Protein AF-A0A847WDC0-F1 (afdb_monomer_lite)

pLDDT: mean 83.19, std 12.25, range [42.16, 96.88]

Radius of gyration: 62.54 Å; chains: 1; bounding box: 124×69×171 Å

Foldseek 3Di:
DQWEWEAEAPGQIADIDGAPLQVLDPDGDYDYDYDPQADDDDPVDPHHHPDSVVSNVVRVVVVVCCVPPVVPVDDWDKDKDFLVVPVVDPCNVVCVVVFPDDQQDWDWDQDPSSRDTDIWGFHDWDADPVVRGTGMTMTTSDDDDDQDDPVVLVVVLLVDDDLVVNLVVVVVSVVVVVVVLVPQWDWDDDPFKIKTFSHPDQVPGQWIWIQGPFWIFIHNRGDPGDGQAIQTPVGDTRHPDDRDPDDDDPDDDDQKDADSNRQWIAGNVQGWIGDRNQCFTDPNPDTGHNDKDWDDDPQWIWIDDDAWIFTTGNRHGFWTWGKDADPVDRVRIDIDGDTDPNHFKDFDFDFPDPDDPDDTDTDGQKMAGCAQDVVVVRDHGIDGDDDDDADEPRWDWDQDPDNVDTWTFGAHPVGDTDTGHPQWDFDADDDDPDTGTQWTAGPDADPQRDRIDGPDDDDQVVHDDPDDPFDDPDDDDTDDDDVPDQDDEDPDADEAQEPPDDDGFYKHWYAANRHPDPDHTWIWGWADPDPQKIKIWTAGPVRWIWIWICDPNDIDRIDID

Structure (mmCIF, N/CA/C/O backbone):
data_AF-A0A847WDC0-F1
#
_entry.id   AF-A0A847WDC0-F1
#
loop_
_atom_site.group_PDB
_atom_site.id
_atom_site.type_symbol
_atom_site.label_atom_id
_atom_site.label_alt_id
_atom_site.label_comp_id
_atom_site.label_asym_id
_atom_site.label_entity_id
_atom_site.label_seq_id
_atom_site.pdbx_PDB_ins_code
_atom_site.Cartn_x
_atom_site.Cartn_y
_atom_site.Cartn_z
_atom_site.occupancy
_atom_site.B_iso_or_equiv
_atom_site.auth_seq_id
_atom_site.auth_comp_id
_atom_site.auth_asym_id
_atom_site.auth_atom_id
_atom_site.pdbx_PDB_model_num
ATOM 1 N N . VAL A 1 1 ? 23.061 29.976 -60.407 1.00 80.25 1 VAL A N 1
ATOM 2 C CA . VAL A 1 1 ? 21.605 30.075 -60.676 1.00 80.25 1 VAL A CA 1
ATOM 3 C C . VAL A 1 1 ? 21.379 31.423 -61.324 1.00 80.25 1 VAL A C 1
ATOM 5 O O . VAL A 1 1 ? 21.812 32.388 -60.732 1.00 80.25 1 VAL A O 1
ATOM 8 N N . THR A 1 2 ? 20.809 31.528 -62.522 1.00 80.44 2 THR A N 1
ATOM 9 C CA . THR A 1 2 ? 20.664 32.834 -63.211 1.00 80.44 2 THR A CA 1
ATOM 10 C C . THR A 1 2 ? 19.232 33.371 -63.215 1.00 80.44 2 THR A C 1
ATOM 12 O O . THR A 1 2 ? 19.029 34.549 -63.492 1.00 80.44 2 THR A O 1
ATOM 15 N N . ARG A 1 3 ? 18.262 32.526 -62.844 1.00 83.88 3 ARG A N 1
ATOM 16 C CA . ARG A 1 3 ? 16.869 32.878 -62.539 1.00 83.88 3 ARG A CA 1
ATOM 17 C C . ARG A 1 3 ? 16.445 32.129 -61.279 1.00 83.88 3 ARG A C 1
ATOM 19 O O . ARG A 1 3 ? 16.650 30.917 -61.205 1.00 83.88 3 ARG A O 1
ATOM 26 N N . ALA A 1 4 ? 15.866 32.798 -60.293 1.00 87.38 4 ALA A N 1
ATOM 27 C CA . ALA A 1 4 ? 15.445 32.148 -59.052 1.00 87.38 4 ALA A CA 1
ATOM 28 C C . ALA A 1 4 ? 14.028 32.554 -58.651 1.00 87.38 4 ALA A C 1
ATOM 30 O O . ALA A 1 4 ? 13.542 33.610 -59.046 1.00 87.38 4 ALA A O 1
ATOM 31 N N . ARG A 1 5 ? 13.366 31.684 -57.888 1.00 88.50 5 ARG A N 1
ATOM 32 C CA . ARG A 1 5 ? 12.049 31.933 -57.294 1.00 88.50 5 ARG A CA 1
ATOM 33 C C . ARG A 1 5 ? 12.047 31.428 -55.855 1.00 88.50 5 ARG A C 1
ATOM 35 O O . ARG A 1 5 ? 12.486 30.303 -55.608 1.00 88.50 5 ARG A O 1
ATOM 42 N N . GLY A 1 6 ? 11.565 32.247 -54.926 1.00 85.88 6 GLY A N 1
ATOM 43 C CA . GLY A 1 6 ? 11.404 31.859 -53.526 1.00 85.88 6 GLY A CA 1
ATOM 44 C C . GLY A 1 6 ? 10.168 30.981 -53.322 1.00 85.88 6 GLY A C 1
ATOM 45 O O . GLY A 1 6 ? 9.122 31.244 -53.923 1.00 85.88 6 GLY A O 1
ATOM 46 N N . GLN A 1 7 ? 10.290 29.956 -52.480 1.00 87.25 7 GLN A N 1
ATOM 47 C CA . GLN A 1 7 ? 9.182 29.140 -51.986 1.00 87.25 7 GLN A CA 1
ATOM 48 C C . GLN A 1 7 ? 9.101 29.259 -50.460 1.00 87.25 7 GLN A C 1
ATOM 50 O O . GLN A 1 7 ? 10.018 28.824 -49.769 1.00 87.25 7 GLN A O 1
ATOM 55 N N . GLY A 1 8 ? 8.023 29.850 -49.953 1.00 83.94 8 GLY A N 1
ATOM 56 C CA . GLY A 1 8 ? 7.718 29.939 -48.527 1.00 83.94 8 GLY A CA 1
ATOM 57 C C . GLY A 1 8 ? 7.060 28.674 -47.970 1.00 83.94 8 GLY A C 1
ATOM 58 O O . GLY A 1 8 ? 6.820 27.695 -48.691 1.00 83.94 8 GLY A O 1
ATOM 59 N N . PHE A 1 9 ? 6.728 28.720 -46.683 1.00 76.69 9 PHE A N 1
ATOM 60 C CA . PHE A 1 9 ? 6.002 27.666 -45.980 1.00 76.69 9 PHE A CA 1
ATOM 61 C C . PHE A 1 9 ? 4.668 27.352 -46.674 1.00 76.69 9 PHE A C 1
ATOM 63 O O . PHE A 1 9 ? 4.033 28.224 -47.269 1.00 76.69 9 PHE A O 1
ATOM 70 N N . ASN A 1 10 ? 4.255 26.085 -46.632 1.00 73.81 10 ASN A N 1
ATOM 71 C CA . ASN A 1 10 ? 3.033 25.586 -47.274 1.00 73.81 10 ASN A CA 1
ATOM 72 C C . ASN A 1 10 ? 2.930 25.860 -48.794 1.00 73.81 10 ASN A C 1
ATOM 74 O O . ASN A 1 10 ? 1.847 25.884 -49.374 1.00 73.81 10 ASN A O 1
ATOM 78 N N . GLY A 1 11 ? 4.069 26.065 -49.465 1.00 75.75 11 GLY A N 1
ATOM 79 C CA . GLY A 1 11 ? 4.122 26.197 -50.919 1.00 75.75 11 GLY A CA 1
ATOM 80 C C . GLY A 1 11 ? 3.790 27.586 -51.463 1.00 75.75 11 GLY A C 1
ATOM 81 O O . GLY A 1 11 ? 3.504 27.690 -52.653 1.00 75.75 11 GLY A O 1
ATOM 82 N N . ILE A 1 12 ? 3.863 28.647 -50.650 1.00 83.06 12 ILE A N 1
ATOM 83 C CA . ILE A 1 12 ? 3.785 30.039 -51.130 1.00 83.06 12 ILE A CA 1
ATOM 84 C C . ILE A 1 12 ? 4.904 30.275 -52.146 1.00 83.06 12 ILE A C 1
ATOM 86 O O . ILE A 1 12 ? 6.052 29.927 -51.891 1.00 83.06 12 ILE A O 1
ATOM 90 N N . LEU A 1 13 ? 4.603 30.879 -53.294 1.00 84.75 13 LEU A N 1
ATOM 91 C CA . LEU A 1 13 ? 5.598 31.118 -54.336 1.00 84.75 13 LEU A CA 1
ATOM 92 C C . LEU A 1 13 ? 5.716 32.612 -54.653 1.00 84.75 13 LEU A C 1
ATOM 94 O O . LEU A 1 13 ? 4.707 33.248 -54.961 1.00 84.75 13 LEU A O 1
ATOM 98 N N . GLY A 1 14 ? 6.943 33.141 -54.637 1.00 82.62 14 GLY A N 1
ATOM 99 C CA . GLY A 1 14 ? 7.264 34.511 -55.074 1.00 82.62 14 GLY A CA 1
ATOM 100 C C . GLY A 1 14 ? 7.229 34.673 -56.598 1.00 82.62 14 GLY A C 1
ATOM 101 O O . GLY A 1 14 ? 6.693 33.814 -57.304 1.00 82.62 14 GLY A O 1
ATOM 102 N N . ASN A 1 15 ? 7.826 35.728 -57.137 1.00 87.19 15 ASN A N 1
ATOM 103 C CA . ASN A 1 15 ? 8.024 35.915 -58.574 1.00 87.19 15 ASN A CA 1
ATOM 104 C C . ASN A 1 15 ? 9.352 35.311 -59.052 1.00 87.19 15 ASN A C 1
ATOM 106 O O . ASN A 1 15 ? 10.244 34.980 -58.270 1.00 87.19 15 ASN A O 1
ATOM 110 N N . TYR A 1 16 ? 9.480 35.128 -60.369 1.00 86.00 16 TYR A N 1
ATOM 111 C CA . TYR A 1 16 ? 10.773 34.805 -60.965 1.00 86.00 16 TYR A CA 1
ATOM 112 C C . TYR A 1 16 ? 11.613 36.068 -61.070 1.00 86.00 16 TYR A C 1
ATOM 114 O O . TYR A 1 16 ? 11.202 37.038 -61.704 1.00 86.00 16 TYR A O 1
ATOM 122 N N . ILE A 1 17 ? 12.800 36.018 -60.481 1.00 85.38 17 ILE A N 1
ATOM 123 C CA . ILE A 1 17 ? 13.746 37.126 -60.472 1.00 85.38 17 ILE A CA 1
ATOM 124 C C . ILE A 1 17 ? 14.979 36.720 -61.259 1.00 85.38 17 ILE A C 1
ATOM 126 O O . ILE A 1 17 ? 15.556 35.647 -61.041 1.00 85.38 17 ILE A O 1
ATOM 130 N N . ASP A 1 18 ? 15.357 37.597 -62.183 1.00 85.69 18 ASP A N 1
ATOM 131 C CA . ASP A 1 18 ? 16.488 37.413 -63.078 1.00 85.69 18 ASP A CA 1
ATOM 132 C C . ASP A 1 18 ? 17.706 38.160 -62.554 1.00 85.69 18 ASP A C 1
ATOM 134 O O . ASP A 1 18 ? 17.631 39.328 -62.171 1.00 85.69 18 ASP A O 1
ATOM 138 N N . SER A 1 19 ? 18.848 37.478 -62.564 1.00 82.75 19 SER A N 1
ATOM 139 C CA . SER A 1 19 ? 20.118 38.114 -62.243 1.00 82.75 19 SER A CA 1
ATOM 140 C C . SER A 1 19 ? 20.521 39.107 -63.350 1.00 82.75 19 SER A C 1
ATOM 142 O O . SER A 1 19 ? 20.350 38.804 -64.535 1.00 82.75 19 SER A O 1
ATOM 144 N N . PRO A 1 20 ? 21.171 40.238 -63.013 1.00 79.88 20 PRO A N 1
ATOM 145 C CA . PRO A 1 20 ? 21.799 41.127 -63.996 1.00 79.88 20 PRO A CA 1
ATOM 146 C C . PRO A 1 20 ? 22.829 40.430 -64.909 1.00 79.88 20 PRO A C 1
ATOM 148 O O . PRO A 1 20 ? 23.110 40.909 -66.005 1.00 79.88 20 PRO A O 1
ATOM 151 N N . LEU A 1 21 ? 23.383 39.289 -64.480 1.00 76.94 21 LEU A N 1
ATOM 152 C CA . LEU A 1 21 ? 24.347 38.467 -65.218 1.00 76.94 21 LEU A CA 1
ATOM 153 C C . LEU A 1 21 ? 23.686 37.371 -66.072 1.00 76.94 21 LEU A C 1
ATOM 155 O O . LEU A 1 21 ? 24.393 36.557 -66.666 1.00 76.94 21 LEU A O 1
ATOM 159 N N . ILE A 1 22 ? 22.352 37.327 -66.177 1.00 79.88 22 ILE A N 1
ATOM 160 C CA . ILE A 1 22 ? 21.626 36.283 -66.922 1.00 79.88 22 ILE A CA 1
ATOM 161 C C . ILE A 1 22 ? 22.084 36.152 -68.385 1.00 79.88 22 ILE A C 1
ATOM 163 O O . ILE A 1 22 ? 22.172 35.036 -68.894 1.00 79.88 22 ILE A O 1
ATOM 167 N N . GLY A 1 23 ? 22.445 37.267 -69.032 1.00 73.75 23 GLY A N 1
ATOM 168 C CA . GLY A 1 23 ? 22.940 37.305 -70.414 1.00 73.75 23 GLY A CA 1
ATOM 169 C C . GLY A 1 23 ? 24.424 36.957 -70.588 1.00 73.75 23 GLY A C 1
ATOM 170 O O . GLY A 1 23 ? 24.869 36.777 -71.717 1.00 73.75 23 GLY A O 1
ATOM 171 N N . ALA A 1 24 ? 25.196 36.843 -69.500 1.00 74.06 24 ALA A N 1
ATOM 172 C CA . ALA A 1 24 ? 26.619 36.485 -69.545 1.00 74.06 24 ALA A CA 1
ATOM 173 C C . ALA A 1 24 ? 26.855 34.965 -69.671 1.00 74.06 24 ALA A C 1
ATOM 175 O O . ALA A 1 24 ? 27.977 34.522 -69.924 1.00 74.06 24 ALA A O 1
ATOM 176 N N . TYR A 1 25 ? 25.805 34.155 -69.503 1.00 74.69 25 TYR A N 1
ATOM 177 C CA . TYR A 1 25 ? 25.859 32.697 -69.567 1.00 74.69 25 TYR A CA 1
ATOM 178 C C . TYR A 1 25 ? 25.169 32.160 -70.821 1.00 74.69 25 TYR A C 1
ATOM 180 O O . TYR A 1 25 ? 24.187 32.712 -71.303 1.00 74.69 25 TYR A O 1
ATOM 188 N N . ASN A 1 26 ? 25.649 31.025 -71.331 1.00 74.06 26 ASN A N 1
ATOM 189 C CA . ASN A 1 26 ? 25.111 30.401 -72.546 1.00 74.06 26 ASN A CA 1
ATOM 190 C C . ASN A 1 26 ? 23.700 29.799 -72.383 1.00 74.06 26 ASN A C 1
ATOM 192 O O . ASN A 1 26 ? 23.069 29.447 -73.379 1.00 74.06 26 ASN A O 1
ATOM 196 N N . ARG A 1 27 ? 23.229 29.618 -71.144 1.00 74.25 27 ARG A N 1
ATOM 197 C CA . ARG A 1 27 ? 21.924 29.050 -70.790 1.00 74.25 27 ARG A CA 1
ATOM 198 C C . ARG A 1 27 ? 21.408 29.684 -69.502 1.00 74.25 27 ARG A C 1
ATOM 200 O O . ARG A 1 27 ? 22.187 30.023 -68.611 1.00 74.25 27 ARG A O 1
ATOM 207 N N . ILE A 1 28 ? 20.085 29.779 -69.393 1.00 79.81 28 ILE A N 1
ATOM 208 C CA . ILE A 1 28 ? 19.405 30.210 -68.170 1.00 79.81 28 ILE A CA 1
ATOM 209 C C . ILE A 1 28 ? 19.289 29.008 -67.224 1.00 79.81 28 ILE A C 1
ATOM 211 O O . ILE A 1 28 ? 18.778 27.958 -67.608 1.00 79.81 28 ILE A O 1
ATOM 215 N N . TYR A 1 29 ? 19.759 29.160 -65.987 1.00 77.81 29 TYR A N 1
ATOM 216 C CA . TYR A 1 29 ? 19.704 28.148 -64.935 1.00 77.81 29 TYR A CA 1
ATOM 217 C C . TYR A 1 29 ? 18.686 28.569 -63.877 1.00 77.81 29 TYR A C 1
ATOM 219 O O . TYR A 1 29 ? 18.979 29.441 -63.054 1.00 77.81 29 TYR A O 1
ATOM 227 N N . THR A 1 30 ? 17.507 27.947 -63.900 1.00 83.44 30 THR A N 1
ATOM 228 C CA . THR A 1 30 ? 16.409 28.240 -62.970 1.00 83.44 30 THR A CA 1
ATOM 229 C C . THR A 1 30 ? 16.493 27.386 -61.704 1.00 83.44 30 THR A C 1
ATOM 231 O O . THR A 1 30 ? 16.673 26.175 -61.803 1.00 83.44 30 THR A O 1
ATOM 234 N N . SER A 1 31 ? 16.341 27.989 -60.521 1.00 81.69 31 SER A N 1
ATOM 235 C CA . SER A 1 31 ? 16.271 27.265 -59.240 1.00 81.69 31 SER A CA 1
ATOM 236 C C . SER A 1 31 ? 15.142 27.782 -58.357 1.00 81.69 31 SER A C 1
ATOM 238 O O . SER A 1 31 ? 14.829 28.972 -58.372 1.00 81.69 31 SER A O 1
ATOM 240 N N . VAL A 1 32 ? 14.569 26.890 -57.551 1.00 85.19 32 VAL A N 1
ATOM 241 C CA . VAL A 1 32 ? 13.652 27.248 -56.463 1.00 85.19 32 VAL A CA 1
ATOM 242 C C . VAL A 1 32 ? 14.441 27.233 -55.157 1.00 85.19 32 VAL A C 1
ATOM 244 O O . VAL A 1 32 ? 15.179 26.279 -54.909 1.00 85.19 32 VAL A O 1
ATOM 247 N N . ILE A 1 33 ? 14.329 28.291 -54.356 1.00 80.50 33 ILE A N 1
ATOM 248 C CA . ILE A 1 33 ? 14.991 28.405 -53.047 1.00 80.50 33 ILE A CA 1
ATOM 249 C C . ILE A 1 33 ? 13.904 28.407 -51.975 1.00 80.50 33 ILE A C 1
ATOM 251 O O . ILE A 1 33 ? 12.961 29.191 -52.065 1.00 80.50 33 ILE A O 1
ATOM 255 N N . LYS A 1 34 ? 14.017 27.505 -50.997 1.00 83.44 34 LYS A N 1
ATOM 256 C CA . LYS A 1 34 ? 13.027 27.345 -49.927 1.00 83.44 34 LYS A CA 1
ATOM 257 C C . LYS A 1 34 ? 13.362 28.229 -48.726 1.00 83.44 34 LYS A C 1
ATOM 259 O O . LYS A 1 34 ? 14.510 28.240 -48.287 1.00 83.44 34 LYS A O 1
ATOM 264 N N . TYR A 1 35 ? 12.352 28.916 -48.204 1.00 81.81 35 TYR A N 1
ATOM 265 C CA . TYR A 1 35 ? 12.393 29.743 -47.000 1.00 81.81 35 TYR A CA 1
ATOM 266 C C . TYR A 1 35 ? 11.251 29.310 -46.073 1.00 81.81 35 TYR A C 1
ATOM 268 O O . TYR A 1 35 ? 10.159 29.876 -46.109 1.00 81.81 35 TYR A O 1
ATOM 276 N N . ASP A 1 36 ? 11.491 28.266 -45.272 1.00 79.88 36 ASP A N 1
ATOM 277 C CA . ASP A 1 36 ? 10.475 27.675 -44.382 1.00 79.88 36 ASP A CA 1
ATOM 278 C C . ASP A 1 36 ? 10.005 28.649 -43.280 1.00 79.88 36 ASP A C 1
ATOM 280 O O . ASP A 1 36 ? 8.960 28.439 -42.670 1.00 79.88 36 ASP A O 1
ATOM 284 N N . ASP A 1 37 ? 10.752 29.734 -43.048 1.00 77.25 37 ASP A N 1
ATOM 285 C CA . ASP A 1 37 ? 10.430 30.807 -42.104 1.00 77.25 37 ASP A CA 1
ATOM 286 C C . ASP A 1 37 ? 9.437 31.843 -42.661 1.00 77.25 37 ASP A C 1
ATOM 288 O O . ASP A 1 37 ? 8.823 32.586 -41.895 1.00 77.25 37 ASP A O 1
ATOM 292 N N . VAL A 1 38 ? 9.239 31.895 -43.983 1.00 79.06 38 VAL A N 1
ATOM 293 C CA . VAL A 1 38 ? 8.274 32.807 -44.611 1.00 79.06 38 VAL A CA 1
ATOM 294 C C . VAL A 1 38 ? 6.912 32.120 -44.697 1.00 79.06 38 VAL A C 1
ATOM 296 O O . VAL A 1 38 ? 6.627 31.384 -45.644 1.00 79.06 38 VAL A O 1
ATOM 299 N N . LYS A 1 39 ? 6.068 32.370 -43.692 1.00 81.69 39 LYS A N 1
ATOM 300 C CA . LYS A 1 39 ? 4.680 31.894 -43.579 1.00 81.69 39 LYS A CA 1
ATOM 301 C C . LYS A 1 39 ? 3.707 33.068 -43.418 1.00 81.69 39 LYS A C 1
ATOM 303 O O . LYS A 1 39 ? 4.102 34.142 -42.965 1.00 81.69 39 LYS A O 1
ATOM 308 N N . VAL A 1 40 ? 2.456 32.873 -43.828 1.00 79.94 40 VAL A N 1
ATOM 309 C CA . VAL A 1 40 ? 1.355 33.833 -43.633 1.00 79.94 40 VAL A CA 1
ATOM 310 C C . VAL A 1 40 ? 0.557 33.374 -42.423 1.00 79.94 40 VAL A C 1
ATOM 312 O O . VAL A 1 40 ? 0.352 32.169 -42.274 1.00 79.94 40 VAL A O 1
ATOM 315 N N . LYS A 1 41 ? 0.140 34.311 -41.570 1.00 79.62 41 LYS A N 1
ATOM 316 C CA . LYS A 1 41 ? -0.683 33.986 -40.401 1.00 79.62 41 LYS A CA 1
ATOM 317 C C . LYS A 1 41 ? -2.000 33.349 -40.837 1.00 79.62 41 LYS A C 1
ATOM 319 O O . LYS A 1 41 ? -2.616 33.785 -41.810 1.00 79.62 41 LYS A O 1
ATOM 324 N N . ASP A 1 42 ? -2.427 32.334 -40.104 1.00 72.81 42 ASP A N 1
ATOM 325 C CA . ASP A 1 42 ? -3.717 31.676 -40.288 1.00 72.81 42 ASP A CA 1
ATOM 326 C C . ASP A 1 42 ? -4.434 31.524 -38.939 1.00 72.81 42 ASP A C 1
ATOM 328 O O . ASP A 1 42 ? -3.901 31.902 -37.895 1.00 72.81 42 ASP A O 1
ATOM 332 N N . GLU A 1 43 ? -5.657 30.988 -38.946 1.00 64.12 43 GLU A N 1
ATOM 333 C CA . GLU A 1 43 ? -6.472 30.805 -37.732 1.00 64.12 43 GLU A CA 1
ATOM 334 C C . GLU A 1 43 ? -5.801 29.920 -36.658 1.00 64.12 43 GLU A C 1
ATOM 336 O O . GLU A 1 43 ? -6.266 29.889 -35.518 1.00 64.12 43 GLU A O 1
ATOM 341 N N . TYR A 1 44 ? -4.706 29.225 -36.990 1.00 61.34 44 TYR A N 1
ATOM 342 C CA . TYR A 1 44 ? -3.983 28.305 -36.113 1.00 61.34 44 TYR A CA 1
ATOM 343 C C . TYR A 1 44 ? -2.554 28.773 -35.772 1.00 61.34 44 TYR A C 1
ATOM 345 O O . TYR A 1 44 ? -1.882 28.117 -34.970 1.00 61.34 44 TYR A O 1
ATOM 353 N N . SER A 1 45 ? -2.068 29.886 -36.341 1.00 63.06 45 SER A N 1
ATOM 354 C CA . SER A 1 45 ? -0.709 30.395 -36.111 1.00 63.06 45 SER A CA 1
ATOM 355 C C . SER A 1 45 ? -0.619 31.927 -36.164 1.00 63.06 45 SER A C 1
ATOM 357 O O . SER A 1 45 ? -0.745 32.541 -37.222 1.00 63.06 45 SER A O 1
ATOM 359 N N . GLU A 1 46 ? -0.301 32.551 -35.021 1.00 69.81 46 GLU A N 1
ATOM 360 C CA . GLU A 1 46 ? -0.064 34.004 -34.902 1.00 69.81 46 GLU A CA 1
ATOM 361 C C . GLU A 1 46 ? 1.323 34.459 -35.412 1.00 69.81 46 GLU A C 1
ATOM 363 O O . GLU A 1 46 ? 1.634 35.652 -35.400 1.00 69.81 46 GLU A O 1
ATOM 368 N N . GLU A 1 47 ? 2.176 33.538 -35.868 1.00 64.38 47 GLU A N 1
ATOM 369 C CA . GLU A 1 47 ? 3.507 33.840 -36.403 1.00 64.38 47 GLU A CA 1
ATOM 370 C C . GLU A 1 47 ? 3.495 33.917 -37.935 1.00 64.38 47 GLU A C 1
ATOM 372 O O . GLU A 1 47 ? 3.148 32.945 -38.603 1.00 64.38 47 GLU A O 1
ATOM 377 N N . GLY A 1 48 ? 3.978 35.023 -38.505 1.00 72.56 48 GLY A N 1
ATOM 378 C CA . GLY A 1 48 ? 4.124 35.183 -39.955 1.00 72.56 48 GLY A CA 1
ATOM 379 C C . GLY A 1 48 ? 3.792 36.590 -40.445 1.00 72.56 48 GLY A C 1
ATOM 380 O O . GLY A 1 48 ? 3.581 37.503 -39.647 1.00 72.56 48 GLY A O 1
ATOM 381 N N . TYR A 1 49 ? 3.747 36.757 -41.765 1.00 79.56 49 TYR A N 1
ATOM 382 C CA . TYR A 1 49 ? 3.289 37.984 -42.423 1.00 79.56 49 TYR A CA 1
ATOM 383 C C . TYR A 1 49 ? 1.754 38.055 -42.425 1.00 79.56 49 TYR A C 1
ATOM 385 O O . TYR A 1 49 ? 1.090 37.020 -42.505 1.00 79.56 49 TYR A O 1
ATOM 393 N N . GLU A 1 50 ? 1.190 39.263 -42.358 1.00 76.06 50 GLU A N 1
ATOM 394 C CA . GLU A 1 50 ? -0.266 39.479 -42.296 1.00 76.06 50 GLU A CA 1
ATOM 395 C C . GLU A 1 50 ? -0.956 39.151 -43.628 1.00 76.06 50 GLU A C 1
ATOM 397 O O . GLU A 1 50 ? -2.126 38.777 -43.660 1.00 76.06 50 GLU A O 1
ATOM 402 N N . THR A 1 51 ? -0.240 39.267 -44.753 1.00 81.56 51 THR A N 1
ATOM 403 C CA . THR A 1 51 ? -0.801 39.008 -46.086 1.00 81.56 51 THR A CA 1
ATOM 404 C C . THR A 1 51 ? 0.125 38.177 -46.976 1.00 81.56 51 THR A C 1
ATOM 406 O O . THR A 1 51 ? 1.353 38.231 -46.873 1.00 81.56 51 THR A O 1
ATOM 409 N N . LEU A 1 52 ? -0.468 37.442 -47.928 1.00 80.25 52 LEU A N 1
ATOM 410 C CA . LEU A 1 52 ? 0.269 36.705 -48.966 1.00 80.25 52 LEU A CA 1
ATOM 411 C C . LEU A 1 52 ? 1.173 37.632 -49.795 1.00 80.25 52 LEU A C 1
ATOM 413 O O . LEU A 1 52 ? 2.288 37.252 -50.144 1.00 80.25 52 LEU A O 1
ATOM 417 N N . ALA A 1 53 ? 0.706 38.848 -50.091 1.00 82.75 53 ALA A N 1
ATOM 418 C CA . ALA A 1 53 ? 1.451 39.818 -50.888 1.00 82.75 53 ALA A CA 1
ATOM 419 C C . ALA A 1 53 ? 2.723 40.301 -50.171 1.00 82.75 53 ALA A C 1
ATOM 421 O O . ALA A 1 53 ? 3.771 40.414 -50.803 1.00 82.75 53 ALA A O 1
ATOM 422 N N . GLU A 1 54 ? 2.662 40.523 -48.855 1.00 82.31 54 GLU A N 1
ATOM 423 C CA . GLU A 1 54 ? 3.837 40.877 -48.048 1.00 82.31 54 GLU A CA 1
ATOM 424 C C . GLU A 1 54 ? 4.833 39.719 -47.953 1.00 82.31 54 GLU A C 1
ATOM 426 O O . GLU A 1 54 ? 6.033 39.926 -48.137 1.00 82.31 54 GLU A O 1
ATOM 431 N N . ALA A 1 55 ? 4.346 38.489 -47.758 1.00 83.12 55 ALA A N 1
ATOM 432 C CA . ALA A 1 55 ? 5.194 37.298 -47.763 1.00 83.12 55 ALA A CA 1
ATOM 433 C C . ALA A 1 55 ? 5.893 37.100 -49.122 1.00 83.12 55 ALA A C 1
ATOM 435 O O . ALA A 1 55 ? 7.082 36.792 -49.175 1.00 83.12 55 ALA A O 1
ATOM 436 N N . GLN A 1 56 ? 5.184 37.313 -50.235 1.00 83.94 56 GLN A N 1
ATOM 437 C CA . GLN A 1 56 ? 5.753 37.230 -51.584 1.00 83.94 56 GLN A CA 1
ATOM 438 C C . GLN A 1 56 ? 6.762 38.346 -51.863 1.00 83.94 56 GLN A C 1
ATOM 440 O O . GLN A 1 56 ? 7.825 38.069 -52.417 1.00 83.94 56 GLN A O 1
ATOM 445 N N . ALA A 1 57 ? 6.473 39.581 -51.449 1.00 85.38 57 ALA A N 1
ATOM 446 C CA . ALA A 1 57 ? 7.407 40.695 -51.577 1.00 85.38 57 ALA A CA 1
ATOM 447 C C . ALA A 1 57 ? 8.690 40.452 -50.766 1.00 85.38 57 ALA A C 1
ATOM 449 O O . ALA A 1 57 ? 9.781 40.772 -51.239 1.00 85.38 57 ALA A O 1
ATOM 450 N N . GLU A 1 58 ? 8.587 39.831 -49.587 1.00 86.00 58 GLU A N 1
ATOM 451 C CA . GLU A 1 58 ? 9.763 39.427 -48.817 1.00 86.00 58 GLU A CA 1
ATOM 452 C C . GLU A 1 58 ? 10.545 38.305 -49.513 1.00 86.00 58 GLU A C 1
ATOM 454 O O . GLU A 1 58 ? 11.771 38.389 -49.588 1.00 86.00 58 GLU A O 1
ATOM 459 N N . LEU A 1 59 ? 9.877 37.281 -50.061 1.00 86.00 59 LEU A N 1
ATOM 460 C CA . LEU A 1 59 ? 10.547 36.242 -50.858 1.00 86.00 59 LEU A CA 1
ATOM 461 C C . LEU A 1 59 ? 11.309 36.868 -52.031 1.00 86.00 59 LEU A C 1
ATOM 463 O O . LEU A 1 59 ? 12.469 36.532 -52.265 1.00 86.00 59 LEU A O 1
ATOM 467 N N . ASP A 1 60 ? 10.694 37.819 -52.726 1.00 86.44 60 ASP A N 1
ATOM 468 C CA . ASP A 1 60 ? 11.300 38.514 -53.857 1.00 86.44 60 ASP A CA 1
ATOM 469 C C . ASP A 1 60 ? 12.470 39.411 -53.427 1.00 86.44 60 ASP A C 1
ATOM 471 O O . ASP A 1 60 ? 13.518 39.451 -54.085 1.00 86.44 60 ASP A O 1
ATOM 475 N N . ARG A 1 61 ? 12.346 40.096 -52.285 1.00 88.12 61 ARG A N 1
ATOM 476 C CA . ARG A 1 61 ? 13.444 40.865 -51.688 1.00 88.12 61 ARG A CA 1
ATOM 477 C C . ARG A 1 61 ? 14.617 39.952 -51.349 1.00 88.12 61 ARG A C 1
ATOM 479 O O . ARG A 1 61 ? 15.744 40.259 -51.730 1.00 88.12 61 ARG A O 1
ATOM 486 N N . ARG A 1 62 ? 14.363 38.819 -50.692 1.00 85.12 62 ARG A N 1
ATOM 487 C CA . ARG A 1 62 ? 15.397 37.851 -50.300 1.00 85.12 62 ARG A CA 1
ATOM 488 C C . ARG A 1 62 ? 16.084 37.240 -51.510 1.00 85.12 62 ARG A C 1
ATOM 490 O O . ARG A 1 62 ? 17.303 37.169 -51.524 1.00 85.12 62 ARG A O 1
ATOM 497 N N . ILE A 1 63 ? 15.348 36.897 -52.566 1.00 85.38 63 ILE A N 1
ATOM 498 C CA . ILE A 1 63 ? 15.954 36.417 -53.815 1.00 85.38 63 ILE A CA 1
ATOM 499 C C . ILE A 1 63 ? 16.840 37.501 -54.466 1.00 85.38 63 ILE A C 1
ATOM 501 O O . ILE A 1 63 ? 17.935 37.191 -54.936 1.00 85.38 63 ILE A O 1
ATOM 505 N N . ASN A 1 64 ? 16.436 38.777 -54.451 1.00 84.00 64 ASN A N 1
ATOM 506 C CA . ASN A 1 64 ? 17.314 39.876 -54.883 1.00 84.00 64 ASN A CA 1
ATOM 507 C C . ASN A 1 64 ? 18.555 40.025 -53.985 1.00 84.00 64 ASN A C 1
ATOM 509 O O . ASN A 1 64 ? 19.649 40.328 -54.473 1.00 84.00 64 ASN A O 1
ATOM 513 N N . GLU A 1 65 ? 18.418 39.805 -52.677 1.00 84.38 65 GLU A N 1
ATOM 514 C CA . GLU A 1 65 ? 19.546 39.764 -51.740 1.00 84.38 65 GLU A CA 1
ATOM 515 C C . GLU A 1 65 ? 20.476 38.578 -52.021 1.00 84.38 65 GLU A C 1
ATOM 517 O O . GLU A 1 65 ? 21.692 38.748 -51.975 1.00 84.38 65 GLU A O 1
ATOM 522 N N . GLU A 1 66 ? 19.953 37.415 -52.408 1.00 78.75 66 GLU A N 1
ATOM 523 C CA . GLU A 1 66 ? 20.778 36.272 -52.812 1.00 78.75 66 GLU A CA 1
ATOM 524 C C . GLU A 1 66 ? 21.642 36.605 -54.036 1.00 78.75 66 GLU A C 1
ATOM 526 O O . GLU A 1 66 ? 22.831 36.276 -54.071 1.00 78.75 66 GLU A O 1
ATOM 531 N N . PHE A 1 67 ? 21.082 37.301 -55.029 1.00 80.88 67 PHE A N 1
ATOM 532 C CA . PHE A 1 67 ? 21.844 37.734 -56.203 1.00 80.88 67 PHE A CA 1
ATOM 533 C C . PHE A 1 67 ? 22.852 38.844 -55.886 1.00 80.88 67 PHE A C 1
ATOM 535 O O . PHE A 1 67 ? 23.974 38.810 -56.378 1.00 80.88 67 PHE A O 1
ATOM 542 N N . SER A 1 68 ? 22.486 39.820 -55.054 1.00 78.50 68 SER A N 1
ATOM 543 C CA . SER A 1 68 ? 23.326 41.002 -54.799 1.00 78.50 68 SER A CA 1
ATOM 544 C C . SER A 1 68 ? 24.366 40.821 -53.689 1.00 78.50 68 SER A C 1
ATOM 546 O O . SER A 1 68 ? 25.449 41.403 -53.768 1.00 78.50 68 SER A O 1
ATOM 548 N N . LYS A 1 69 ? 24.057 40.042 -52.646 1.00 76.88 69 LYS A N 1
ATOM 549 C CA . LYS A 1 69 ? 24.922 39.838 -51.471 1.00 76.88 69 LYS A CA 1
ATOM 550 C C . LYS A 1 69 ? 25.634 38.491 -51.496 1.00 76.88 69 LYS A C 1
ATOM 552 O O . LYS A 1 69 ? 26.798 38.426 -51.100 1.00 76.88 69 LYS A O 1
ATOM 557 N N . ASN A 1 70 ? 24.955 37.440 -51.959 1.00 70.12 70 ASN A N 1
ATOM 558 C CA . ASN A 1 70 ? 25.473 36.069 -51.915 1.00 70.12 70 ASN A CA 1
ATOM 559 C C . ASN A 1 70 ? 26.038 35.583 -53.259 1.00 70.12 70 ASN A C 1
ATOM 561 O O . ASN A 1 70 ? 26.589 34.482 -53.311 1.00 70.12 70 ASN A O 1
ATOM 565 N N . ASP A 1 71 ? 25.963 36.404 -54.317 1.00 75.62 71 ASP A N 1
ATOM 566 C CA . ASP A 1 71 ? 26.557 36.136 -55.634 1.00 75.62 71 ASP A CA 1
ATOM 567 C C . ASP A 1 71 ? 26.154 34.744 -56.201 1.00 75.62 71 ASP A C 1
ATOM 569 O O . ASP A 1 71 ? 26.957 34.059 -56.845 1.00 75.62 71 ASP A O 1
ATOM 573 N N . ILE A 1 72 ? 24.921 34.272 -55.946 1.00 74.44 72 ILE A N 1
ATOM 574 C CA . ILE A 1 72 ? 24.457 32.9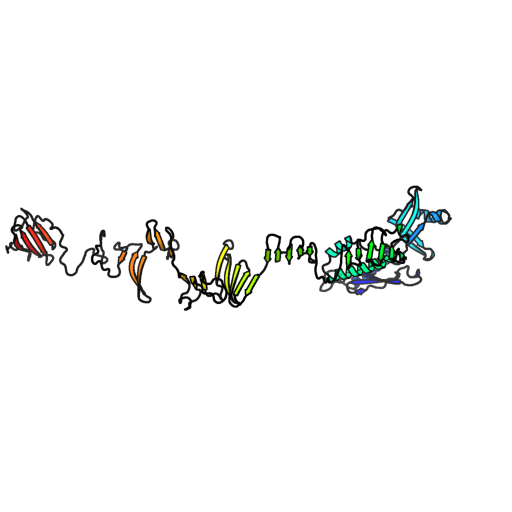11 -56.325 1.00 74.44 72 ILE A CA 1
ATOM 575 C C . ILE A 1 72 ? 24.373 32.680 -57.848 1.00 74.44 72 ILE A C 1
ATOM 577 O O . ILE A 1 72 ? 24.214 31.548 -58.335 1.00 74.44 72 ILE A O 1
ATOM 581 N N . ASP A 1 73 ? 24.435 33.769 -58.601 1.00 73.06 73 ASP A N 1
ATOM 582 C CA . ASP A 1 73 ? 24.481 33.870 -60.053 1.00 73.06 73 ASP A CA 1
ATOM 583 C C . ASP A 1 73 ? 25.888 33.792 -60.631 1.00 73.06 73 ASP A C 1
ATOM 585 O O . ASP A 1 73 ? 26.033 33.582 -61.837 1.00 73.06 73 ASP A O 1
ATOM 589 N N . LYS A 1 74 ? 26.924 33.872 -59.796 1.00 76.75 74 LYS A N 1
ATOM 590 C CA . LYS A 1 74 ? 28.310 33.632 -60.197 1.00 76.75 74 LYS A CA 1
ATOM 591 C C . LYS A 1 74 ? 28.639 32.145 -60.121 1.00 76.75 74 LYS A C 1
ATOM 593 O O . LYS A 1 74 ? 28.107 31.395 -59.301 1.00 76.75 74 LYS A O 1
ATOM 598 N N . ILE A 1 75 ? 29.520 31.683 -61.007 1.00 71.88 75 ILE A N 1
ATOM 599 C CA . ILE A 1 75 ? 29.905 30.268 -61.026 1.00 71.88 75 ILE A CA 1
ATOM 600 C C . ILE A 1 75 ? 30.600 29.876 -59.720 1.00 71.88 75 ILE A C 1
ATOM 602 O O . ILE A 1 75 ? 31.421 30.615 -59.171 1.00 71.88 75 ILE A O 1
ATOM 606 N N . LYS A 1 76 ? 30.295 28.674 -59.232 1.00 72.25 76 LYS A N 1
ATOM 607 C CA . LYS A 1 76 ? 31.057 28.059 -58.148 1.00 72.25 76 LYS A CA 1
ATOM 608 C C . LYS A 1 76 ? 32.358 27.536 -58.731 1.00 72.25 76 LYS A C 1
ATOM 610 O O . LYS A 1 76 ? 32.339 26.691 -59.623 1.00 72.25 76 LYS A O 1
ATOM 615 N N . ALA A 1 77 ? 33.475 28.048 -58.242 1.00 67.38 77 ALA A N 1
ATOM 616 C CA . ALA A 1 77 ? 34.786 27.697 -58.745 1.00 67.38 77 ALA A CA 1
ATOM 617 C C . ALA A 1 77 ? 35.755 27.441 -57.592 1.00 67.38 77 ALA A C 1
ATOM 619 O O . ALA A 1 77 ? 35.710 28.072 -56.531 1.00 67.38 77 ALA A O 1
ATOM 620 N N . SER A 1 78 ? 36.647 26.482 -57.812 1.00 72.38 78 SER A N 1
ATOM 621 C CA . SER A 1 78 ? 37.801 26.261 -56.957 1.00 72.38 78 SER A CA 1
ATOM 622 C C . SER A 1 78 ? 39.043 26.348 -57.823 1.00 72.38 78 SER A C 1
ATOM 624 O O . SER A 1 78 ? 39.170 25.619 -58.803 1.00 72.38 78 SER A O 1
ATOM 626 N N . TYR A 1 79 ? 39.957 27.226 -57.435 1.00 74.94 79 TYR A N 1
ATOM 627 C CA . TYR A 1 79 ? 41.225 27.431 -58.117 1.00 74.94 79 TYR A CA 1
ATOM 628 C C . TYR A 1 79 ? 42.349 26.940 -57.220 1.00 74.94 79 TYR A C 1
ATOM 630 O O . TYR A 1 79 ? 42.406 27.303 -56.045 1.00 74.94 79 TYR A O 1
ATOM 638 N N . THR A 1 80 ? 43.237 26.126 -57.776 1.00 77.00 80 THR A N 1
ATOM 639 C CA . THR A 1 80 ? 44.489 25.742 -57.126 1.00 77.00 80 THR A CA 1
ATOM 640 C C . THR A 1 80 ? 45.613 26.406 -57.898 1.00 77.00 80 THR A C 1
ATOM 642 O O . THR A 1 80 ? 45.817 26.103 -59.072 1.00 77.00 80 THR A O 1
ATOM 645 N N . ILE A 1 81 ? 46.309 27.336 -57.256 1.00 75.19 81 ILE A N 1
ATOM 646 C CA . ILE A 1 81 ? 47.410 28.083 -57.861 1.00 75.19 81 ILE A CA 1
ATOM 647 C C . ILE A 1 81 ? 48.709 27.494 -57.319 1.00 75.19 81 ILE A C 1
ATOM 649 O O . ILE A 1 81 ? 48.917 27.487 -56.105 1.00 75.19 81 ILE A O 1
ATOM 653 N N . ASN A 1 82 ? 49.565 26.997 -58.215 1.00 76.12 82 ASN A N 1
ATOM 654 C CA . ASN A 1 82 ? 50.883 26.465 -57.878 1.00 76.12 82 ASN A CA 1
ATOM 655 C C . ASN A 1 82 ? 51.966 27.484 -58.255 1.00 76.12 82 ASN A C 1
ATOM 657 O O . ASN A 1 82 ? 52.244 27.711 -59.435 1.00 76.12 82 ASN A O 1
ATOM 661 N N . PHE A 1 83 ? 52.579 28.096 -57.246 1.00 72.62 83 PHE A N 1
ATOM 662 C CA . PHE A 1 83 ? 53.539 29.185 -57.433 1.00 72.62 83 PHE A CA 1
ATOM 663 C C . PHE A 1 83 ? 54.907 28.696 -57.925 1.00 72.62 83 PHE A C 1
ATOM 665 O O . PHE A 1 83 ? 55.619 29.450 -58.581 1.00 72.62 83 PHE A O 1
ATOM 672 N N . VAL A 1 84 ? 55.236 27.414 -57.720 1.00 65.62 84 VAL A N 1
ATOM 673 C CA . VAL A 1 84 ? 56.502 26.810 -58.180 1.00 65.62 84 VAL A CA 1
ATOM 674 C C . VAL A 1 84 ? 56.592 26.786 -59.711 1.00 65.62 84 VAL A C 1
ATOM 676 O O . VAL A 1 84 ? 57.675 26.879 -60.286 1.00 65.62 84 VAL A O 1
ATOM 679 N N . GLN A 1 85 ? 55.449 26.657 -60.387 1.00 57.72 85 GLN A N 1
ATOM 680 C CA . GLN A 1 85 ? 55.373 26.596 -61.846 1.00 57.72 85 GLN A CA 1
ATOM 681 C C . GLN A 1 85 ? 55.249 27.993 -62.480 1.00 57.72 85 GLN A C 1
ATOM 683 O O . GLN A 1 85 ? 55.727 28.203 -63.592 1.00 57.72 85 GLN A O 1
ATOM 688 N N . LEU A 1 86 ? 54.655 28.949 -61.756 1.00 60.12 86 LEU A N 1
ATOM 689 C CA . LEU A 1 86 ? 54.400 30.309 -62.234 1.00 60.12 86 LEU A CA 1
ATOM 690 C C . LEU A 1 86 ? 55.643 31.213 -62.186 1.00 60.12 86 LEU A C 1
ATOM 692 O O . LEU A 1 86 ? 55.754 32.075 -63.051 1.00 60.12 86 LEU A O 1
ATOM 696 N N . GLU A 1 87 ? 56.603 30.996 -61.271 1.00 59.81 87 GLU A N 1
ATOM 697 C CA . GLU A 1 87 ? 57.878 31.758 -61.196 1.00 59.81 87 GLU A CA 1
ATOM 698 C C . GLU A 1 87 ? 58.672 31.768 -62.527 1.00 59.81 87 GLU A C 1
ATOM 700 O O . GLU A 1 87 ? 59.541 32.613 -62.725 1.00 59.81 87 GLU A O 1
ATOM 705 N N . LYS A 1 88 ? 58.375 30.846 -63.457 1.00 56.59 88 LYS A N 1
ATOM 706 C CA . LYS A 1 88 ? 59.043 30.694 -64.764 1.00 56.59 88 LYS A CA 1
ATOM 707 C C . LYS A 1 88 ? 58.306 31.360 -65.939 1.00 56.59 88 LYS A C 1
ATOM 709 O O . LYS A 1 88 ? 58.659 31.102 -67.086 1.00 56.59 88 LYS A O 1
ATOM 714 N N . THR A 1 89 ? 57.274 32.164 -65.677 1.00 62.88 89 THR A N 1
ATOM 715 C CA . THR A 1 89 ? 56.363 32.726 -66.696 1.00 62.88 89 THR A CA 1
ATOM 716 C C . THR A 1 89 ? 56.177 34.239 -66.508 1.00 62.88 89 THR A C 1
ATOM 718 O O . THR A 1 89 ? 56.257 34.731 -65.382 1.00 62.88 89 THR A O 1
ATOM 721 N N . GLU A 1 90 ? 55.953 35.011 -67.579 1.00 59.75 90 GLU A N 1
ATOM 722 C CA . GLU A 1 90 ? 55.778 36.478 -67.486 1.00 59.75 90 GLU A CA 1
ATOM 723 C C . GLU A 1 90 ? 54.491 36.872 -66.744 1.00 59.75 90 GLU A C 1
ATOM 725 O O . GLU A 1 90 ? 54.425 37.915 -66.083 1.00 59.75 90 GLU A O 1
ATOM 730 N N . GLU A 1 91 ? 53.494 35.994 -66.781 1.00 57.94 91 GLU A N 1
ATOM 731 C CA . GLU A 1 91 ? 52.193 36.108 -66.136 1.00 57.94 91 GLU A CA 1
ATOM 732 C C . GLU A 1 91 ? 52.293 36.132 -64.602 1.00 57.94 91 GLU A C 1
ATOM 734 O O . GLU A 1 91 ? 51.366 36.604 -63.939 1.00 57.94 91 GLU A O 1
ATOM 739 N N . TYR A 1 92 ? 53.430 35.705 -64.032 1.00 61.66 92 TYR A N 1
ATOM 740 C CA . TYR A 1 92 ? 53.728 35.728 -62.594 1.00 61.66 92 TYR A CA 1
ATOM 741 C C . TYR A 1 92 ? 53.469 37.091 -61.944 1.00 61.66 92 TYR A C 1
ATOM 743 O O . TYR A 1 92 ? 52.946 37.165 -60.829 1.00 61.66 92 TYR A O 1
ATOM 751 N N . LYS A 1 93 ? 53.767 38.183 -62.665 1.00 59.75 93 LYS A N 1
ATOM 752 C CA . LYS A 1 93 ? 53.613 39.566 -62.180 1.00 59.75 93 LYS A CA 1
ATOM 753 C C . LYS A 1 93 ? 52.176 39.888 -61.748 1.00 59.75 93 LYS A C 1
ATOM 755 O O . LYS A 1 93 ? 51.985 40.698 -60.844 1.00 59.75 93 LYS A O 1
ATOM 760 N N . ASN A 1 94 ? 51.184 39.210 -62.328 1.00 60.50 94 ASN A N 1
ATOM 761 C CA . ASN A 1 94 ? 49.763 39.433 -62.053 1.00 60.50 94 ASN A CA 1
ATOM 762 C C . ASN A 1 94 ? 49.223 38.613 -60.861 1.00 60.50 94 ASN A C 1
ATOM 764 O O . ASN A 1 94 ? 48.116 38.882 -60.398 1.00 60.50 94 ASN A O 1
ATOM 768 N N . TYR A 1 95 ? 49.986 37.646 -60.326 1.00 63.34 95 TYR A N 1
ATOM 769 C CA . TYR A 1 95 ? 49.539 36.728 -59.260 1.00 63.34 95 TYR A CA 1
ATOM 770 C C . TYR A 1 95 ? 50.273 36.900 -57.919 1.00 63.34 95 TYR A C 1
ATOM 772 O O . TYR A 1 95 ? 49.965 36.195 -56.957 1.00 63.34 95 TYR A O 1
ATOM 780 N N . ILE A 1 96 ? 51.177 37.882 -57.811 1.00 61.91 96 ILE A N 1
ATOM 781 C CA . ILE A 1 96 ? 51.926 38.216 -56.579 1.00 61.91 96 ILE A CA 1
ATOM 782 C C . ILE A 1 96 ? 50.980 38.473 -55.392 1.00 61.91 96 ILE A C 1
ATOM 784 O O . ILE A 1 96 ? 51.270 38.104 -54.254 1.00 61.91 96 ILE A O 1
ATOM 788 N N . ALA A 1 97 ? 49.813 39.070 -55.652 1.00 64.75 97 ALA A N 1
ATOM 789 C CA . ALA A 1 97 ? 48.799 39.309 -54.628 1.00 64.75 97 ALA A CA 1
ATOM 790 C C . ALA A 1 97 ? 48.257 38.003 -54.018 1.00 64.75 97 ALA A C 1
ATOM 792 O O . ALA A 1 97 ? 48.002 37.956 -52.817 1.00 64.75 97 ALA A O 1
ATOM 793 N N . ALA A 1 98 ? 48.132 36.931 -54.809 1.00 66.06 98 ALA A N 1
ATOM 794 C CA . ALA A 1 98 ? 47.641 35.638 -54.336 1.00 66.06 98 ALA A CA 1
ATOM 795 C C . ALA A 1 98 ? 48.676 34.882 -53.483 1.00 66.06 98 ALA A C 1
ATOM 797 O O . ALA A 1 98 ? 48.296 34.134 -52.584 1.00 66.06 98 ALA A O 1
ATOM 798 N N . GLU A 1 99 ? 49.975 35.101 -53.717 1.00 70.19 99 GLU A N 1
ATOM 799 C CA . GLU A 1 99 ? 51.070 34.499 -52.935 1.00 70.19 99 GLU A CA 1
ATOM 800 C C . GLU A 1 99 ? 51.080 34.996 -51.475 1.00 70.19 99 GLU A C 1
ATOM 802 O O . GLU A 1 99 ? 51.431 34.262 -50.540 1.00 70.19 99 GLU A O 1
ATOM 807 N N . ARG A 1 100 ? 50.639 36.247 -51.280 1.00 73.88 100 ARG A N 1
ATOM 808 C CA . ARG A 1 100 ? 50.612 36.960 -49.995 1.00 73.88 100 ARG A CA 1
ATOM 809 C C . ARG A 1 100 ? 49.322 36.776 -49.192 1.00 73.88 100 ARG A C 1
ATOM 811 O O . ARG A 1 100 ? 49.287 37.202 -48.044 1.00 73.88 100 ARG A O 1
ATOM 818 N N . LEU A 1 101 ? 48.293 36.127 -49.743 1.00 80.25 101 LEU A N 1
ATOM 819 C CA . LEU A 1 101 ? 47.035 35.877 -49.027 1.00 80.25 101 LEU A CA 1
ATOM 820 C C . LEU A 1 101 ? 47.249 34.958 -47.816 1.00 80.25 101 LEU A C 1
ATOM 822 O O . LEU A 1 101 ? 47.981 33.957 -47.897 1.00 80.25 101 LEU A O 1
ATOM 826 N N . PHE A 1 102 ? 46.580 35.264 -46.706 1.00 79.06 102 PHE A N 1
ATOM 827 C CA . PHE A 1 102 ? 46.458 34.362 -45.565 1.00 79.06 102 PHE A CA 1
ATOM 828 C C . PHE A 1 102 ? 45.201 33.501 -45.683 1.00 79.06 102 PHE A C 1
ATOM 830 O O . PHE A 1 102 ? 44.260 33.810 -46.414 1.00 79.06 102 PHE A O 1
ATOM 837 N N . ILE A 1 103 ? 45.193 32.372 -44.971 1.00 81.12 103 ILE A N 1
ATOM 838 C CA . ILE A 1 103 ? 44.004 31.519 -44.895 1.00 81.12 103 ILE A CA 1
ATOM 839 C C . ILE A 1 103 ? 42.873 32.342 -44.277 1.00 81.12 103 ILE A C 1
ATOM 841 O O . ILE A 1 103 ? 43.040 32.937 -43.217 1.00 81.12 103 ILE A O 1
ATOM 845 N N . GLY A 1 104 ? 41.718 32.351 -44.937 1.00 75.25 104 GLY A N 1
ATOM 846 C CA . GLY A 1 104 ? 40.552 33.107 -44.504 1.00 75.25 104 GLY A CA 1
ATOM 847 C C . GLY A 1 104 ? 40.368 34.460 -45.193 1.00 75.25 104 GLY A C 1
ATOM 848 O O . GLY A 1 104 ? 39.236 34.949 -45.163 1.00 75.25 104 GLY A O 1
ATOM 849 N N . ASP A 1 105 ? 41.390 35.003 -45.859 1.00 81.38 105 ASP A N 1
ATOM 850 C CA . ASP A 1 105 ? 41.279 36.239 -46.641 1.00 81.38 105 ASP A CA 1
ATOM 851 C C . ASP A 1 105 ? 40.424 36.038 -47.897 1.00 81.38 105 ASP A C 1
ATOM 853 O O . ASP A 1 105 ? 40.335 34.938 -48.454 1.00 81.38 105 ASP A O 1
ATOM 857 N N . ASN A 1 106 ? 39.805 37.123 -48.364 1.00 82.06 106 ASN A N 1
ATOM 858 C CA . ASN A 1 106 ? 39.048 37.141 -49.611 1.00 82.06 106 ASN A CA 1
ATOM 859 C C . ASN A 1 106 ? 39.853 37.841 -50.707 1.00 82.06 106 ASN A C 1
ATOM 861 O O . ASN A 1 106 ? 40.400 38.919 -50.483 1.00 82.06 106 ASN A O 1
ATOM 865 N N . CYS A 1 107 ? 39.837 37.291 -51.916 1.00 78.56 107 CYS A N 1
ATOM 866 C CA . CYS A 1 107 ? 40.349 37.951 -53.111 1.00 78.56 107 CYS A CA 1
ATOM 867 C C . CYS A 1 107 ? 39.339 37.846 -54.257 1.00 78.56 107 CYS A C 1
ATOM 869 O O . CYS A 1 107 ? 38.396 37.054 -54.206 1.00 78.56 107 CYS A O 1
ATOM 871 N N . ARG A 1 108 ? 39.509 38.664 -55.295 1.00 79.44 108 ARG A N 1
ATOM 872 C CA . ARG A 1 108 ? 38.680 38.598 -56.501 1.00 79.44 108 ARG A CA 1
ATOM 873 C C . ARG A 1 108 ? 39.467 37.948 -57.626 1.00 79.44 108 ARG A C 1
ATOM 875 O O . ARG A 1 108 ? 40.608 38.324 -57.873 1.00 79.44 108 ARG A O 1
ATOM 882 N N . VAL A 1 109 ? 38.858 36.961 -58.270 1.00 77.12 109 VAL A N 1
ATOM 883 C CA . VAL A 1 109 ? 39.389 36.317 -59.472 1.00 77.12 109 VAL A CA 1
ATOM 884 C C . VAL A 1 109 ? 38.540 36.773 -60.645 1.00 77.12 109 VAL A C 1
ATOM 886 O O . VAL A 1 109 ? 37.348 36.466 -60.705 1.00 77.12 109 VAL A O 1
ATOM 889 N N . TYR A 1 110 ? 39.167 37.507 -61.558 1.00 79.00 110 TYR A N 1
ATOM 890 C CA . TYR A 1 110 ? 38.547 37.935 -62.803 1.00 79.00 110 TYR A CA 1
ATOM 891 C C . TYR A 1 110 ? 38.604 36.800 -63.827 1.00 79.00 110 TYR A C 1
ATOM 893 O O . TYR A 1 110 ? 39.668 36.219 -64.055 1.00 79.00 110 TYR A O 1
ATOM 901 N N . ILE A 1 111 ? 37.469 36.477 -64.449 1.00 75.44 111 ILE A N 1
ATOM 902 C CA . ILE A 1 111 ? 37.388 35.488 -65.531 1.00 75.44 111 ILE A CA 1
ATOM 903 C C . ILE A 1 111 ? 37.156 36.226 -66.853 1.00 75.44 111 ILE A C 1
ATOM 905 O O . ILE A 1 111 ? 36.012 36.585 -67.147 1.00 75.44 111 ILE A O 1
ATOM 909 N N . PRO A 1 112 ? 38.188 36.387 -67.706 1.00 73.38 112 PRO A N 1
ATOM 910 C CA . PRO A 1 112 ? 38.076 37.174 -68.935 1.00 73.38 112 PRO A CA 1
ATOM 911 C C . PRO A 1 112 ? 36.985 36.680 -69.889 1.00 73.38 112 PRO A C 1
ATOM 913 O O . PRO A 1 112 ? 36.274 37.476 -70.488 1.00 73.38 112 PRO A O 1
ATOM 916 N N . LYS A 1 113 ? 36.799 35.355 -69.996 1.00 71.00 113 LYS A N 1
ATOM 917 C CA . LYS A 1 113 ? 35.797 34.750 -70.894 1.00 71.00 113 LYS A CA 1
ATOM 918 C C . LYS A 1 113 ? 34.346 35.026 -70.496 1.00 71.00 113 LYS A C 1
ATOM 920 O O . LYS A 1 113 ? 33.472 34.900 -71.342 1.00 71.00 113 LYS A O 1
ATOM 925 N N . LEU A 1 114 ? 34.096 35.336 -69.225 1.00 68.88 114 LEU A N 1
ATOM 926 C CA . LEU A 1 114 ? 32.755 35.616 -68.705 1.00 68.88 114 LEU A CA 1
ATOM 927 C C . LEU A 1 114 ? 32.577 37.096 -68.351 1.00 68.88 114 LEU A C 1
ATOM 929 O O . LEU A 1 114 ? 31.461 37.511 -68.076 1.00 68.88 114 LEU A O 1
ATOM 933 N N . ASN A 1 115 ? 33.660 37.882 -68.364 1.00 73.25 115 ASN A N 1
ATOM 934 C CA . ASN A 1 115 ? 33.703 39.264 -67.893 1.00 73.25 115 ASN A CA 1
ATOM 935 C C . ASN A 1 115 ? 33.110 39.437 -66.476 1.00 73.25 115 ASN A C 1
ATOM 937 O O . ASN A 1 115 ? 32.371 40.381 -66.209 1.00 73.25 115 ASN A O 1
ATOM 941 N N . VAL A 1 116 ? 33.410 38.495 -65.572 1.00 74.62 116 VAL A N 1
ATOM 942 C CA . VAL A 1 116 ? 32.894 38.470 -64.192 1.00 74.62 116 VAL A CA 1
ATOM 943 C C . VAL A 1 116 ? 34.043 38.385 -63.190 1.00 74.62 116 VAL A C 1
ATOM 945 O O . VAL A 1 116 ? 34.952 37.566 -63.339 1.00 74.62 116 VAL A O 1
ATOM 948 N N . ASP A 1 117 ? 33.943 39.186 -62.127 1.00 76.56 117 ASP A N 1
ATOM 949 C CA . ASP A 1 117 ? 34.759 39.080 -60.918 1.00 76.56 117 ASP A CA 1
ATOM 950 C C . ASP A 1 117 ? 34.090 38.188 -59.872 1.00 76.56 117 ASP A C 1
ATOM 952 O O . ASP A 1 117 ? 32.994 38.482 -59.374 1.00 76.56 117 ASP A O 1
ATOM 956 N N . ILE A 1 118 ? 34.784 37.122 -59.480 1.00 77.75 118 ILE A N 1
ATOM 957 C CA . ILE A 1 118 ? 34.315 36.194 -58.452 1.00 77.75 118 ILE A CA 1
ATOM 958 C C . ILE A 1 118 ? 35.085 36.435 -57.164 1.00 77.75 118 ILE A C 1
ATOM 960 O O . ILE A 1 118 ? 36.309 36.305 -57.123 1.00 77.75 118 ILE A O 1
ATOM 964 N N . LYS A 1 119 ? 34.361 36.751 -56.089 1.00 80.75 119 LYS A N 1
ATOM 965 C CA . LYS A 1 119 ? 34.923 36.798 -54.741 1.00 80.75 119 LYS A CA 1
ATOM 966 C C . LYS A 1 119 ? 35.167 35.367 -54.262 1.00 80.75 119 LYS A C 1
ATOM 968 O O . LYS A 1 119 ? 34.226 34.600 -54.089 1.00 80.75 119 LYS A O 1
ATOM 973 N N . VAL A 1 120 ? 36.426 35.009 -54.055 1.00 79.75 120 VAL A N 1
ATOM 974 C CA . VAL A 1 120 ? 36.854 33.696 -53.561 1.00 79.75 120 VAL A CA 1
ATOM 975 C C . VAL A 1 120 ? 37.602 33.863 -52.243 1.00 79.75 120 VAL A C 1
ATOM 977 O O . VAL A 1 120 ? 38.276 34.870 -52.022 1.00 79.75 120 VAL A O 1
ATOM 980 N N . ARG A 1 121 ? 37.489 32.873 -51.359 1.00 82.38 121 ARG A N 1
ATOM 981 C CA . ARG A 1 121 ? 38.180 32.842 -50.070 1.00 82.38 121 ARG A CA 1
ATOM 982 C C . ARG A 1 121 ? 39.375 31.901 -50.132 1.00 82.38 121 ARG A C 1
ATOM 984 O O . ARG A 1 121 ? 39.292 30.833 -50.741 1.00 82.38 121 ARG A O 1
ATOM 991 N N . ALA A 1 122 ? 40.476 32.268 -49.486 1.00 81.56 122 ALA A N 1
ATOM 992 C CA . ALA A 1 122 ? 41.614 31.380 -49.298 1.00 81.56 122 ALA A CA 1
ATOM 993 C C . ALA A 1 122 ? 41.258 30.263 -48.309 1.00 81.56 122 ALA A C 1
ATOM 995 O O . ALA A 1 122 ? 41.125 30.494 -47.108 1.00 81.56 122 ALA A O 1
ATOM 996 N N . MET A 1 123 ? 41.096 29.046 -48.830 1.00 79.50 123 MET A N 1
ATOM 997 C CA . MET A 1 123 ? 40.643 27.880 -48.067 1.00 79.50 123 MET A CA 1
ATOM 998 C C . MET A 1 123 ? 41.809 27.103 -47.468 1.00 79.50 123 MET A C 1
ATOM 1000 O O . MET A 1 123 ? 41.711 26.539 -46.381 1.00 79.50 123 MET A O 1
ATOM 1004 N N . THR A 1 124 ? 42.912 27.008 -48.206 1.00 79.69 124 THR A N 1
ATOM 1005 C CA . THR A 1 124 ? 44.067 26.196 -47.815 1.00 79.69 124 THR A CA 1
ATOM 1006 C C . THR A 1 124 ? 45.330 26.791 -48.419 1.00 79.69 124 THR A C 1
ATOM 1008 O O . THR A 1 124 ? 45.328 27.172 -49.589 1.00 79.69 124 THR A O 1
ATOM 1011 N N . LYS A 1 125 ? 46.410 26.851 -47.637 1.00 82.44 125 LYS A N 1
ATOM 1012 C CA . LYS A 1 125 ? 47.725 27.347 -48.056 1.00 82.44 125 LYS A CA 1
ATOM 1013 C C . LYS A 1 125 ? 48.786 26.307 -47.697 1.00 82.44 125 LYS A C 1
ATOM 1015 O O . LYS A 1 125 ? 48.899 25.942 -46.530 1.00 82.44 125 LYS A O 1
ATOM 1020 N N . LYS A 1 126 ? 49.554 25.831 -48.680 1.00 81.12 126 LYS A N 1
ATOM 1021 C CA . LYS A 1 126 ? 50.766 25.029 -48.456 1.00 81.12 126 LYS A CA 1
ATOM 1022 C C . LYS A 1 126 ? 51.970 25.956 -48.497 1.00 81.12 126 LYS A C 1
ATOM 1024 O O . LYS A 1 126 ? 52.261 26.560 -49.531 1.00 81.12 126 LYS A O 1
ATOM 1029 N N . TYR A 1 127 ? 52.657 26.060 -47.371 1.00 82.50 127 TYR A N 1
ATOM 1030 C CA . TYR A 1 127 ? 53.772 26.975 -47.178 1.00 82.50 127 TYR A CA 1
ATOM 1031 C C . TYR A 1 127 ? 55.052 26.192 -46.888 1.00 82.50 127 TYR A C 1
ATOM 1033 O O . TYR A 1 127 ? 55.045 25.289 -46.051 1.00 82.50 127 TYR A O 1
ATOM 1041 N N . ASP A 1 128 ? 56.133 26.516 -47.593 1.00 80.62 128 ASP A N 1
ATOM 1042 C CA . ASP A 1 128 ? 57.464 26.017 -47.266 1.00 80.62 128 ASP A CA 1
ATOM 1043 C C . ASP A 1 128 ? 58.072 26.884 -46.172 1.00 80.62 128 ASP A C 1
ATOM 1045 O O . ASP A 1 128 ? 58.413 28.045 -46.404 1.00 80.62 128 ASP A O 1
ATOM 1049 N N . VAL A 1 129 ? 58.207 26.322 -44.977 1.00 78.88 129 VAL A N 1
ATOM 1050 C CA . VAL A 1 129 ? 58.771 27.048 -43.838 1.00 78.88 129 VAL A CA 1
ATOM 1051 C C . VAL A 1 129 ? 60.279 27.279 -43.973 1.00 78.88 129 VAL A C 1
ATOM 1053 O O . VAL A 1 129 ? 60.764 28.288 -43.472 1.00 78.88 129 VAL A O 1
ATOM 1056 N N . LEU A 1 130 ? 61.012 26.401 -44.672 1.00 77.56 130 LEU A N 1
ATOM 1057 C CA . LEU A 1 130 ? 62.467 26.506 -44.835 1.00 77.56 130 LEU A CA 1
ATOM 1058 C C . LEU A 1 130 ? 62.834 27.463 -45.969 1.00 77.56 130 LEU A C 1
ATOM 1060 O O . LEU A 1 130 ? 63.718 28.298 -45.811 1.00 77.56 130 LEU A O 1
ATOM 1064 N N . ALA A 1 131 ? 62.128 27.373 -47.098 1.00 76.31 131 ALA A N 1
ATOM 1065 C CA . ALA A 1 131 ? 62.328 28.278 -48.231 1.00 76.31 131 ALA A CA 1
ATOM 1066 C C . ALA A 1 131 ? 61.579 29.617 -48.081 1.00 76.31 131 ALA A C 1
ATOM 1068 O O . ALA A 1 131 ? 61.729 30.484 -48.938 1.00 76.31 131 ALA A O 1
ATOM 1069 N N . GLN A 1 132 ? 60.766 29.771 -47.026 1.00 78.00 132 GLN A N 1
ATOM 1070 C CA . GLN A 1 132 ? 59.902 30.928 -46.750 1.00 78.00 132 GLN A CA 1
ATOM 1071 C C . GLN A 1 132 ? 59.035 31.358 -47.947 1.00 78.00 132 GLN A C 1
ATOM 1073 O O . GLN A 1 132 ? 58.891 32.543 -48.243 1.00 78.00 132 GLN A O 1
ATOM 1078 N N . LYS A 1 133 ? 58.450 30.383 -48.652 1.00 79.31 133 LYS A N 1
ATOM 1079 C CA . LYS A 1 133 ? 57.655 30.620 -49.867 1.00 79.31 133 LYS A CA 1
ATOM 1080 C C . LYS A 1 133 ? 56.336 29.861 -49.847 1.00 79.31 133 LYS A C 1
ATOM 1082 O O . LYS A 1 133 ? 56.252 28.720 -49.386 1.00 79.31 133 LYS A O 1
ATOM 1087 N N . THR A 1 134 ? 55.292 30.469 -50.406 1.00 80.38 134 THR A N 1
ATOM 1088 C CA . THR A 1 134 ? 54.010 29.788 -50.628 1.00 80.38 134 THR A CA 1
ATOM 1089 C C . THR A 1 134 ? 54.155 28.839 -51.815 1.00 80.38 134 THR A C 1
ATOM 1091 O O . THR A 1 134 ? 54.428 29.284 -52.920 1.00 80.38 134 THR A O 1
ATOM 1094 N N . LYS A 1 135 ? 53.952 27.531 -51.621 1.00 81.44 135 LYS A N 1
ATOM 1095 C CA . LYS A 1 135 ? 53.995 26.557 -52.729 1.00 81.44 135 LYS A CA 1
ATOM 1096 C C . LYS A 1 135 ? 52.683 26.521 -53.498 1.00 81.44 135 LYS A C 1
ATOM 1098 O O . LYS A 1 135 ? 52.669 26.502 -54.724 1.00 81.44 135 LYS A O 1
ATOM 1103 N N . GLU A 1 136 ? 51.574 26.494 -52.767 1.00 81.56 136 GLU A N 1
ATOM 1104 C CA . GLU A 1 136 ? 50.245 26.301 -53.339 1.00 81.56 136 GLU A CA 1
ATOM 1105 C C . GLU A 1 136 ? 49.195 27.011 -52.486 1.00 81.56 136 GLU A C 1
ATOM 1107 O O . GLU A 1 136 ? 49.236 26.939 -51.254 1.00 81.56 136 GLU A O 1
ATOM 1112 N N . ILE A 1 137 ? 48.228 27.661 -53.131 1.00 84.62 137 ILE A N 1
ATOM 1113 C CA . ILE A 1 137 ? 47.034 28.185 -52.462 1.00 84.62 137 ILE A CA 1
ATOM 1114 C C . ILE A 1 137 ? 45.776 27.699 -53.178 1.00 84.62 137 ILE A C 1
ATOM 1116 O O . ILE A 1 137 ? 45.701 27.702 -54.410 1.00 84.62 137 ILE A O 1
ATOM 1120 N N . LYS A 1 138 ? 44.783 27.272 -52.394 1.00 82.19 138 LYS A N 1
ATOM 1121 C CA . LYS A 1 138 ? 43.460 26.891 -52.886 1.00 82.19 138 LYS A CA 1
ATOM 1122 C C . LYS A 1 138 ? 42.451 27.976 -52.531 1.00 82.19 138 LYS A C 1
ATOM 1124 O O . LYS A 1 138 ? 42.200 28.234 -51.351 1.00 82.19 138 LYS A O 1
ATOM 1129 N N . LEU A 1 139 ? 41.858 28.577 -53.554 1.00 83.81 139 LEU A N 1
ATOM 1130 C CA . LEU A 1 139 ? 40.834 29.610 -53.449 1.00 83.81 139 LEU A CA 1
ATOM 1131 C C . LEU A 1 139 ? 39.478 29.020 -53.846 1.00 83.81 139 LEU A C 1
ATOM 1133 O O . LEU A 1 139 ? 39.390 28.330 -54.865 1.00 83.81 139 LEU A O 1
ATOM 1137 N N . SER A 1 140 ? 38.419 29.274 -53.080 1.00 77.00 140 SER A N 1
ATOM 1138 C CA . SER A 1 140 ? 37.068 28.848 -53.465 1.00 77.00 140 SER A CA 1
ATOM 1139 C C . SER A 1 140 ? 35.977 29.773 -52.933 1.00 77.00 140 SER A C 1
ATOM 1141 O O . SER A 1 140 ? 36.132 30.392 -51.884 1.00 77.00 140 SER A O 1
ATOM 1143 N N . ASN A 1 141 ? 34.867 29.863 -53.666 1.00 72.69 141 ASN A N 1
ATOM 1144 C CA . ASN A 1 141 ? 33.620 30.510 -53.244 1.00 72.69 141 ASN A CA 1
ATOM 1145 C C . ASN A 1 141 ? 32.534 29.498 -52.824 1.00 72.69 141 ASN A C 1
ATOM 1147 O O . ASN A 1 141 ? 31.377 29.869 -52.653 1.00 72.69 141 ASN A O 1
ATOM 1151 N N . TYR A 1 142 ? 32.890 28.219 -52.668 1.00 68.06 142 TYR A N 1
ATOM 1152 C CA . TYR A 1 142 ? 31.991 27.162 -52.218 1.00 68.06 142 TYR A CA 1
ATOM 1153 C C . TYR A 1 142 ? 32.634 26.361 -51.083 1.00 68.06 142 TYR A C 1
ATOM 1155 O O . TYR A 1 142 ? 33.803 25.980 -51.152 1.00 68.06 142 TYR A O 1
ATOM 1163 N N . ILE A 1 143 ? 31.854 26.101 -50.035 1.00 58.75 143 ILE A N 1
ATOM 1164 C CA . ILE A 1 143 ? 32.252 25.252 -48.913 1.00 58.75 143 ILE A CA 1
ATOM 1165 C C . ILE A 1 143 ? 31.633 23.873 -49.159 1.00 58.75 143 ILE A C 1
ATOM 1167 O O . ILE A 1 143 ? 30.414 23.725 -49.152 1.00 58.75 143 ILE A O 1
ATOM 1171 N N . GLU A 1 144 ? 32.478 22.874 -49.414 1.00 51.78 144 GLU A N 1
ATOM 1172 C CA . GLU A 1 144 ? 32.078 21.465 -49.511 1.00 51.78 144 GLU A CA 1
ATOM 1173 C C . GLU A 1 144 ? 31.531 21.043 -48.132 1.00 51.78 144 GLU A C 1
ATOM 1175 O O . GLU A 1 144 ? 32.243 21.146 -47.128 1.00 51.78 144 GLU A O 1
ATOM 1180 N N . ALA A 1 145 ? 30.256 20.644 -48.056 1.00 49.66 145 ALA A N 1
ATOM 1181 C CA . ALA A 1 145 ? 29.649 20.193 -46.806 1.00 49.66 145 ALA A CA 1
ATOM 1182 C C . ALA A 1 145 ? 30.372 18.923 -46.340 1.00 49.66 145 ALA A C 1
ATOM 1184 O O . ALA A 1 145 ? 30.359 17.903 -47.029 1.00 49.66 145 ALA A O 1
ATOM 1185 N N . LYS A 1 146 ? 31.048 18.989 -45.190 1.00 49.78 146 LYS A N 1
ATOM 1186 C CA . LYS A 1 146 ? 31.635 17.794 -44.581 1.00 49.78 146 LYS A CA 1
ATOM 1187 C C . LYS A 1 146 ? 30.513 16.941 -43.978 1.00 49.78 146 LYS A C 1
ATOM 1189 O O . LYS A 1 146 ? 29.656 17.513 -43.303 1.00 49.78 146 LYS A O 1
ATOM 1194 N N . PRO A 1 147 ? 30.528 15.609 -44.166 1.00 50.34 147 PRO A N 1
ATOM 1195 C CA . PRO A 1 147 ? 29.641 14.727 -43.419 1.00 50.34 147 PRO A CA 1
ATOM 1196 C C . PRO A 1 147 ? 29.879 14.908 -41.914 1.00 50.34 147 PRO A C 1
ATOM 1198 O O . PRO A 1 147 ? 31.014 15.139 -41.479 1.00 50.34 147 PRO A O 1
ATOM 1201 N N . LEU A 1 148 ? 28.795 14.848 -41.138 1.00 49.41 148 LEU A N 1
ATOM 1202 C CA . LEU A 1 148 ? 28.835 14.986 -39.683 1.00 49.41 148 LEU A CA 1
ATOM 1203 C C . LEU A 1 148 ? 29.657 13.850 -39.069 1.00 49.41 148 LEU A C 1
ATOM 1205 O O . LEU A 1 148 ? 29.648 12.716 -39.553 1.00 49.41 148 LEU A O 1
ATOM 1209 N N . THR A 1 149 ? 30.381 14.149 -37.995 1.00 53.12 149 THR A N 1
ATOM 1210 C CA . THR A 1 149 ? 31.084 13.113 -37.232 1.00 53.12 149 THR A CA 1
ATOM 1211 C C . THR A 1 149 ? 30.098 12.311 -36.382 1.00 53.12 149 THR A C 1
ATOM 1213 O O . THR A 1 149 ? 29.038 12.810 -36.011 1.00 53.12 149 THR A O 1
ATOM 1216 N N . ILE A 1 150 ? 30.464 11.074 -36.024 1.00 52.16 150 ILE A N 1
ATOM 1217 C CA . ILE A 1 150 ? 29.643 10.175 -35.188 1.00 52.16 150 ILE A CA 1
ATOM 1218 C C . ILE A 1 150 ? 29.179 10.873 -33.900 1.00 52.16 150 ILE A C 1
ATOM 1220 O O . ILE A 1 150 ? 28.010 10.797 -33.551 1.00 52.16 150 ILE A O 1
ATOM 1224 N N . LYS A 1 151 ? 30.052 11.664 -33.266 1.00 51.97 151 LYS A N 1
ATOM 1225 C CA . LYS A 1 151 ? 29.721 12.446 -32.066 1.00 51.97 151 LYS A CA 1
ATOM 1226 C C . LYS A 1 151 ? 28.589 13.460 -32.293 1.00 51.97 151 LYS A C 1
ATOM 1228 O O . LYS A 1 151 ? 27.692 13.580 -31.470 1.00 51.97 151 LYS A O 1
ATOM 1233 N N . GLN A 1 152 ? 28.601 14.156 -33.431 1.00 55.44 152 GLN A N 1
ATOM 1234 C CA . GLN A 1 152 ? 27.552 15.118 -33.793 1.00 55.44 152 GLN A CA 1
ATOM 1235 C C . GLN A 1 152 ? 26.228 14.427 -34.139 1.00 55.44 152 GLN A C 1
ATOM 1237 O O . GLN A 1 152 ? 25.163 15.029 -34.007 1.00 55.44 152 GLN A O 1
ATOM 1242 N N . ILE A 1 153 ? 26.292 13.173 -34.595 1.00 54.72 153 ILE A N 1
ATOM 1243 C CA . ILE A 1 153 ? 25.115 12.336 -34.822 1.00 54.72 153 ILE A CA 1
ATOM 1244 C C . ILE A 1 153 ? 24.519 11.930 -33.471 1.00 54.72 153 ILE A C 1
ATOM 1246 O O . ILE A 1 153 ? 23.329 12.146 -33.278 1.00 54.72 153 ILE A O 1
ATOM 1250 N N . THR A 1 154 ? 25.322 11.455 -32.512 1.00 56.34 154 THR A N 1
ATOM 1251 C CA . THR A 1 154 ? 24.857 11.115 -31.153 1.00 56.34 154 THR A CA 1
ATOM 1252 C C . THR A 1 154 ? 24.144 12.292 -30.479 1.00 56.34 154 THR A C 1
ATOM 1254 O O . THR A 1 154 ? 23.016 12.146 -30.022 1.00 56.34 154 THR A O 1
ATOM 1257 N N . GLU A 1 155 ? 24.734 13.490 -30.530 1.00 63.78 155 GLU A N 1
ATOM 1258 C CA . GLU A 1 155 ? 24.151 14.717 -29.954 1.00 63.78 155 GLU A CA 1
ATOM 1259 C C . GLU A 1 155 ? 22.827 15.147 -30.620 1.00 63.78 155 GLU A C 1
ATOM 1261 O O . GLU A 1 155 ? 22.019 15.853 -30.013 1.00 63.78 155 GLU A O 1
ATOM 1266 N N . ARG A 1 156 ? 22.596 14.760 -31.884 1.00 57.12 156 ARG A N 1
ATOM 1267 C CA . ARG A 1 156 ? 21.310 14.964 -32.571 1.00 57.12 156 ARG A CA 1
ATOM 1268 C C . ARG A 1 156 ? 20.311 13.854 -32.263 1.00 57.12 156 ARG A C 1
ATOM 1270 O O . ARG A 1 156 ? 19.130 14.151 -32.131 1.00 57.12 156 ARG A O 1
ATOM 1277 N N . LEU A 1 157 ? 20.768 12.609 -32.144 1.00 54.25 157 LEU A N 1
ATOM 1278 C CA . LEU A 1 157 ? 19.930 11.455 -31.814 1.00 54.25 157 LEU A CA 1
ATOM 1279 C C . LEU A 1 157 ? 19.289 11.594 -30.429 1.00 54.25 157 LEU A C 1
ATOM 1281 O O . LEU A 1 157 ? 18.126 11.244 -30.273 1.00 54.25 157 LEU A O 1
ATOM 1285 N N . GLU A 1 158 ? 19.993 12.188 -29.462 1.00 58.09 158 GLU A N 1
ATOM 1286 C CA . GLU A 1 158 ? 19.452 12.497 -28.128 1.00 58.09 158 GLU A CA 1
ATOM 1287 C C . GLU A 1 158 ? 18.322 13.546 -28.138 1.00 58.09 158 GLU A C 1
ATOM 1289 O O . GLU A 1 158 ? 17.624 13.704 -27.140 1.00 58.09 158 GLU A O 1
ATOM 1294 N N . LYS A 1 159 ? 18.128 14.275 -29.247 1.00 58.28 159 LYS A N 1
ATOM 1295 C CA . LYS A 1 159 ? 17.169 15.390 -29.358 1.00 58.28 159 LYS A CA 1
ATOM 1296 C C . LYS A 1 159 ? 15.945 15.088 -30.231 1.00 58.28 159 LYS A C 1
ATOM 1298 O O . LYS A 1 159 ? 15.133 15.985 -30.438 1.00 58.28 159 LYS A O 1
ATOM 1303 N N . ILE A 1 160 ? 15.823 13.880 -30.787 1.00 58.28 160 ILE A N 1
ATOM 1304 C CA . ILE A 1 160 ? 14.750 13.518 -31.729 1.00 58.28 160 ILE A CA 1
ATOM 1305 C C . ILE A 1 160 ? 13.764 12.569 -31.053 1.00 58.28 160 ILE A C 1
ATOM 1307 O O . ILE A 1 160 ? 14.159 11.523 -30.568 1.00 58.28 160 ILE A O 1
ATOM 1311 N N . ASP A 1 161 ? 12.474 12.902 -31.080 1.00 53.28 161 ASP A N 1
ATOM 1312 C CA . ASP A 1 161 ? 11.435 12.239 -30.274 1.00 53.28 161 ASP A CA 1
ATOM 1313 C C . ASP A 1 161 ? 10.811 10.967 -30.904 1.00 53.28 161 ASP A C 1
ATOM 1315 O O . ASP A 1 161 ? 9.831 10.436 -30.385 1.00 53.28 161 ASP A O 1
ATOM 1319 N N . SER A 1 162 ? 11.327 10.445 -32.031 1.00 56.91 162 SER A N 1
ATOM 1320 C CA . SER A 1 162 ? 10.734 9.261 -32.691 1.00 56.91 162 SER A CA 1
ATOM 1321 C C . SER A 1 162 ? 11.724 8.326 -33.399 1.00 56.91 162 SER A C 1
ATOM 1323 O O . SER A 1 162 ? 12.662 8.747 -34.078 1.00 56.91 162 SER A O 1
ATOM 1325 N N . THR A 1 163 ? 11.459 7.020 -33.288 1.00 58.59 163 THR A N 1
ATOM 1326 C CA . THR A 1 163 ? 12.250 5.911 -33.854 1.00 58.59 163 THR A CA 1
ATOM 1327 C C . THR A 1 163 ? 12.216 5.842 -35.383 1.00 58.59 163 THR A C 1
ATOM 1329 O O . THR A 1 163 ? 13.231 5.509 -35.997 1.00 58.59 163 THR A O 1
ATOM 1332 N N . GLU A 1 164 ? 11.093 6.197 -36.018 1.00 60.34 164 GLU A N 1
ATOM 1333 C CA . GLU A 1 164 ? 10.974 6.228 -37.487 1.00 60.34 164 GLU A CA 1
ATOM 1334 C C . GLU A 1 164 ? 11.905 7.273 -38.113 1.00 60.34 164 GLU A C 1
ATOM 1336 O O . GLU A 1 164 ? 12.609 6.985 -39.084 1.00 60.34 164 GLU A O 1
ATOM 1341 N N . THR A 1 165 ? 11.989 8.456 -37.498 1.00 64.12 165 THR A N 1
ATOM 1342 C CA . THR A 1 165 ? 12.873 9.539 -37.949 1.00 64.12 165 THR A CA 1
ATOM 1343 C C . THR A 1 165 ? 14.344 9.145 -37.807 1.00 64.12 165 THR A C 1
ATOM 1345 O O . THR A 1 165 ? 15.156 9.446 -38.679 1.00 64.12 165 THR A O 1
ATOM 1348 N N . ILE A 1 166 ? 14.699 8.407 -36.750 1.00 67.06 166 ILE A N 1
ATOM 1349 C CA . ILE A 1 166 ? 16.077 7.962 -36.495 1.00 67.06 166 ILE A CA 1
ATOM 1350 C C . ILE A 1 166 ? 16.548 6.946 -37.533 1.00 67.06 166 ILE A C 1
ATOM 1352 O O . ILE A 1 166 ? 17.639 7.097 -38.084 1.00 67.06 166 ILE A O 1
ATOM 1356 N N . LEU A 1 167 ? 15.741 5.923 -37.832 1.00 76.69 167 LEU A N 1
ATOM 1357 C CA . LEU A 1 167 ? 16.114 4.923 -38.833 1.00 76.69 167 LEU A CA 1
ATOM 1358 C C . LEU A 1 167 ? 16.231 5.554 -40.226 1.00 76.69 167 LEU A C 1
ATOM 1360 O O . LEU A 1 167 ? 17.131 5.198 -40.989 1.00 76.69 167 LEU A O 1
ATOM 1364 N N . GLN A 1 168 ? 15.346 6.497 -40.552 1.00 76.06 168 GLN A N 1
ATOM 1365 C CA . GLN A 1 168 ? 15.394 7.217 -41.819 1.00 76.06 168 GLN A CA 1
ATOM 1366 C C . GLN A 1 168 ? 16.648 8.096 -41.924 1.00 76.06 168 GLN A C 1
ATOM 1368 O O . GLN A 1 168 ? 17.385 7.983 -42.903 1.00 76.06 168 GLN A O 1
ATOM 1373 N N . LEU A 1 169 ? 16.963 8.877 -40.888 1.00 74.38 169 LEU A N 1
ATOM 1374 C CA . LEU A 1 169 ? 18.192 9.674 -40.827 1.00 74.38 169 LEU A CA 1
ATOM 1375 C C . LEU A 1 169 ? 19.451 8.804 -40.896 1.00 74.38 169 LEU A C 1
ATOM 1377 O O . LEU A 1 169 ? 20.416 9.172 -41.562 1.00 74.38 169 LEU A O 1
ATOM 1381 N N . ALA A 1 170 ? 19.453 7.636 -40.249 1.00 76.62 170 ALA A N 1
ATOM 1382 C CA . ALA A 1 170 ? 20.568 6.697 -40.323 1.00 76.62 170 ALA A CA 1
ATOM 1383 C C . ALA A 1 170 ? 20.761 6.156 -41.750 1.00 76.62 170 ALA A C 1
ATOM 1385 O O . ALA A 1 170 ? 21.894 6.095 -42.231 1.00 76.62 170 ALA A O 1
ATOM 1386 N N . LYS A 1 171 ? 19.670 5.821 -42.455 1.00 80.12 171 LYS A N 1
ATOM 1387 C CA . LYS A 1 171 ? 19.704 5.397 -43.867 1.00 80.12 171 LYS A CA 1
ATOM 1388 C C . LYS A 1 171 ? 20.197 6.509 -44.793 1.00 80.12 171 LYS A C 1
ATOM 1390 O O . LYS A 1 171 ? 21.024 6.247 -45.667 1.00 80.12 171 LYS A O 1
ATOM 1395 N N . GLU A 1 172 ? 19.710 7.734 -44.610 1.00 80.25 172 GLU A N 1
ATOM 1396 C CA . GLU A 1 172 ? 20.131 8.905 -45.390 1.00 80.25 172 GLU A CA 1
ATOM 1397 C C . GLU A 1 172 ? 21.611 9.209 -45.167 1.00 80.25 172 GLU A C 1
ATOM 1399 O O . GLU A 1 172 ? 22.376 9.283 -46.127 1.00 80.25 172 GLU A O 1
ATOM 1404 N N . ASN A 1 173 ? 22.048 9.254 -43.908 1.00 79.75 173 ASN A N 1
ATOM 1405 C CA . ASN A 1 173 ? 23.448 9.465 -43.561 1.00 79.75 173 ASN A CA 1
ATOM 1406 C C . ASN A 1 173 ? 24.357 8.357 -44.118 1.00 79.75 173 ASN A C 1
ATOM 1408 O O . ASN A 1 173 ? 25.399 8.657 -44.696 1.00 79.75 173 ASN A O 1
ATOM 1412 N N . ALA A 1 174 ? 23.964 7.083 -44.004 1.00 82.25 174 ALA A N 1
ATOM 1413 C CA . ALA A 1 174 ? 24.709 5.977 -44.610 1.00 82.25 174 ALA A CA 1
ATOM 1414 C C . ALA A 1 174 ? 24.818 6.144 -46.136 1.00 82.25 174 ALA A C 1
ATOM 1416 O O . ALA A 1 174 ? 25.895 5.976 -46.708 1.00 82.25 174 ALA A O 1
ATOM 1417 N N . THR A 1 175 ? 23.725 6.539 -46.790 1.00 81.88 175 THR A N 1
ATOM 1418 C CA . THR A 1 175 ? 23.682 6.786 -48.237 1.00 81.88 175 THR A CA 1
ATOM 1419 C C . THR A 1 175 ? 24.617 7.925 -48.644 1.00 81.88 175 THR A C 1
ATOM 1421 O O . THR A 1 175 ? 25.375 7.788 -49.608 1.00 81.88 175 THR A O 1
ATOM 1424 N N . ASP A 1 176 ? 24.597 9.039 -47.918 1.00 82.69 176 ASP A N 1
ATOM 1425 C CA . ASP A 1 176 ? 25.431 10.206 -48.209 1.00 82.69 176 ASP A CA 1
ATOM 1426 C C . ASP A 1 176 ? 26.911 9.944 -47.928 1.00 82.69 176 ASP A C 1
ATOM 1428 O O . ASP A 1 176 ? 27.765 10.328 -48.732 1.00 82.69 176 ASP A O 1
ATOM 1432 N N . LEU A 1 177 ? 27.229 9.219 -46.850 1.00 84.00 177 LEU A N 1
ATOM 1433 C CA . LEU A 1 177 ? 28.587 8.753 -46.565 1.00 84.00 177 LEU A CA 1
ATOM 1434 C C . LEU A 1 177 ? 29.126 7.907 -47.721 1.00 84.00 177 LEU A C 1
ATOM 1436 O O . LEU A 1 177 ? 30.210 8.203 -48.233 1.00 84.00 177 LEU A O 1
ATOM 1440 N N . ILE A 1 178 ? 28.353 6.923 -48.189 1.00 84.12 178 ILE A N 1
ATOM 1441 C CA . ILE A 1 178 ? 28.730 6.070 -49.324 1.00 84.12 178 ILE A CA 1
ATOM 1442 C C . ILE A 1 178 ? 28.941 6.912 -50.592 1.00 84.12 178 ILE A C 1
ATOM 1444 O O . ILE A 1 178 ? 29.962 6.760 -51.265 1.00 84.12 178 ILE A O 1
ATOM 1448 N N . LYS A 1 179 ? 28.031 7.847 -50.902 1.00 79.38 179 LYS A N 1
ATOM 1449 C CA . LYS A 1 179 ? 28.161 8.748 -52.064 1.00 79.38 179 LYS A CA 1
ATOM 1450 C C . LYS A 1 179 ? 29.398 9.645 -51.975 1.00 79.38 179 LYS A C 1
ATOM 1452 O O . LYS A 1 179 ? 30.083 9.844 -52.978 1.00 79.38 179 LYS A O 1
ATOM 1457 N N . SER A 1 180 ? 29.709 10.177 -50.793 1.00 76.75 180 SER A N 1
ATOM 1458 C CA . SER A 1 180 ? 30.887 11.030 -50.575 1.00 76.75 180 SER A CA 1
ATOM 1459 C C . SER A 1 180 ? 32.207 10.272 -50.771 1.00 76.75 180 SER A C 1
ATOM 1461 O O . SER A 1 180 ? 33.196 10.852 -51.224 1.00 76.75 180 SER A O 1
ATOM 1463 N N . GLY A 1 181 ? 32.199 8.960 -50.515 1.00 74.81 181 GLY A N 1
ATOM 1464 C CA . GLY A 1 181 ? 33.336 8.062 -50.697 1.00 74.81 181 GLY A CA 1
ATOM 1465 C C . GLY A 1 181 ? 33.740 7.820 -52.155 1.00 74.81 181 GLY A C 1
ATOM 1466 O O . GLY A 1 181 ? 34.769 7.203 -52.392 1.00 74.81 181 GLY A O 1
ATOM 1467 N N . LEU A 1 182 ? 33.000 8.323 -53.150 1.00 77.31 182 LEU A N 1
ATOM 1468 C CA . LEU A 1 182 ? 33.375 8.194 -54.569 1.00 77.31 182 LEU A CA 1
ATOM 1469 C C . LEU A 1 182 ? 34.641 8.993 -54.942 1.00 77.31 182 LEU A C 1
ATOM 1471 O O . LEU A 1 182 ? 35.238 8.766 -55.994 1.00 77.31 182 LEU A O 1
ATOM 1475 N N . LYS A 1 183 ? 35.073 9.928 -54.088 1.00 70.50 183 LYS A N 1
ATOM 1476 C CA . LYS A 1 183 ? 36.281 10.745 -54.263 1.00 70.50 183 LYS A CA 1
ATOM 1477 C C . LYS A 1 183 ? 37.415 10.171 -53.409 1.00 70.50 183 LYS A C 1
ATOM 1479 O O . LYS A 1 183 ? 37.235 9.974 -52.215 1.00 70.50 183 LYS A O 1
ATOM 1484 N N . ASN A 1 184 ? 38.594 9.964 -54.003 1.00 75.75 184 ASN A N 1
ATOM 1485 C CA . ASN A 1 184 ? 39.757 9.331 -53.354 1.00 75.75 184 ASN A CA 1
ATOM 1486 C C . ASN A 1 184 ? 39.503 7.893 -52.856 1.00 75.75 184 ASN A C 1
ATOM 1488 O O . ASN A 1 184 ? 40.095 7.484 -51.866 1.00 75.75 184 ASN A O 1
ATOM 1492 N N . SER A 1 185 ? 38.643 7.134 -53.538 1.00 86.38 185 SER A N 1
ATOM 1493 C CA . SER A 1 185 ? 38.469 5.699 -53.298 1.00 86.38 185 SER A CA 1
ATOM 1494 C C . SER A 1 185 ? 39.207 4.898 -54.364 1.00 86.38 185 SER A C 1
ATOM 1496 O O . SER A 1 185 ? 39.034 5.129 -55.565 1.00 86.38 185 SER A O 1
ATOM 1498 N N . TYR A 1 186 ? 40.057 3.976 -53.921 1.00 90.38 186 TYR A N 1
ATOM 1499 C CA . TYR A 1 186 ? 40.890 3.151 -54.787 1.00 90.38 186 TYR A CA 1
ATOM 1500 C C . TYR A 1 186 ? 40.594 1.678 -54.541 1.00 90.38 186 TYR A C 1
ATOM 1502 O O . TYR A 1 186 ? 40.877 1.156 -53.465 1.00 90.38 186 TYR A O 1
ATOM 1510 N N . VAL A 1 187 ? 40.035 1.017 -55.557 1.00 92.62 187 VAL A N 1
ATOM 1511 C CA . VAL A 1 187 ? 39.685 -0.406 -55.516 1.00 92.62 187 VAL A CA 1
ATOM 1512 C C . VAL A 1 187 ? 40.836 -1.231 -56.084 1.00 92.62 187 VAL A C 1
ATOM 1514 O O . VAL A 1 187 ? 41.231 -1.046 -57.236 1.00 92.62 187 VAL A O 1
ATOM 1517 N N . ILE A 1 188 ? 41.364 -2.152 -55.280 1.00 93.19 188 ILE A N 1
ATOM 1518 C CA . ILE A 1 188 ? 42.424 -3.090 -55.655 1.00 93.19 188 ILE A CA 1
ATOM 1519 C C . ILE A 1 188 ? 41.874 -4.504 -55.481 1.00 93.19 188 ILE A C 1
ATOM 1521 O O . ILE A 1 188 ? 41.516 -4.907 -54.375 1.00 93.19 188 ILE A O 1
ATOM 1525 N N . VAL A 1 189 ? 41.821 -5.261 -56.577 1.00 92.94 189 VAL A N 1
ATOM 1526 C CA . VAL A 1 189 ? 41.387 -6.663 -56.580 1.00 92.94 189 VAL A CA 1
ATOM 1527 C C . VAL A 1 189 ? 42.617 -7.559 -56.654 1.00 92.94 189 VAL A C 1
ATOM 1529 O O . VAL A 1 189 ? 43.460 -7.400 -57.539 1.00 92.94 189 VAL A O 1
ATOM 1532 N N . ARG A 1 190 ? 42.729 -8.495 -55.712 1.00 91.94 190 ARG A N 1
ATOM 1533 C CA . ARG A 1 190 ? 43.784 -9.514 -55.641 1.00 91.94 190 ARG A CA 1
ATOM 1534 C C . ARG A 1 190 ? 43.155 -10.905 -55.613 1.00 91.94 190 ARG A C 1
ATOM 1536 O O . ARG A 1 190 ? 41.954 -11.038 -55.425 1.00 91.94 190 ARG A O 1
ATOM 1543 N N . ALA A 1 191 ? 43.978 -11.946 -55.754 1.00 91.19 191 ALA A N 1
ATOM 1544 C CA . ALA A 1 191 ? 43.506 -13.334 -55.754 1.00 91.19 191 ALA A CA 1
ATOM 1545 C C . ALA A 1 191 ? 42.708 -13.717 -54.489 1.00 91.19 191 ALA A C 1
ATOM 1547 O O . ALA A 1 191 ? 41.760 -14.485 -54.586 1.00 91.19 191 ALA A O 1
ATOM 1548 N N . ASN A 1 192 ? 43.065 -13.156 -53.325 1.00 93.94 192 ASN A N 1
ATOM 1549 C CA . ASN A 1 192 ? 42.506 -13.553 -52.027 1.00 93.94 192 ASN A CA 1
ATOM 1550 C C . ASN A 1 192 ? 41.758 -12.426 -51.293 1.00 93.94 192 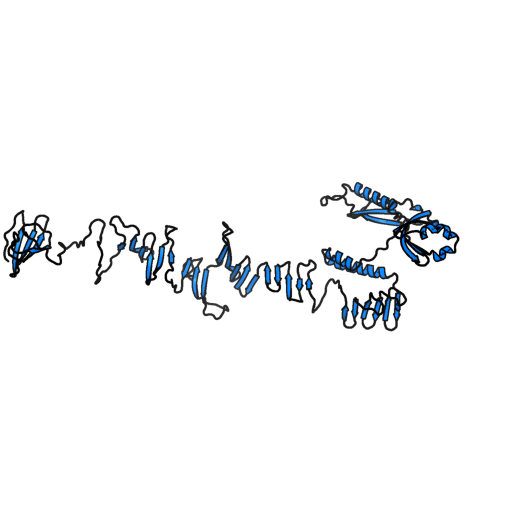ASN A C 1
ATOM 1552 O O . ASN A 1 192 ? 41.287 -12.647 -50.179 1.00 93.94 192 ASN A O 1
ATOM 1556 N N . GLU A 1 193 ? 41.695 -11.212 -51.851 1.00 95.62 193 GLU A N 1
ATOM 1557 C CA . GLU A 1 193 ? 41.091 -10.062 -51.169 1.00 95.62 193 GLU A CA 1
ATOM 1558 C C . GLU A 1 193 ? 40.643 -8.952 -52.128 1.00 95.62 193 GLU A C 1
ATOM 1560 O O . GLU A 1 193 ? 41.193 -8.778 -53.221 1.00 95.62 193 GLU A O 1
ATOM 1565 N N . ILE A 1 194 ? 39.689 -8.148 -51.664 1.00 96.56 194 ILE A N 1
ATOM 1566 C CA . ILE A 1 194 ? 39.326 -6.851 -52.240 1.00 96.56 194 ILE A CA 1
ATOM 1567 C C . ILE A 1 194 ? 39.697 -5.772 -51.224 1.00 96.56 194 ILE A C 1
ATOM 1569 O O . ILE A 1 194 ? 39.344 -5.877 -50.048 1.00 96.56 194 ILE A O 1
ATOM 1573 N N . ILE A 1 195 ? 40.403 -4.737 -51.678 1.00 95.38 195 ILE A N 1
ATOM 1574 C CA . ILE A 1 195 ? 40.849 -3.609 -50.854 1.00 95.38 195 ILE A CA 1
ATOM 1575 C C . ILE A 1 195 ? 40.246 -2.326 -51.423 1.00 95.38 195 ILE A C 1
ATOM 1577 O O . ILE A 1 195 ? 40.379 -2.064 -52.619 1.00 95.38 195 ILE A O 1
ATOM 1581 N N . ILE A 1 196 ? 39.620 -1.512 -50.575 1.00 94.75 196 ILE A N 1
ATOM 1582 C CA . ILE A 1 196 ? 39.099 -0.188 -50.934 1.00 94.75 196 ILE A CA 1
ATOM 1583 C C . ILE A 1 196 ? 39.708 0.827 -49.968 1.00 94.75 196 ILE A C 1
ATOM 1585 O O . ILE A 1 196 ? 39.294 0.899 -48.812 1.00 94.75 196 ILE A O 1
ATOM 1589 N N . GLY A 1 197 ? 40.720 1.569 -50.419 1.00 91.81 197 GLY A N 1
ATOM 1590 C CA . GLY A 1 197 ? 41.483 2.498 -49.576 1.00 91.81 197 GLY A CA 1
ATOM 1591 C C . GLY A 1 197 ? 41.368 3.961 -49.990 1.00 91.81 197 GLY A C 1
ATOM 1592 O O . GLY A 1 197 ? 40.904 4.279 -51.087 1.00 91.81 197 GLY A O 1
ATOM 1593 N N . ASP A 1 198 ? 41.835 4.846 -49.111 1.00 91.00 198 ASP A N 1
ATOM 1594 C CA . ASP A 1 198 ? 41.918 6.298 -49.310 1.00 91.00 198 ASP A CA 1
ATOM 1595 C C . ASP A 1 198 ? 43.104 6.751 -50.188 1.00 91.00 198 ASP A C 1
ATOM 1597 O O . ASP A 1 198 ? 43.153 7.904 -50.631 1.00 91.00 198 ASP A O 1
ATOM 1601 N N . THR A 1 199 ? 44.048 5.849 -50.483 1.00 90.06 199 THR A N 1
ATOM 1602 C CA . THR A 1 199 ? 45.187 6.052 -51.397 1.00 90.06 199 THR A CA 1
ATOM 1603 C C . THR A 1 199 ? 45.438 4.810 -52.271 1.00 90.06 199 THR A C 1
ATOM 1605 O O . THR A 1 199 ? 44.934 3.724 -51.993 1.00 90.06 199 THR A O 1
ATOM 1608 N N . LYS A 1 200 ? 46.215 4.953 -53.360 1.00 88.44 200 LYS A N 1
ATOM 1609 C CA . LYS A 1 200 ? 46.583 3.819 -54.239 1.00 88.44 200 LYS A CA 1
ATOM 1610 C C . LYS A 1 200 ? 47.623 2.883 -53.624 1.00 88.44 200 LYS A C 1
ATOM 1612 O O . LYS A 1 200 ? 47.640 1.700 -53.951 1.00 88.44 200 LYS A O 1
ATOM 1617 N N . ASP A 1 201 ? 48.530 3.424 -52.815 1.00 89.94 201 ASP A N 1
ATOM 1618 C CA . ASP A 1 201 ? 49.600 2.647 -52.196 1.00 89.94 201 ASP A CA 1
ATOM 1619 C C . ASP A 1 201 ? 49.113 2.089 -50.860 1.00 89.94 201 ASP A C 1
ATOM 1621 O O . ASP A 1 201 ? 48.875 2.840 -49.914 1.00 89.94 201 ASP A O 1
ATOM 1625 N N . ILE A 1 202 ? 49.011 0.762 -50.796 1.00 89.94 202 ILE A N 1
ATOM 1626 C CA . ILE A 1 202 ? 48.563 -0.004 -49.628 1.00 89.94 202 ILE A CA 1
ATOM 1627 C C . ILE A 1 202 ? 49.329 0.379 -48.359 1.00 89.94 202 ILE A C 1
ATOM 1629 O O . ILE A 1 202 ? 48.732 0.445 -47.287 1.00 89.94 202 ILE A O 1
ATOM 1633 N N . ASN A 1 203 ? 50.624 0.684 -48.471 1.00 90.12 203 ASN A N 1
ATOM 1634 C CA . ASN A 1 203 ? 51.453 1.035 -47.315 1.00 90.12 203 ASN A CA 1
ATOM 1635 C C . ASN A 1 203 ? 51.128 2.421 -46.741 1.00 90.12 203 ASN A C 1
ATOM 1637 O O . ASN A 1 203 ? 51.531 2.736 -45.627 1.00 90.12 203 ASN A O 1
ATOM 1641 N N . THR A 1 204 ? 50.411 3.250 -47.502 1.00 90.50 204 THR A N 1
ATOM 1642 C CA . THR A 1 204 ? 50.037 4.620 -47.118 1.00 90.50 204 THR A CA 1
ATOM 1643 C C . THR A 1 204 ? 48.557 4.764 -46.778 1.00 90.50 204 THR A C 1
ATOM 1645 O O . THR A 1 204 ? 48.118 5.868 -46.461 1.00 90.50 204 THR A O 1
ATOM 1648 N N . MET A 1 205 ? 47.780 3.680 -46.863 1.00 92.75 205 MET A N 1
ATOM 1649 C CA . MET A 1 205 ? 46.358 3.712 -46.540 1.00 92.75 205 MET A CA 1
ATOM 1650 C C . MET A 1 205 ? 46.173 4.005 -45.055 1.00 92.75 205 MET A C 1
ATOM 1652 O O . MET A 1 205 ? 46.734 3.305 -44.212 1.00 92.75 205 MET A O 1
ATOM 1656 N N . THR A 1 206 ? 45.341 4.993 -44.737 1.00 91.50 206 THR A N 1
ATOM 1657 C CA . THR A 1 206 ? 44.932 5.283 -43.353 1.00 91.50 206 THR A CA 1
ATOM 1658 C C . THR A 1 206 ? 43.501 4.844 -43.085 1.00 91.50 206 THR A C 1
ATOM 1660 O O . THR A 1 206 ? 43.151 4.542 -41.948 1.00 91.50 206 THR A O 1
ATOM 1663 N N . LYS A 1 207 ? 42.677 4.741 -44.133 1.00 91.56 207 LYS A N 1
ATOM 1664 C CA . LYS A 1 207 ? 41.297 4.255 -44.058 1.00 91.56 207 LYS A CA 1
ATOM 1665 C C . LYS A 1 207 ? 41.067 3.226 -45.140 1.00 91.56 207 LYS A C 1
ATOM 1667 O O . LYS A 1 207 ? 41.271 3.516 -46.318 1.00 91.56 207 LYS A O 1
ATOM 1672 N N . VAL A 1 208 ? 40.632 2.035 -44.753 1.00 93.25 208 VAL A N 1
ATOM 1673 C CA . VAL A 1 208 ? 40.561 0.917 -45.691 1.00 93.25 208 VAL A CA 1
ATOM 1674 C C . VAL A 1 208 ? 39.429 -0.043 -45.360 1.00 93.25 208 VAL A C 1
ATOM 1676 O O . VAL A 1 208 ? 39.237 -0.420 -44.207 1.00 93.25 208 VAL A O 1
ATOM 1679 N N . TRP A 1 209 ? 38.706 -0.465 -46.395 1.00 94.31 209 TRP A N 1
ATOM 1680 C CA . TRP A 1 209 ? 37.847 -1.643 -46.358 1.00 94.31 209 TRP A CA 1
ATOM 1681 C C . TRP A 1 209 ? 38.592 -2.840 -46.943 1.00 94.31 209 TRP A C 1
ATOM 1683 O O . TRP A 1 209 ? 39.184 -2.726 -48.018 1.00 94.31 209 TRP A O 1
ATOM 1693 N N . ARG A 1 210 ? 38.556 -3.986 -46.258 1.00 95.44 210 ARG A N 1
ATOM 1694 C CA . ARG A 1 210 ? 39.169 -5.241 -46.724 1.00 95.44 210 ARG A CA 1
ATOM 1695 C C . ARG A 1 210 ? 38.190 -6.389 -46.643 1.00 95.44 210 ARG A C 1
ATOM 1697 O O . ARG A 1 210 ? 37.584 -6.585 -45.591 1.00 95.44 210 ARG A O 1
ATOM 1704 N N . TRP A 1 211 ? 38.023 -7.112 -47.744 1.00 95.94 211 TRP A N 1
ATOM 1705 C CA . TRP A 1 211 ? 37.086 -8.229 -47.863 1.00 95.94 211 TRP A CA 1
ATOM 1706 C C . TRP A 1 211 ? 37.838 -9.478 -48.326 1.00 95.94 211 TRP A C 1
ATOM 1708 O O . TRP A 1 211 ? 38.586 -9.411 -49.302 1.00 95.94 211 TRP A O 1
ATOM 1718 N N . ASN A 1 212 ? 37.653 -10.608 -47.650 1.00 94.19 212 ASN A N 1
ATOM 1719 C CA . ASN A 1 212 ? 38.214 -11.911 -48.019 1.00 94.19 212 ASN A CA 1
ATOM 1720 C C . ASN A 1 212 ? 37.303 -13.053 -47.524 1.00 94.19 212 ASN A C 1
ATOM 1722 O O . ASN A 1 212 ? 36.210 -12.809 -47.020 1.00 94.19 212 ASN A O 1
ATOM 1726 N N . ASN A 1 213 ? 37.756 -14.305 -47.642 1.00 94.12 213 ASN A N 1
ATOM 1727 C CA . ASN A 1 213 ? 36.972 -15.479 -47.235 1.00 94.12 213 ASN A CA 1
ATOM 1728 C C . ASN A 1 213 ? 36.610 -15.523 -45.733 1.00 94.12 213 ASN A C 1
ATOM 1730 O O . ASN A 1 213 ? 35.718 -16.267 -45.346 1.00 94.12 213 ASN A O 1
ATOM 1734 N N . ASN A 1 214 ? 37.288 -14.741 -44.891 1.00 94.31 214 ASN A N 1
ATOM 1735 C CA . ASN A 1 214 ? 37.068 -14.716 -43.446 1.00 94.31 214 ASN A CA 1
ATOM 1736 C C . ASN A 1 214 ? 36.212 -13.524 -42.989 1.00 94.31 214 ASN A C 1
ATOM 1738 O O . ASN A 1 214 ? 35.893 -13.443 -41.803 1.00 94.31 214 ASN A O 1
ATOM 1742 N N . GLY A 1 215 ? 35.835 -12.611 -43.890 1.00 93.81 215 GLY A N 1
ATOM 1743 C CA . GLY A 1 215 ? 34.956 -11.494 -43.560 1.00 93.81 215 GLY A CA 1
ATOM 1744 C C . GLY A 1 215 ? 35.211 -10.216 -44.351 1.00 93.81 215 GLY A C 1
ATOM 1745 O O . GLY A 1 215 ? 36.025 -10.164 -45.278 1.00 93.81 215 GLY A O 1
ATOM 1746 N N . LEU A 1 216 ? 34.506 -9.165 -43.942 1.00 95.31 216 LEU A N 1
ATOM 1747 C CA . LEU A 1 216 ? 34.669 -7.798 -44.423 1.00 95.31 216 LEU A CA 1
ATOM 1748 C C . LEU A 1 216 ? 34.802 -6.844 -43.238 1.00 95.31 216 LEU A C 1
ATOM 1750 O O . LEU A 1 216 ? 34.072 -6.970 -42.258 1.00 95.31 216 LEU A O 1
ATOM 1754 N N . GLY A 1 217 ? 35.702 -5.870 -43.328 1.00 93.88 217 GLY A N 1
ATOM 1755 C CA . GLY A 1 217 ? 35.875 -4.902 -42.250 1.00 93.88 217 GLY A CA 1
ATOM 1756 C C . GLY A 1 217 ? 36.445 -3.570 -42.699 1.00 93.88 217 GLY A C 1
ATOM 1757 O O . GLY A 1 217 ? 37.095 -3.477 -43.744 1.00 93.88 217 GLY A O 1
ATOM 1758 N N . PHE A 1 218 ? 36.196 -2.552 -41.881 1.00 93.56 218 PHE A N 1
ATOM 1759 C CA . PHE A 1 218 ? 36.756 -1.213 -41.998 1.00 93.56 218 PHE A CA 1
ATOM 1760 C C . PHE A 1 218 ? 37.820 -0.982 -40.924 1.00 93.56 218 PHE A C 1
ATOM 1762 O O . PHE A 1 218 ? 37.576 -1.213 -39.740 1.00 93.56 218 PHE A O 1
ATOM 1769 N N . SER A 1 219 ? 38.980 -0.481 -41.343 1.00 92.88 219 SER A N 1
ATOM 1770 C CA . SER A 1 219 ? 40.043 -0.008 -40.459 1.00 92.88 219 SER A CA 1
ATOM 1771 C C . SER A 1 219 ? 40.251 1.489 -40.660 1.00 92.88 219 SER A C 1
ATOM 1773 O O . SER A 1 219 ? 40.422 1.967 -41.785 1.00 92.88 219 SER A O 1
ATOM 1775 N N . SER A 1 220 ? 40.264 2.225 -39.550 1.00 91.75 220 SER A N 1
ATOM 1776 C CA . SER A 1 220 ? 40.634 3.644 -39.472 1.00 91.75 220 SER A CA 1
ATOM 1777 C C . SER A 1 220 ? 42.128 3.861 -39.196 1.00 91.75 220 SER A C 1
ATOM 1779 O O . SER A 1 220 ? 42.560 5.006 -39.053 1.00 91.75 220 SER A O 1
ATOM 1781 N N . THR A 1 221 ? 42.903 2.775 -39.106 1.00 92.38 221 THR A N 1
ATOM 1782 C CA . THR A 1 221 ? 44.341 2.765 -38.792 1.00 92.38 221 THR A CA 1
ATOM 1783 C C . THR A 1 221 ? 45.184 2.139 -39.912 1.00 92.38 221 THR A C 1
ATOM 1785 O O . THR A 1 221 ? 46.368 1.864 -39.733 1.00 92.38 221 THR A O 1
ATOM 1788 N N . GLY A 1 222 ? 44.594 1.953 -41.098 1.00 91.25 222 GLY A N 1
ATOM 1789 C CA . GLY A 1 222 ? 45.275 1.473 -42.301 1.00 91.25 222 GLY A CA 1
ATOM 1790 C C . GLY A 1 222 ? 45.218 -0.040 -42.532 1.00 91.25 222 GLY A C 1
ATOM 1791 O O . GLY A 1 222 ? 44.544 -0.783 -41.820 1.00 91.25 222 GLY A O 1
ATOM 1792 N N . TYR A 1 223 ? 45.914 -0.500 -43.578 1.00 90.88 223 TYR A N 1
ATOM 1793 C CA . TYR A 1 223 ? 45.830 -1.875 -44.109 1.00 90.88 223 TYR A CA 1
ATOM 1794 C C . TYR A 1 223 ? 46.219 -2.979 -43.113 1.00 90.88 223 TYR A C 1
ATOM 1796 O O . TYR A 1 223 ? 45.614 -4.056 -43.121 1.00 90.88 223 TYR A O 1
ATOM 1804 N N . TYR A 1 224 ? 47.204 -2.696 -42.257 1.00 89.31 224 TYR A N 1
ATOM 1805 C CA . TYR A 1 224 ? 47.689 -3.592 -41.200 1.00 89.31 224 TYR A CA 1
ATOM 1806 C C . TYR A 1 224 ? 47.100 -3.263 -39.815 1.00 89.31 224 TYR A C 1
ATOM 1808 O O . TYR A 1 224 ? 47.582 -3.783 -38.814 1.00 89.31 224 TYR A O 1
ATOM 1816 N N . GLY A 1 225 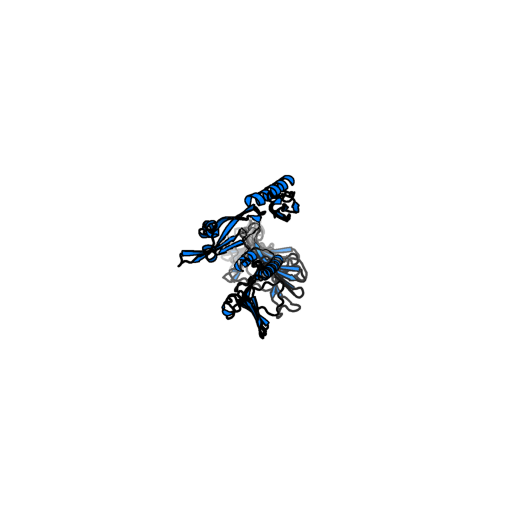? 46.111 -2.368 -39.757 1.00 88.19 225 GLY A N 1
ATOM 1817 C CA . GLY A 1 225 ? 45.489 -1.897 -38.523 1.00 88.19 225 GLY A CA 1
ATOM 1818 C C . GLY A 1 225 ? 44.334 -2.770 -38.022 1.00 88.19 225 GLY A C 1
ATOM 1819 O O . GLY A 1 225 ? 43.994 -3.789 -38.624 1.00 88.19 225 GLY A O 1
ATOM 1820 N N . GLU A 1 226 ? 43.718 -2.345 -36.918 1.00 89.50 226 GLU A N 1
ATOM 1821 C CA . GLU A 1 226 ? 42.576 -3.028 -36.299 1.00 89.50 226 GLU A CA 1
ATOM 1822 C C . GLU A 1 226 ? 41.250 -2.713 -37.009 1.00 89.50 226 GLU A C 1
ATOM 1824 O O . GLU A 1 226 ? 41.013 -1.597 -37.481 1.00 89.50 226 GLU A O 1
ATOM 1829 N N . PHE A 1 227 ? 40.354 -3.702 -37.043 1.00 89.44 227 PHE A N 1
ATOM 1830 C CA . PHE A 1 227 ? 39.033 -3.593 -37.662 1.00 89.44 227 PHE A CA 1
ATOM 1831 C C . PHE A 1 227 ? 37.955 -3.395 -36.592 1.00 89.44 227 PHE A C 1
ATOM 1833 O O . PHE A 1 227 ? 37.373 -4.360 -36.106 1.00 89.44 227 PHE A O 1
ATOM 1840 N N . GLY A 1 228 ? 37.676 -2.138 -36.239 1.00 84.38 228 GLY A N 1
ATOM 1841 C CA . GLY A 1 228 ? 36.625 -1.786 -35.268 1.00 84.38 228 GLY A CA 1
ATOM 1842 C C . GLY A 1 228 ? 35.194 -1.952 -35.798 1.00 84.38 228 GLY A C 1
ATOM 1843 O O . GLY A 1 228 ? 34.233 -1.908 -35.038 1.00 84.38 228 GLY A O 1
ATOM 1844 N N . THR A 1 229 ? 35.026 -2.144 -37.109 1.00 91.69 229 THR A N 1
ATOM 1845 C CA . THR A 1 229 ? 33.740 -2.511 -37.711 1.00 91.69 229 THR A CA 1
ATOM 1846 C C . THR A 1 229 ? 33.949 -3.668 -38.669 1.00 91.69 229 THR A C 1
ATOM 1848 O O . THR A 1 229 ? 34.628 -3.498 -39.684 1.00 91.69 229 THR A O 1
ATOM 1851 N N . ALA A 1 230 ? 33.395 -4.838 -38.357 1.00 93.56 230 ALA A N 1
ATOM 1852 C CA . ALA A 1 230 ? 33.613 -6.047 -39.146 1.00 93.56 230 ALA A CA 1
ATOM 1853 C C . ALA A 1 230 ? 32.415 -6.999 -39.117 1.00 93.56 230 ALA A C 1
ATOM 1855 O O . ALA A 1 230 ? 31.686 -7.062 -38.130 1.00 93.56 230 ALA A O 1
ATOM 1856 N N . VAL A 1 231 ? 32.260 -7.763 -40.197 1.00 94.62 231 VAL A N 1
ATOM 1857 C CA . VAL A 1 231 ? 31.421 -8.964 -40.264 1.00 94.62 231 VAL A CA 1
ATOM 1858 C C . VAL A 1 231 ? 32.338 -10.130 -40.607 1.00 94.62 231 VAL A C 1
ATOM 1860 O O . VAL A 1 231 ? 32.974 -10.120 -41.665 1.00 94.62 231 VAL A O 1
ATOM 1863 N N . THR A 1 232 ? 32.439 -11.103 -39.710 1.00 93.62 232 THR A N 1
ATOM 1864 C CA . THR A 1 232 ? 33.380 -12.226 -39.806 1.00 93.62 232 THR A CA 1
ATOM 1865 C C . THR A 1 232 ? 32.677 -13.525 -40.205 1.00 93.62 232 THR A C 1
ATOM 1867 O O . THR A 1 232 ? 31.465 -13.679 -40.055 1.00 93.62 232 THR A O 1
ATOM 1870 N N . ALA A 1 233 ? 33.435 -14.474 -40.758 1.00 92.56 233 ALA A N 1
ATOM 1871 C CA . ALA A 1 233 ? 32.901 -15.735 -41.284 1.00 92.56 233 ALA A CA 1
ATOM 1872 C C . ALA A 1 233 ? 32.318 -16.675 -40.210 1.00 92.56 233 ALA A C 1
ATOM 1874 O O . ALA A 1 233 ? 31.541 -17.568 -40.538 1.00 92.56 233 ALA A O 1
ATOM 1875 N N . ASP A 1 234 ? 32.659 -16.467 -38.939 1.00 92.44 234 ASP A N 1
ATOM 1876 C CA . ASP A 1 234 ? 32.053 -17.138 -37.782 1.00 92.44 234 ASP A CA 1
ATOM 1877 C C . ASP A 1 234 ? 30.717 -16.503 -37.343 1.00 92.44 234 ASP A C 1
ATOM 1879 O O . ASP A 1 234 ? 30.094 -16.966 -36.389 1.00 92.44 234 ASP A O 1
ATOM 1883 N N . GLY A 1 235 ? 30.249 -15.471 -38.055 1.00 88.12 235 GLY A N 1
ATOM 1884 C CA . GLY A 1 235 ? 28.953 -14.830 -37.841 1.00 88.12 235 GLY A CA 1
ATOM 1885 C C . GLY A 1 235 ? 28.968 -13.670 -36.846 1.00 88.12 235 GLY A C 1
ATOM 1886 O O . GLY A 1 235 ? 27.903 -13.120 -36.561 1.00 88.12 235 GLY A O 1
ATOM 1887 N N . ALA A 1 236 ? 30.134 -13.273 -36.324 1.00 92.19 236 ALA A N 1
ATOM 1888 C CA . ALA A 1 236 ? 30.225 -12.117 -35.442 1.00 92.19 236 ALA A CA 1
ATOM 1889 C C . ALA A 1 236 ? 30.120 -10.796 -36.223 1.00 92.19 236 ALA A C 1
ATOM 1891 O O . ALA A 1 236 ? 30.612 -10.644 -37.345 1.00 92.19 236 ALA A O 1
ATOM 1892 N N . ILE A 1 237 ? 29.476 -9.816 -35.590 1.00 93.62 237 ILE A N 1
ATOM 1893 C CA . ILE A 1 237 ? 29.450 -8.426 -36.036 1.00 93.62 237 ILE A CA 1
ATOM 1894 C C . ILE A 1 237 ? 30.131 -7.607 -34.945 1.00 93.62 237 ILE A C 1
ATOM 1896 O O . ILE A 1 237 ? 29.642 -7.543 -33.819 1.00 93.62 237 ILE A O 1
ATOM 1900 N N . VAL A 1 238 ? 31.261 -6.992 -35.277 1.00 90.88 238 VAL A N 1
ATOM 1901 C CA . VAL A 1 238 ? 31.978 -6.070 -34.391 1.00 90.88 238 VAL A CA 1
ATOM 1902 C C . VAL A 1 238 ? 31.530 -4.661 -34.747 1.00 90.88 238 VAL A C 1
ATOM 1904 O O . VAL A 1 238 ? 31.684 -4.256 -35.900 1.00 90.88 238 VAL A O 1
ATOM 1907 N N . ALA A 1 239 ? 30.941 -3.936 -33.798 1.00 88.38 239 ALA A N 1
ATOM 1908 C CA . ALA A 1 239 ? 30.519 -2.550 -33.976 1.00 88.38 239 ALA A CA 1
ATOM 1909 C C . ALA A 1 239 ? 30.283 -1.867 -32.621 1.00 88.38 239 ALA A C 1
ATOM 1911 O O . ALA A 1 239 ? 29.749 -2.489 -31.706 1.00 88.38 239 ALA A O 1
ATOM 1912 N N . ASP A 1 240 ? 30.591 -0.570 -32.535 1.00 85.44 240 ASP A N 1
ATOM 1913 C CA . ASP A 1 240 ? 30.253 0.265 -31.370 1.00 85.44 240 ASP A CA 1
ATOM 1914 C C . ASP A 1 240 ? 28.772 0.681 -31.364 1.00 85.44 240 ASP A C 1
ATOM 1916 O O . ASP A 1 240 ? 28.158 0.849 -30.314 1.00 85.44 240 ASP A O 1
ATOM 1920 N N . PHE A 1 241 ? 28.185 0.852 -32.554 1.00 81.81 241 PHE A N 1
ATOM 1921 C CA . PHE A 1 241 ? 26.800 1.283 -32.730 1.00 81.81 241 PHE A CA 1
ATOM 1922 C C . PHE A 1 241 ? 26.131 0.481 -33.840 1.00 81.81 241 PHE A C 1
ATOM 1924 O O . PHE A 1 241 ? 26.613 0.435 -34.972 1.00 81.81 241 PHE A O 1
ATOM 1931 N N . ILE A 1 242 ? 24.978 -0.103 -33.525 1.00 86.56 242 ILE A N 1
ATOM 1932 C CA . ILE A 1 242 ? 24.132 -0.811 -34.482 1.00 86.56 242 ILE A CA 1
ATOM 1933 C C . ILE A 1 242 ? 22.757 -0.145 -34.462 1.00 86.56 242 ILE A C 1
ATOM 1935 O O . ILE A 1 242 ? 22.002 -0.273 -33.501 1.00 86.56 242 ILE A O 1
ATOM 1939 N N . THR A 1 243 ? 22.428 0.590 -35.524 1.00 82.56 243 THR A N 1
ATOM 1940 C CA . THR A 1 243 ? 21.085 1.148 -35.710 1.00 82.56 243 THR A CA 1
ATOM 1941 C C . THR A 1 243 ? 20.240 0.156 -36.493 1.00 82.56 243 THR A C 1
ATOM 1943 O O . THR A 1 243 ? 20.496 -0.104 -37.667 1.00 82.56 243 THR A O 1
ATOM 1946 N N . VAL A 1 244 ? 19.217 -0.390 -35.846 1.00 83.25 244 VAL A N 1
ATOM 1947 C CA . VAL A 1 244 ? 18.289 -1.363 -36.431 1.00 83.25 244 VAL A CA 1
ATOM 1948 C C . VAL A 1 244 ? 16.857 -0.935 -36.151 1.00 83.25 244 VAL A C 1
ATOM 1950 O O . VAL A 1 244 ? 16.584 -0.302 -35.137 1.00 83.25 244 VAL A O 1
ATOM 1953 N N . GLY A 1 245 ? 15.938 -1.271 -37.058 1.00 76.12 245 GLY A N 1
ATOM 1954 C CA . GLY A 1 245 ? 14.507 -1.082 -36.808 1.00 76.12 245 GLY A CA 1
ATOM 1955 C C . GLY A 1 245 ? 13.959 -2.156 -35.868 1.00 76.12 245 GLY A C 1
ATOM 1956 O O . GLY A 1 245 ? 13.362 -1.847 -34.846 1.00 76.12 245 GLY A O 1
ATOM 1957 N N . ILE A 1 246 ? 14.197 -3.425 -36.211 1.00 76.94 246 ILE A N 1
ATOM 1958 C CA . ILE A 1 246 ? 13.765 -4.598 -35.444 1.00 76.94 246 ILE A CA 1
ATOM 1959 C C . ILE A 1 246 ? 14.968 -5.535 -35.300 1.00 76.94 246 ILE A C 1
ATOM 1961 O O . ILE A 1 246 ? 15.612 -5.858 -36.298 1.00 76.94 246 ILE A O 1
ATOM 1965 N N . LEU A 1 247 ? 15.252 -5.979 -34.073 1.00 88.19 247 LEU A N 1
ATOM 1966 C CA . LEU A 1 247 ? 16.253 -7.003 -33.767 1.00 88.19 247 LEU A CA 1
ATOM 1967 C C . LEU A 1 247 ? 15.539 -8.277 -33.306 1.00 88.19 247 LEU A C 1
ATOM 1969 O O . LEU A 1 247 ? 14.920 -8.285 -32.247 1.00 88.19 247 LEU A O 1
ATOM 1973 N N . ASN A 1 248 ? 15.630 -9.353 -34.088 1.00 85.19 248 ASN A N 1
ATOM 1974 C CA . ASN A 1 248 ? 15.157 -10.674 -33.676 1.00 85.19 248 ASN A CA 1
ATOM 1975 C C . ASN A 1 248 ? 16.343 -11.480 -33.128 1.00 85.19 248 ASN A C 1
ATOM 1977 O O . ASN A 1 248 ? 17.262 -11.799 -33.882 1.00 85.19 248 ASN A O 1
ATOM 1981 N N . ALA A 1 249 ? 16.339 -11.779 -31.829 1.00 89.62 249 ALA A N 1
ATOM 1982 C CA . ALA A 1 249 ? 17.422 -12.482 -31.149 1.00 89.62 249 ALA A CA 1
ATOM 1983 C C . ALA A 1 249 ? 16.867 -13.489 -30.132 1.00 89.62 249 ALA A C 1
ATOM 1985 O O . ALA A 1 249 ? 15.949 -13.173 -29.382 1.00 89.62 249 ALA A O 1
ATOM 1986 N N . ALA A 1 250 ? 17.459 -14.687 -30.074 1.00 90.81 250 ALA A N 1
ATOM 1987 C CA . ALA A 1 250 ? 17.107 -15.700 -29.074 1.00 90.81 250 ALA A CA 1
ATOM 1988 C C . ALA A 1 250 ? 17.684 -15.390 -27.679 1.00 90.81 250 ALA A C 1
ATOM 1990 O O . ALA A 1 250 ? 17.132 -15.814 -26.669 1.00 90.81 250 ALA A O 1
ATOM 1991 N N . LEU A 1 251 ? 18.806 -14.665 -27.624 1.00 91.00 251 LEU A N 1
ATOM 1992 C CA . LEU A 1 251 ? 19.481 -14.269 -26.394 1.00 91.00 251 LEU A CA 1
ATOM 1993 C C . LEU A 1 251 ? 20.150 -12.910 -26.589 1.00 91.00 251 LEU A C 1
ATOM 1995 O O . LEU A 1 251 ? 20.853 -12.701 -27.577 1.00 91.00 251 LEU A O 1
ATOM 1999 N N . ILE A 1 252 ? 19.979 -12.020 -25.614 1.00 92.38 252 ILE A N 1
ATOM 2000 C CA . ILE A 1 252 ? 20.683 -10.742 -25.535 1.00 92.38 252 ILE A CA 1
ATOM 2001 C C . ILE A 1 252 ? 21.484 -10.742 -24.234 1.00 92.38 252 ILE A C 1
ATOM 2003 O O . ILE A 1 252 ? 20.912 -10.811 -23.149 1.00 92.38 252 ILE A O 1
ATOM 2007 N N . LYS A 1 253 ? 22.813 -10.680 -24.346 1.00 91.69 253 LYS A N 1
ATOM 2008 C CA . LYS A 1 253 ? 23.722 -10.424 -23.221 1.00 91.69 253 LYS A CA 1
ATOM 2009 C C . LYS A 1 253 ? 24.211 -8.986 -23.359 1.00 91.69 253 LYS A C 1
ATOM 2011 O O . LYS A 1 253 ? 24.902 -8.678 -24.325 1.00 91.69 253 LYS A O 1
ATOM 2016 N N . ALA A 1 254 ? 23.803 -8.119 -22.444 1.00 92.75 254 ALA A N 1
ATOM 2017 C CA . ALA A 1 254 ? 24.075 -6.683 -22.477 1.00 92.75 254 ALA A CA 1
ATOM 2018 C C . ALA A 1 254 ? 24.465 -6.187 -21.077 1.00 92.75 254 ALA A C 1
ATOM 2020 O O . ALA A 1 254 ? 24.411 -6.971 -20.137 1.00 92.75 254 ALA A O 1
ATOM 2021 N N . GLY A 1 255 ? 24.843 -4.911 -20.952 1.00 94.81 255 GLY A N 1
ATOM 2022 C CA . GLY A 1 255 ? 24.924 -4.218 -19.661 1.00 94.81 255 GLY A CA 1
ATOM 2023 C C . GLY A 1 255 ? 23.544 -3.696 -19.257 1.00 94.81 255 GLY A C 1
ATOM 2024 O O . GLY A 1 255 ? 22.831 -4.332 -18.493 1.00 94.81 255 GLY A O 1
ATOM 2025 N N . VAL A 1 256 ? 23.103 -2.590 -19.867 1.00 95.00 256 VAL A N 1
ATOM 2026 C CA . VAL A 1 256 ? 21.766 -2.013 -19.632 1.00 95.00 256 VAL A CA 1
ATOM 2027 C C . VAL A 1 256 ? 20.951 -1.987 -20.923 1.00 95.00 256 VAL A C 1
ATOM 2029 O O . VAL A 1 256 ? 21.370 -1.401 -21.922 1.00 95.00 256 VAL A O 1
ATOM 2032 N N . LEU A 1 257 ? 19.757 -2.578 -20.898 1.00 95.06 257 LEU A N 1
ATOM 2033 C CA . LEU A 1 257 ? 18.740 -2.387 -21.933 1.00 95.06 257 LEU A CA 1
ATOM 2034 C C . LEU A 1 257 ? 17.846 -1.224 -21.512 1.00 95.06 257 LEU A C 1
ATOM 2036 O O . LEU A 1 257 ? 17.230 -1.295 -20.457 1.00 95.06 257 LEU A O 1
ATOM 2040 N N . LYS A 1 258 ? 17.771 -0.155 -22.310 1.00 93.88 258 LYS A N 1
ATOM 2041 C CA . LYS A 1 258 ? 17.062 1.084 -21.953 1.00 93.88 258 LYS A CA 1
ATOM 2042 C C . LYS A 1 258 ? 16.079 1.494 -23.046 1.00 93.88 258 LYS A C 1
ATOM 2044 O O . LYS A 1 258 ? 16.387 1.405 -24.234 1.00 93.88 258 LYS A O 1
ATOM 2049 N N . SER A 1 259 ? 14.903 1.967 -22.648 1.00 91.56 259 SER A N 1
ATOM 2050 C CA . SER A 1 259 ? 13.939 2.589 -23.549 1.00 91.56 259 SER A CA 1
ATOM 2051 C C . SER A 1 259 ? 14.529 3.854 -24.166 1.00 91.56 259 SER A C 1
ATOM 2053 O O . SER A 1 259 ? 15.361 4.535 -23.569 1.00 91.56 259 SER A O 1
ATOM 2055 N N . PHE A 1 260 ? 14.056 4.211 -25.358 1.00 83.56 260 PHE A N 1
ATOM 2056 C CA . PHE A 1 260 ? 14.561 5.376 -26.082 1.00 83.56 260 PHE A CA 1
ATOM 2057 C C . PHE A 1 260 ? 14.460 6.682 -25.267 1.00 83.56 260 PHE A C 1
ATOM 2059 O O . PHE A 1 260 ? 15.424 7.427 -25.145 1.00 83.56 260 PHE A O 1
ATOM 2066 N N . ASN A 1 261 ? 13.313 6.906 -24.620 1.00 84.81 261 ASN A N 1
ATOM 2067 C CA . ASN A 1 261 ? 13.071 8.054 -23.736 1.00 84.81 261 ASN A CA 1
ATOM 2068 C C . ASN A 1 261 ? 13.756 7.947 -22.360 1.00 84.81 261 ASN A C 1
ATOM 2070 O O . ASN A 1 261 ? 13.559 8.800 -21.497 1.00 84.81 261 ASN A O 1
ATOM 2074 N N . GLY A 1 262 ? 14.481 6.860 -22.113 1.00 88.50 262 GLY A N 1
ATOM 2075 C CA . GLY A 1 262 ? 15.208 6.602 -20.884 1.00 88.50 262 GLY A CA 1
ATOM 2076 C C . GLY A 1 262 ? 14.378 6.262 -19.644 1.00 88.50 262 GLY A C 1
ATOM 2077 O O . GLY A 1 262 ? 14.978 6.042 -18.595 1.00 88.50 262 GLY A O 1
ATOM 2078 N N . LYS A 1 263 ? 13.045 6.206 -19.747 1.00 90.19 263 LYS A N 1
ATOM 2079 C CA . LYS A 1 263 ? 12.121 5.982 -18.619 1.00 90.19 263 LYS A CA 1
ATOM 2080 C C . LYS A 1 263 ? 12.008 4.533 -18.159 1.00 90.19 263 LYS A C 1
ATOM 2082 O O . LYS A 1 263 ? 11.336 4.256 -17.172 1.00 90.19 263 LYS A O 1
ATOM 2087 N N . SER A 1 264 ? 12.521 3.583 -18.928 1.00 95.12 264 SER A N 1
ATOM 2088 C CA . SER A 1 264 ? 12.462 2.172 -18.561 1.00 95.12 264 SER A CA 1
ATOM 2089 C C . SER A 1 264 ? 13.756 1.486 -18.913 1.00 95.12 264 SER A C 1
ATOM 2091 O O . SER A 1 264 ? 14.340 1.771 -19.958 1.00 95.12 264 SER A O 1
ATOM 2093 N N . TRP A 1 265 ? 14.221 0.607 -18.044 1.00 96.38 265 TRP A N 1
ATOM 2094 C CA . TRP A 1 265 ? 15.475 -0.085 -18.236 1.00 96.38 265 TRP A CA 1
ATOM 2095 C C . TRP A 1 265 ? 15.550 -1.383 -17.440 1.00 96.38 265 TRP A C 1
ATOM 2097 O O . TRP A 1 265 ? 14.878 -1.558 -16.428 1.00 96.38 265 TRP A O 1
ATOM 2107 N N . LEU A 1 266 ? 16.403 -2.277 -17.925 1.00 96.88 266 LEU A N 1
ATOM 2108 C CA . LEU A 1 266 ? 16.806 -3.512 -17.273 1.00 96.88 266 LEU A CA 1
ATOM 2109 C C . LEU A 1 266 ? 18.332 -3.530 -17.202 1.00 96.88 266 LEU A C 1
ATOM 2111 O O . LEU A 1 266 ? 18.993 -3.480 -18.245 1.00 96.88 266 LEU A O 1
ATOM 2115 N N . ASN A 1 267 ? 18.880 -3.581 -15.991 1.00 96.06 267 ASN A N 1
ATOM 2116 C CA . ASN A 1 267 ? 20.307 -3.749 -15.770 1.00 96.06 267 ASN A CA 1
ATOM 2117 C C . ASN A 1 267 ? 20.623 -5.243 -15.632 1.00 96.06 267 ASN A C 1
ATOM 2119 O O . ASN A 1 267 ? 20.234 -5.910 -14.677 1.00 96.06 267 ASN A O 1
ATOM 2123 N N . MET A 1 268 ? 21.325 -5.776 -16.624 1.00 95.38 268 MET A N 1
ATOM 2124 C CA . MET A 1 268 ? 21.703 -7.184 -16.710 1.00 95.38 268 MET A CA 1
ATOM 2125 C C . MET A 1 268 ? 22.972 -7.498 -15.901 1.00 95.38 268 MET A C 1
ATOM 2127 O O . MET A 1 268 ? 23.346 -8.667 -15.813 1.00 95.38 268 MET A O 1
ATOM 2131 N N . GLU A 1 269 ? 23.643 -6.484 -15.340 1.00 94.56 269 GLU A N 1
ATOM 2132 C CA . GLU A 1 269 ? 24.834 -6.651 -14.498 1.00 94.56 269 GLU A CA 1
ATOM 2133 C C . GLU A 1 269 ? 24.472 -6.933 -13.033 1.00 94.56 269 GLU A C 1
ATOM 2135 O O . GLU A 1 269 ? 25.122 -7.761 -12.398 1.00 94.56 269 GLU A O 1
ATOM 2140 N N . ASP A 1 270 ? 23.428 -6.281 -12.507 1.00 94.69 270 ASP A N 1
ATOM 2141 C CA . ASP A 1 270 ? 23.020 -6.379 -11.094 1.00 94.69 270 ASP A CA 1
ATOM 2142 C C . ASP A 1 270 ? 21.564 -6.838 -10.872 1.00 94.69 270 ASP A C 1
ATOM 2144 O O . ASP A 1 270 ? 21.173 -7.114 -9.739 1.00 94.69 270 ASP A O 1
ATOM 2148 N N . GLY A 1 271 ? 20.764 -6.967 -11.935 1.00 93.12 271 GLY A N 1
ATOM 2149 C CA . GLY A 1 271 ? 19.367 -7.405 -11.864 1.00 93.12 271 GLY A CA 1
ATOM 2150 C C . GLY A 1 271 ? 18.368 -6.315 -11.463 1.00 93.12 271 GLY A C 1
ATOM 2151 O O . GLY A 1 271 ? 17.185 -6.620 -11.295 1.00 93.12 271 GLY A O 1
ATOM 2152 N N . THR A 1 272 ? 18.803 -5.060 -11.319 1.00 96.31 272 THR A N 1
ATOM 2153 C CA . THR A 1 272 ? 17.903 -3.923 -11.081 1.00 96.31 272 THR A CA 1
ATOM 2154 C C . THR A 1 272 ? 17.109 -3.568 -12.340 1.00 96.31 272 THR A C 1
ATOM 2156 O O . THR A 1 272 ? 17.535 -3.817 -13.474 1.00 96.31 272 THR A O 1
ATOM 2159 N N . PHE A 1 273 ? 15.918 -2.999 -12.159 1.00 96.88 273 PHE A N 1
ATOM 2160 C CA . PHE A 1 273 ? 15.085 -2.544 -13.273 1.00 96.88 273 PHE A CA 1
ATOM 2161 C C . PHE A 1 273 ? 14.176 -1.385 -12.864 1.00 96.88 273 PHE A C 1
ATOM 2163 O O . PHE A 1 273 ? 13.790 -1.256 -11.703 1.00 96.88 273 PHE A O 1
ATOM 2170 N N . ASP A 1 274 ? 13.769 -0.588 -13.846 1.00 96.12 274 ASP A N 1
ATOM 2171 C CA . ASP A 1 274 ? 12.732 0.434 -13.714 1.00 96.12 274 ASP A CA 1
ATOM 2172 C C . ASP A 1 274 ? 11.811 0.349 -14.926 1.00 96.12 274 ASP A C 1
ATOM 2174 O O . ASP A 1 274 ? 12.262 0.342 -16.073 1.00 96.12 274 ASP A O 1
ATOM 2178 N N . PHE A 1 275 ? 10.510 0.310 -14.681 1.00 94.31 275 PHE A N 1
ATOM 2179 C CA . PHE A 1 275 ? 9.496 0.482 -15.700 1.00 94.31 275 PHE A CA 1
ATOM 2180 C C . PHE A 1 275 ? 8.628 1.697 -15.374 1.00 94.31 275 PHE A C 1
ATOM 2182 O O . PHE A 1 275 ? 8.080 1.836 -14.278 1.00 94.31 275 PHE A O 1
ATOM 2189 N N . ALA A 1 276 ? 8.460 2.548 -16.388 1.00 89.62 276 ALA A N 1
ATOM 2190 C CA . ALA A 1 276 ? 7.665 3.769 -16.355 1.00 89.62 276 ALA A CA 1
ATOM 2191 C C . ALA A 1 276 ? 7.987 4.732 -15.188 1.00 89.62 276 ALA A C 1
ATOM 2193 O O . ALA A 1 276 ? 7.065 5.247 -14.556 1.00 89.62 276 ALA A O 1
ATOM 2194 N N . ASN A 1 277 ? 9.271 5.043 -14.962 1.00 89.06 277 ASN A N 1
ATOM 2195 C CA . ASN A 1 277 ? 9.746 5.980 -13.930 1.00 89.06 277 ASN A CA 1
ATOM 2196 C C . ASN A 1 277 ? 9.323 5.577 -12.504 1.00 89.06 277 ASN A C 1
ATOM 2198 O O . ASN A 1 277 ? 8.718 6.367 -11.774 1.00 89.06 277 ASN A O 1
ATOM 2202 N N . GLY A 1 278 ? 9.619 4.342 -12.115 1.00 85.69 278 GLY A N 1
ATOM 2203 C CA . GLY A 1 278 ? 9.372 3.834 -10.768 1.00 85.69 278 GLY A CA 1
ATOM 2204 C C . GLY A 1 278 ? 7.964 3.285 -10.542 1.00 85.69 278 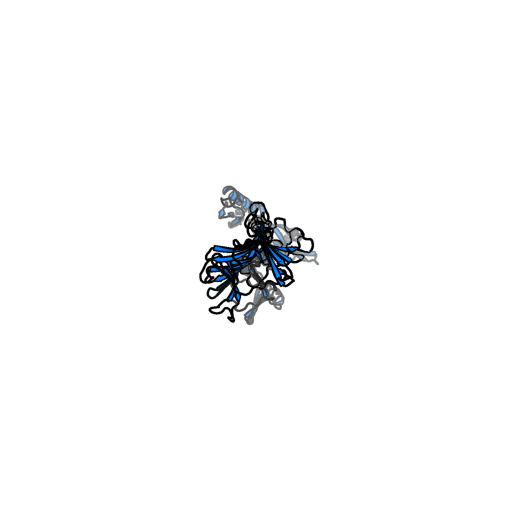GLY A C 1
ATOM 2205 O O . GLY A 1 278 ? 7.610 2.977 -9.403 1.00 85.69 278 GLY A O 1
ATOM 2206 N N . ALA A 1 279 ? 7.144 3.145 -11.589 1.00 89.44 279 ALA A N 1
ATOM 2207 C CA . ALA A 1 279 ? 5.836 2.506 -11.455 1.00 89.44 279 ALA A CA 1
ATOM 2208 C C . ALA A 1 279 ? 5.978 1.020 -11.096 1.00 89.44 279 ALA A C 1
ATOM 2210 O O . ALA A 1 279 ? 5.231 0.505 -10.269 1.00 89.44 279 ALA A O 1
ATOM 2211 N N . LEU A 1 280 ? 6.968 0.350 -11.680 1.00 93.50 280 LEU A N 1
ATOM 2212 C CA . LEU A 1 280 ? 7.414 -0.975 -11.273 1.00 93.50 280 LEU A CA 1
ATOM 2213 C C . LEU A 1 280 ? 8.939 -0.975 -11.311 1.00 93.50 280 LEU A C 1
ATOM 2215 O O . LEU A 1 280 ? 9.519 -0.919 -12.392 1.00 93.50 280 LEU A O 1
ATOM 2219 N N . ALA A 1 281 ? 9.587 -1.004 -10.153 1.00 94.00 281 ALA A N 1
ATOM 2220 C CA . ALA A 1 281 ? 11.041 -0.914 -10.078 1.00 94.00 281 ALA A CA 1
ATOM 2221 C C . ALA A 1 281 ? 11.611 -1.791 -8.968 1.00 94.00 281 ALA A C 1
ATOM 2223 O O . ALA A 1 281 ? 10.993 -1.949 -7.917 1.00 94.00 281 ALA A O 1
ATOM 2224 N N . PHE A 1 282 ? 12.802 -2.327 -9.203 1.00 95.38 282 PHE A N 1
ATOM 2225 C CA . PHE A 1 282 ? 13.612 -2.994 -8.195 1.00 95.38 282 PHE A CA 1
ATOM 2226 C C . PHE A 1 282 ? 14.976 -2.316 -8.133 1.00 95.38 282 PHE A C 1
ATOM 2228 O O . PHE A 1 282 ? 15.710 -2.311 -9.121 1.00 95.38 282 PHE A O 1
ATOM 2235 N N . ASP A 1 283 ? 15.305 -1.747 -6.974 1.00 92.25 283 ASP A N 1
ATOM 2236 C CA . ASP A 1 283 ? 16.542 -0.981 -6.751 1.00 92.25 283 ASP A CA 1
ATOM 2237 C C . ASP A 1 283 ? 17.694 -1.828 -6.170 1.00 92.25 283 ASP A C 1
ATOM 2239 O O . ASP A 1 283 ? 18.747 -1.294 -5.827 1.00 92.25 283 ASP A O 1
ATOM 2243 N N . GLY A 1 284 ? 17.499 -3.147 -6.045 1.00 92.38 284 GLY A N 1
ATOM 2244 C CA . GLY A 1 284 ? 18.438 -4.068 -5.397 1.00 92.38 284 GLY A CA 1
ATOM 2245 C C . GLY A 1 284 ? 18.075 -4.394 -3.944 1.00 92.38 284 GLY A C 1
ATOM 2246 O O . GLY A 1 284 ? 18.550 -5.396 -3.409 1.00 92.38 284 GLY A O 1
ATOM 2247 N N . LEU A 1 285 ? 17.203 -3.599 -3.319 1.00 93.75 285 LEU A N 1
ATOM 2248 C CA . LEU A 1 285 ? 16.730 -3.780 -1.945 1.00 93.75 285 LEU A CA 1
ATOM 2249 C C . LEU A 1 285 ? 15.200 -3.854 -1.867 1.00 93.75 285 LEU A C 1
ATOM 2251 O O . LEU A 1 285 ? 14.650 -4.729 -1.202 1.00 93.75 285 LEU A O 1
ATOM 2255 N N . ASN A 1 286 ? 14.516 -2.945 -2.553 1.00 92.19 286 ASN A N 1
ATOM 2256 C CA . ASN A 1 286 ? 13.079 -2.751 -2.512 1.00 92.19 286 ASN A CA 1
ATOM 2257 C C . ASN A 1 286 ? 12.475 -3.001 -3.889 1.00 92.19 286 ASN A C 1
ATOM 2259 O O . ASN A 1 286 ? 12.929 -2.459 -4.897 1.00 92.19 286 ASN A O 1
ATOM 2263 N N . LEU A 1 287 ? 11.392 -3.775 -3.915 1.00 92.62 287 LEU A N 1
ATOM 2264 C CA . LEU A 1 287 ? 10.484 -3.828 -5.052 1.00 92.62 287 LEU A CA 1
ATOM 2265 C C . LEU A 1 287 ? 9.387 -2.778 -4.839 1.00 92.62 287 LEU A C 1
ATOM 2267 O O . LEU A 1 287 ? 8.543 -2.923 -3.955 1.00 92.62 287 LEU A O 1
ATOM 2271 N N . GLN A 1 288 ? 9.396 -1.724 -5.648 1.00 89.44 288 GLN A N 1
ATOM 2272 C CA . GLN A 1 288 ? 8.352 -0.708 -5.682 1.00 89.44 288 GLN A CA 1
ATOM 2273 C C . GLN A 1 288 ? 7.316 -1.049 -6.754 1.00 89.44 288 GLN A C 1
ATOM 2275 O O . GLN A 1 288 ? 7.655 -1.325 -7.905 1.00 89.44 288 GLN A O 1
ATOM 2280 N N . MET A 1 289 ? 6.039 -0.975 -6.376 1.00 89.50 289 MET A N 1
ATOM 2281 C CA . MET A 1 289 ? 4.898 -1.144 -7.274 1.00 89.50 289 MET A CA 1
ATOM 2282 C C . MET A 1 289 ? 3.887 -0.023 -7.015 1.00 89.50 289 MET A C 1
ATOM 2284 O O . MET A 1 289 ? 3.246 0.015 -5.966 1.00 89.50 289 MET A O 1
ATOM 2288 N N . ILE A 1 290 ? 3.741 0.902 -7.960 1.00 83.19 290 ILE A N 1
ATOM 2289 C CA . ILE A 1 290 ? 2.722 1.952 -7.934 1.00 83.19 290 ILE A CA 1
ATOM 2290 C C . ILE A 1 290 ? 1.513 1.452 -8.724 1.00 83.19 290 ILE A C 1
ATOM 2292 O O . ILE A 1 290 ? 1.562 1.336 -9.948 1.00 83.19 290 ILE A O 1
ATOM 2296 N N . GLY A 1 291 ? 0.412 1.176 -8.026 1.00 80.38 291 GLY A N 1
ATOM 2297 C CA . GLY A 1 291 ? -0.834 0.734 -8.645 1.00 80.38 291 GLY A CA 1
ATOM 2298 C C . GLY A 1 291 ? -1.604 -0.264 -7.788 1.00 80.38 291 GLY A C 1
ATOM 2299 O O . GLY A 1 291 ? -1.542 -0.226 -6.561 1.00 80.38 291 GLY A O 1
ATOM 2300 N N . LYS A 1 292 ? -2.351 -1.142 -8.460 1.00 83.31 292 LYS A N 1
ATOM 2301 C CA . LYS A 1 292 ? -3.203 -2.178 -7.867 1.00 83.31 292 LYS A CA 1
ATOM 2302 C C . LYS A 1 292 ? -2.592 -3.555 -8.139 1.00 83.31 292 LYS A C 1
ATOM 2304 O O . LYS A 1 292 ? -2.336 -3.877 -9.297 1.00 83.31 292 LYS A O 1
ATOM 2309 N N . ILE A 1 293 ? -2.393 -4.367 -7.100 1.00 85.00 293 ILE A N 1
ATOM 2310 C CA . ILE A 1 293 ? -2.008 -5.785 -7.231 1.00 85.00 293 ILE A CA 1
ATOM 2311 C C . ILE A 1 293 ? -3.258 -6.624 -6.998 1.00 85.00 293 ILE A C 1
ATOM 2313 O O . ILE A 1 293 ? -3.928 -6.431 -5.988 1.00 85.00 293 ILE A O 1
ATOM 2317 N N . ILE A 1 294 ? -3.575 -7.532 -7.921 1.00 82.25 294 ILE A N 1
ATOM 2318 C CA . ILE A 1 294 ? -4.768 -8.385 -7.871 1.00 82.25 294 ILE A CA 1
ATOM 2319 C C . ILE A 1 294 ? -4.303 -9.836 -7.904 1.00 82.25 294 ILE A C 1
ATOM 2321 O O . ILE A 1 294 ? -3.752 -10.275 -8.913 1.00 82.25 294 ILE A O 1
ATOM 2325 N N . ASN A 1 295 ? -4.531 -10.578 -6.826 1.00 83.25 295 ASN A N 1
ATOM 2326 C CA . ASN A 1 295 ? -4.357 -12.024 -6.806 1.00 83.25 295 ASN A CA 1
ATOM 2327 C C . ASN A 1 295 ? -5.720 -12.664 -6.551 1.00 83.25 295 ASN A C 1
ATOM 2329 O O . ASN A 1 295 ? -6.225 -12.589 -5.436 1.00 83.25 295 ASN A O 1
ATOM 2333 N N . VAL A 1 296 ? -6.331 -13.228 -7.593 1.00 78.69 296 VAL A N 1
ATOM 2334 C CA . VAL A 1 296 ? -7.647 -13.873 -7.531 1.00 78.69 296 VAL A CA 1
ATOM 2335 C C . VAL A 1 296 ? -7.509 -15.290 -8.075 1.00 78.69 296 VAL A C 1
ATOM 2337 O O . VAL A 1 296 ? -7.048 -15.476 -9.202 1.00 78.69 296 VAL A O 1
ATOM 2340 N N . LEU A 1 297 ? -7.936 -16.280 -7.296 1.00 78.00 297 LEU A N 1
ATOM 2341 C CA . LEU A 1 297 ? -7.951 -17.690 -7.670 1.00 78.00 297 LEU A CA 1
ATOM 2342 C C . LEU A 1 297 ? -9.236 -18.340 -7.143 1.00 78.00 297 LEU A C 1
ATOM 2344 O O . LEU A 1 297 ? -9.567 -18.205 -5.970 1.00 78.00 297 LEU A O 1
ATOM 2348 N N . ASN A 1 298 ? -9.961 -19.057 -8.009 1.00 76.50 298 ASN A N 1
ATOM 2349 C CA . ASN A 1 298 ? -11.188 -19.788 -7.653 1.00 76.50 298 ASN A CA 1
ATOM 2350 C C . ASN A 1 298 ? -12.243 -18.938 -6.911 1.00 76.50 298 ASN A C 1
ATOM 2352 O O . ASN A 1 298 ? -12.882 -19.414 -5.982 1.00 76.50 298 ASN A O 1
ATOM 2356 N N . GLY A 1 299 ? -12.407 -17.669 -7.301 1.00 75.12 299 GLY A N 1
ATOM 2357 C CA . GLY A 1 299 ? -13.386 -16.755 -6.701 1.00 75.12 299 GLY A CA 1
ATOM 2358 C C . GLY A 1 299 ? -12.910 -16.037 -5.434 1.00 75.12 299 GLY A C 1
ATOM 2359 O O . GLY A 1 299 ? -13.497 -15.022 -5.078 1.00 75.12 299 GLY A O 1
ATOM 2360 N N . TYR A 1 300 ? -11.820 -16.470 -4.804 1.00 74.81 300 TYR A N 1
ATOM 2361 C CA . TYR A 1 300 ? -11.218 -15.781 -3.662 1.00 74.81 300 TYR A CA 1
ATOM 2362 C C . TYR A 1 300 ? -10.078 -14.888 -4.127 1.00 74.81 300 TYR A C 1
ATOM 2364 O O . TYR A 1 300 ? -9.300 -15.274 -5.002 1.00 74.81 300 TYR A O 1
ATOM 2372 N N . GLY A 1 301 ? -9.947 -13.695 -3.551 1.00 77.25 301 GLY A N 1
ATOM 2373 C CA . GLY A 1 301 ? -8.836 -12.830 -3.920 1.00 77.25 301 GLY A CA 1
ATOM 2374 C C . GLY A 1 301 ? -8.403 -11.820 -2.878 1.00 77.25 301 GLY A C 1
ATOM 2375 O O . GLY A 1 301 ? -9.171 -11.411 -2.008 1.00 77.25 301 GLY A O 1
ATOM 2376 N N . VAL A 1 302 ? -7.144 -11.409 -3.014 1.00 81.62 302 VAL A N 1
ATOM 2377 C CA . VAL A 1 302 ? -6.527 -10.313 -2.272 1.00 81.62 302 VAL A CA 1
ATOM 2378 C C . VAL A 1 302 ? -6.134 -9.225 -3.259 1.00 81.62 302 VAL A C 1
ATOM 2380 O O . VAL A 1 302 ? -5.445 -9.471 -4.254 1.00 81.62 302 VAL A O 1
ATOM 2383 N N . GLU A 1 303 ? -6.562 -8.006 -2.962 1.00 84.19 303 GLU A N 1
ATOM 2384 C CA . GLU A 1 303 ? -6.169 -6.804 -3.682 1.00 84.19 303 GLU A CA 1
ATOM 2385 C C . GLU A 1 303 ? -5.346 -5.885 -2.775 1.00 84.19 303 GLU A C 1
ATOM 2387 O O . GLU A 1 303 ? -5.802 -5.505 -1.700 1.00 84.19 303 GLU A O 1
ATOM 2392 N N . MET A 1 304 ? -4.162 -5.463 -3.225 1.00 86.50 304 MET A N 1
ATOM 2393 C CA . MET A 1 304 ? -3.415 -4.366 -2.596 1.00 86.50 304 MET A CA 1
ATOM 2394 C C . MET A 1 304 ? -3.664 -3.078 -3.369 1.00 86.50 304 MET A C 1
ATOM 2396 O O . MET A 1 304 ? -3.306 -2.987 -4.546 1.00 86.50 304 MET A O 1
ATOM 2400 N N . ASN A 1 305 ? -4.284 -2.090 -2.721 1.00 79.31 305 ASN A N 1
ATOM 2401 C CA . ASN A 1 305 ? -4.621 -0.806 -3.335 1.00 79.31 305 ASN A CA 1
ATOM 2402 C C . ASN A 1 305 ? -4.889 0.273 -2.267 1.00 79.31 305 ASN A C 1
ATOM 2404 O O . ASN A 1 305 ? -5.258 -0.047 -1.140 1.00 79.31 305 ASN A O 1
ATOM 2408 N N . GLN A 1 306 ? -4.710 1.554 -2.614 1.00 72.38 306 GLN A N 1
ATOM 2409 C CA . GLN A 1 306 ? -5.043 2.727 -1.779 1.00 72.38 306 GLN A CA 1
ATOM 2410 C C . GLN A 1 306 ? -4.599 2.626 -0.302 1.00 72.38 306 GLN A C 1
ATOM 2412 O O . GLN A 1 306 ? -5.320 3.037 0.607 1.00 72.38 306 GLN A O 1
ATOM 2417 N N . GLY A 1 307 ? -3.408 2.076 -0.049 1.00 74.44 307 GLY A N 1
ATOM 2418 C CA . GLY A 1 307 ? -2.863 1.945 1.306 1.00 74.44 307 GLY A CA 1
ATOM 2419 C C . GLY A 1 307 ? -3.546 0.874 2.166 1.00 74.44 307 GLY A C 1
ATOM 2420 O O . GLY A 1 307 ? -3.599 1.033 3.391 1.00 74.44 307 GLY A O 1
ATOM 2421 N N . GLY A 1 308 ? -4.087 -0.182 1.548 1.00 86.50 308 GLY A N 1
ATOM 2422 C CA . GLY A 1 308 ? -4.679 -1.323 2.242 1.00 86.50 308 GLY A CA 1
ATOM 2423 C C . GLY A 1 308 ? -4.700 -2.629 1.444 1.00 86.50 308 GLY A C 1
ATOM 2424 O O . GLY A 1 308 ? -4.371 -2.674 0.257 1.00 86.50 308 GLY A O 1
ATOM 2425 N N . LEU A 1 309 ? -5.105 -3.684 2.147 1.00 91.44 309 LEU A N 1
ATOM 2426 C CA . LEU A 1 309 ? -5.394 -5.030 1.664 1.00 91.44 309 LEU A CA 1
ATOM 2427 C C . LEU A 1 309 ? -6.909 -5.213 1.656 1.00 91.44 309 LEU A C 1
ATOM 2429 O O . LEU A 1 309 ? -7.547 -5.060 2.696 1.00 91.44 309 LEU A O 1
ATOM 2433 N N . SER A 1 310 ? -7.485 -5.529 0.504 1.00 90.56 310 SER A N 1
ATOM 2434 C CA . SER A 1 310 ? -8.909 -5.827 0.355 1.00 90.56 310 SER A CA 1
ATOM 2435 C C . SER A 1 310 ? -9.093 -7.314 0.073 1.00 90.56 310 SER A C 1
ATOM 2437 O O . SER A 1 310 ? -8.318 -7.897 -0.683 1.00 90.56 310 SER A O 1
ATOM 2439 N N . PHE A 1 311 ? -10.115 -7.911 0.672 1.00 90.75 311 PHE A N 1
ATOM 2440 C CA . PHE A 1 311 ? -10.478 -9.314 0.510 1.00 90.75 311 PHE A CA 1
ATOM 2441 C C . PHE A 1 311 ? -11.762 -9.407 -0.300 1.00 90.75 311 PHE A C 1
ATOM 2443 O O . PHE A 1 311 ? -12.699 -8.636 -0.065 1.00 90.75 311 PHE A O 1
ATOM 2450 N N . ALA A 1 312 ? -11.801 -10.343 -1.241 1.00 88.88 312 ALA A N 1
ATOM 2451 C CA . ALA A 1 312 ? -12.947 -10.565 -2.104 1.00 88.88 312 ALA A CA 1
ATOM 2452 C C . ALA A 1 312 ? -13.361 -12.037 -2.144 1.00 88.88 312 ALA A C 1
ATOM 2454 O O . ALA A 1 312 ? -12.513 -12.930 -2.058 1.00 88.88 312 ALA A O 1
ATOM 2455 N N . VAL A 1 313 ? -14.663 -12.257 -2.310 1.00 86.69 313 VAL A N 1
ATOM 2456 C CA . VAL A 1 313 ? -15.294 -13.565 -2.507 1.00 86.69 313 VAL A CA 1
ATOM 2457 C C . VAL A 1 313 ? -16.246 -13.442 -3.694 1.00 86.69 313 VAL A C 1
ATOM 2459 O O . VAL A 1 313 ? -17.020 -12.495 -3.771 1.00 86.69 313 VAL A O 1
ATOM 2462 N N . GLU A 1 314 ? -16.123 -14.348 -4.661 1.00 86.12 314 GLU A N 1
ATOM 2463 C CA . GLU A 1 314 ? -16.910 -14.397 -5.903 1.00 86.12 314 GLU A CA 1
ATOM 2464 C C . GLU A 1 314 ? -16.957 -13.068 -6.688 1.00 86.12 314 GLU A C 1
ATOM 2466 O O . GLU A 1 314 ? -17.906 -12.766 -7.404 1.00 86.12 314 GLU A O 1
ATOM 2471 N N . GLY A 1 315 ? -15.882 -12.276 -6.604 1.00 82.12 315 GLY A N 1
ATOM 2472 C CA . GLY A 1 315 ? -15.765 -10.981 -7.285 1.00 82.12 315 GLY A CA 1
ATOM 2473 C C . GLY A 1 315 ? -16.318 -9.787 -6.502 1.00 82.12 315 GLY A C 1
ATOM 2474 O O . GLY A 1 315 ? -16.123 -8.648 -6.932 1.00 82.12 315 GLY A O 1
ATOM 2475 N N . GLU A 1 316 ? -16.927 -10.010 -5.338 1.00 88.56 316 GLU A N 1
ATOM 2476 C CA . GLU A 1 316 ? -17.372 -8.957 -4.426 1.00 88.56 316 GLU A CA 1
ATOM 2477 C C . GLU A 1 316 ? -16.299 -8.687 -3.371 1.00 88.56 316 GLU A C 1
ATOM 2479 O O . GLU A 1 316 ? -15.805 -9.600 -2.712 1.00 88.56 316 GLU A O 1
ATOM 2484 N N . ILE A 1 317 ? -15.911 -7.422 -3.190 1.00 89.69 317 ILE A N 1
ATOM 2485 C CA . ILE A 1 317 ? -14.984 -7.046 -2.116 1.00 89.69 317 ILE A CA 1
ATOM 2486 C C . ILE A 1 317 ? -15.783 -7.052 -0.821 1.00 89.69 317 ILE A C 1
ATOM 2488 O O . ILE A 1 317 ? -16.648 -6.200 -0.665 1.00 89.69 317 ILE A O 1
ATOM 2492 N N . VAL A 1 318 ? -15.474 -7.944 0.118 1.00 93.44 318 VAL A N 1
ATOM 2493 C CA . VAL A 1 318 ? -16.220 -8.115 1.379 1.00 93.44 318 VAL A CA 1
ATOM 2494 C C . VAL A 1 318 ? -15.642 -7.291 2.532 1.00 93.44 318 VAL A C 1
ATOM 2496 O O . VAL A 1 318 ? -16.328 -6.967 3.503 1.00 93.44 318 VAL A O 1
ATOM 2499 N N . GLY A 1 319 ? -14.377 -6.893 2.448 1.00 93.12 319 GLY A N 1
ATOM 2500 C CA . GLY A 1 319 ? -13.733 -6.135 3.513 1.00 93.12 319 GLY A CA 1
ATOM 2501 C C . GLY A 1 319 ? -12.256 -5.911 3.270 1.00 93.12 319 GLY A C 1
ATOM 2502 O O . GLY A 1 319 ? -11.737 -6.199 2.193 1.00 93.12 319 GLY A O 1
ATOM 2503 N N . GLY A 1 320 ? -11.566 -5.383 4.271 1.00 93.31 320 GLY A N 1
ATOM 2504 C CA . GLY A 1 320 ? -10.135 -5.154 4.170 1.00 93.31 320 GLY A CA 1
ATOM 2505 C C . GLY A 1 320 ? -9.493 -4.616 5.435 1.00 93.31 320 GLY A C 1
ATOM 2506 O O . GLY A 1 320 ? -10.167 -4.171 6.367 1.00 93.31 320 GLY A O 1
ATOM 2507 N N . ILE A 1 321 ? -8.163 -4.623 5.411 1.00 94.19 321 ILE A N 1
ATOM 2508 C CA . ILE A 1 321 ? -7.306 -3.931 6.367 1.00 94.19 321 ILE A CA 1
ATOM 2509 C C . ILE A 1 321 ? -6.701 -2.730 5.651 1.00 94.19 321 ILE A C 1
ATOM 2511 O O . ILE A 1 321 ? -5.926 -2.897 4.710 1.00 94.19 321 ILE A O 1
ATOM 2515 N N . ARG A 1 322 ? -7.049 -1.510 6.057 1.00 91.06 322 ARG A N 1
ATOM 2516 C CA . ARG A 1 322 ? -6.595 -0.300 5.352 1.00 91.06 322 ARG A CA 1
ATOM 2517 C C . ARG A 1 322 ? -6.285 0.858 6.275 1.00 91.06 322 ARG A C 1
ATOM 2519 O O . ARG A 1 322 ? -6.947 1.053 7.296 1.00 91.06 322 ARG A O 1
ATOM 2526 N N . SER A 1 323 ? -5.316 1.665 5.857 1.00 90.38 323 SER A N 1
ATOM 2527 C CA . SER A 1 323 ? -5.095 2.980 6.445 1.00 90.38 323 SER A CA 1
ATOM 2528 C C . SER A 1 323 ? -6.336 3.870 6.296 1.00 90.38 323 SER A C 1
ATOM 2530 O O . SER A 1 323 ? -7.173 3.716 5.397 1.00 90.38 323 SER A O 1
ATOM 2532 N N . SER A 1 324 ? -6.492 4.797 7.231 1.00 91.12 324 SER A N 1
ATOM 2533 C CA . SER A 1 324 ? -7.564 5.782 7.221 1.00 91.12 324 SER A CA 1
ATOM 2534 C C . SER A 1 324 ? -7.157 7.053 7.946 1.00 91.12 324 SER A C 1
ATOM 2536 O O . SER A 1 324 ? -6.141 7.100 8.637 1.00 91.12 324 SER A O 1
ATOM 2538 N N . ARG A 1 325 ? -7.972 8.089 7.773 1.00 91.62 325 ARG A N 1
ATOM 2539 C CA . ARG A 1 325 ? -7.874 9.358 8.486 1.00 91.62 325 ARG A CA 1
ATOM 2540 C C . ARG A 1 325 ? -9.267 9.938 8.666 1.00 91.62 325 ARG A C 1
ATOM 2542 O O . ARG A 1 325 ? -10.134 9.708 7.817 1.00 91.62 325 ARG A O 1
ATOM 2549 N N . PHE A 1 326 ? -9.472 10.723 9.714 1.00 92.94 326 PHE A N 1
ATOM 2550 C CA . PHE A 1 326 ? -10.731 11.445 9.883 1.00 92.94 326 PHE A CA 1
ATOM 2551 C C . PHE A 1 326 ? -10.814 12.615 8.886 1.00 92.94 326 PHE A C 1
ATOM 2553 O O . PHE A 1 326 ? -9.902 13.442 8.851 1.00 92.94 326 PHE A O 1
ATOM 2560 N N . PRO A 1 327 ? -11.890 12.741 8.079 1.00 90.94 327 PRO A N 1
ATOM 2561 C CA . PRO A 1 327 ? -12.007 13.831 7.103 1.00 90.94 327 PRO A CA 1
ATOM 2562 C C . PRO A 1 327 ? -12.005 15.228 7.736 1.00 90.94 327 PRO A C 1
ATOM 2564 O O . PRO A 1 327 ? -11.492 16.171 7.141 1.00 90.94 327 PRO A O 1
ATOM 2567 N N . SER A 1 328 ? -12.549 15.353 8.948 1.00 95.38 328 SER A N 1
ATOM 2568 C CA . SER A 1 328 ? -12.602 16.604 9.713 1.00 95.38 328 SER A CA 1
ATOM 2569 C C . SER A 1 328 ? -11.260 17.001 10.333 1.00 95.38 328 SER A C 1
ATOM 2571 O O . SER A 1 328 ? -11.060 18.174 10.639 1.00 95.38 328 SER A O 1
ATOM 2573 N N . ASN A 1 329 ? -10.333 16.054 10.511 1.00 93.94 329 ASN A N 1
ATOM 2574 C CA . ASN A 1 329 ? -8.992 16.319 11.016 1.00 93.94 329 ASN A CA 1
ATOM 2575 C C . ASN A 1 329 ? -7.983 15.317 10.432 1.00 93.94 329 ASN A C 1
ATOM 2577 O O . ASN A 1 329 ? -7.755 14.235 10.971 1.00 93.94 329 ASN A O 1
ATOM 2581 N N . THR A 1 330 ? -7.334 15.719 9.338 1.00 91.88 330 THR A N 1
ATOM 2582 C CA . THR A 1 330 ? -6.415 14.857 8.576 1.00 91.88 330 THR A CA 1
ATOM 2583 C C . THR A 1 330 ? -5.078 14.571 9.268 1.00 91.88 330 THR A C 1
ATOM 2585 O O . THR A 1 330 ? -4.297 13.781 8.745 1.00 91.88 330 THR A O 1
ATOM 2588 N N . SER A 1 331 ? -4.815 15.170 10.435 1.00 94.62 331 SER A N 1
ATOM 2589 C CA . SER A 1 331 ? -3.658 14.818 11.273 1.00 94.62 331 SER A CA 1
ATOM 2590 C C . SER A 1 331 ? -3.873 13.537 12.087 1.00 94.62 331 SER A C 1
ATOM 2592 O O . SER A 1 331 ? -2.902 12.915 12.514 1.00 94.62 331 SER A O 1
ATOM 2594 N N . ILE A 1 332 ? -5.130 13.115 12.274 1.00 93.81 332 ILE A N 1
ATOM 2595 C CA . ILE A 1 332 ? -5.476 11.887 12.991 1.00 93.81 332 ILE A CA 1
ATOM 2596 C C . ILE A 1 332 ? -5.572 10.748 11.973 1.00 93.81 332 ILE A C 1
ATOM 2598 O O . ILE A 1 332 ? -6.568 10.614 11.257 1.00 93.81 332 ILE A O 1
ATOM 2602 N N . ASN A 1 333 ? -4.518 9.937 11.919 1.00 91.31 333 ASN A N 1
ATOM 2603 C CA . ASN A 1 333 ? -4.413 8.759 11.061 1.00 91.31 333 ASN A CA 1
ATOM 2604 C C . ASN A 1 333 ? -4.655 7.475 11.870 1.00 91.31 333 ASN A C 1
ATOM 2606 O O . ASN A 1 333 ? -4.370 7.430 13.066 1.00 91.31 333 ASN A O 1
ATOM 2610 N N . GLY A 1 334 ? -5.141 6.421 11.216 1.00 91.44 334 GLY A N 1
ATOM 2611 C CA . GLY A 1 334 ? -5.403 5.127 11.846 1.00 91.44 334 GLY A CA 1
ATOM 2612 C C . GLY A 1 334 ? -5.434 3.963 10.859 1.00 91.44 334 GLY A C 1
ATOM 2613 O O . GLY A 1 334 ? -5.221 4.133 9.657 1.00 91.44 334 GLY A O 1
ATOM 2614 N N . ILE A 1 335 ? -5.730 2.772 11.374 1.00 92.56 335 ILE A N 1
ATOM 2615 C CA . ILE A 1 335 ? -5.886 1.527 10.616 1.00 92.56 335 ILE A CA 1
ATOM 2616 C C . ILE A 1 335 ? -7.252 0.919 10.935 1.00 92.56 335 ILE A C 1
ATOM 2618 O O . ILE A 1 335 ? -7.664 0.915 12.091 1.00 92.56 335 ILE A O 1
ATOM 2622 N N . ASN A 1 336 ? -7.952 0.418 9.920 1.00 91.44 336 ASN A N 1
ATOM 2623 C CA . ASN A 1 336 ? -9.247 -0.236 10.088 1.00 91.44 336 ASN A CA 1
ATOM 2624 C C . ASN A 1 336 ? -9.186 -1.680 9.616 1.00 91.44 336 ASN A C 1
ATOM 2626 O O . ASN A 1 336 ? -8.596 -1.944 8.570 1.00 91.44 336 ASN A O 1
ATOM 2630 N N . ILE A 1 337 ? -9.888 -2.554 10.333 1.00 93.62 337 ILE A N 1
ATOM 2631 C CA . ILE A 1 337 ? -10.367 -3.853 9.857 1.00 93.62 337 ILE A CA 1
ATOM 2632 C C . ILE A 1 337 ? -11.868 -3.665 9.644 1.00 93.62 337 ILE A C 1
ATOM 2634 O O . ILE A 1 337 ? -12.587 -3.375 10.599 1.00 93.62 337 ILE A O 1
ATOM 2638 N N . VAL A 1 338 ? -12.331 -3.702 8.396 1.00 92.06 338 VAL A N 1
ATOM 2639 C CA . VAL A 1 338 ? -13.672 -3.203 8.055 1.00 92.06 338 VAL A CA 1
ATOM 2640 C C . VAL A 1 338 ? -14.329 -4.021 6.951 1.00 92.06 338 VAL A C 1
ATOM 2642 O O . VAL A 1 338 ? -13.661 -4.424 6.001 1.0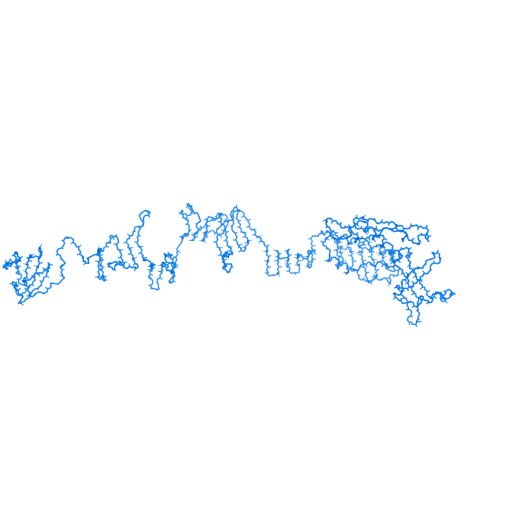0 92.06 338 VAL A O 1
ATOM 2645 N N . ASN A 1 339 ? -15.644 -4.225 7.051 1.00 92.88 339 ASN A N 1
ATOM 2646 C CA . ASN A 1 339 ? -16.456 -4.739 5.951 1.00 92.88 339 ASN A CA 1
ATOM 2647 C C . ASN A 1 339 ? -16.853 -3.621 4.988 1.00 92.88 339 ASN A C 1
ATOM 2649 O O . ASN A 1 339 ? -17.129 -2.487 5.384 1.00 92.88 339 ASN A O 1
ATOM 2653 N N . THR A 1 340 ? -16.960 -3.959 3.713 1.00 91.94 340 THR A N 1
ATOM 2654 C CA . THR A 1 340 ? -17.589 -3.092 2.712 1.00 91.94 340 THR A CA 1
ATOM 2655 C C . THR A 1 340 ? -19.120 -3.196 2.788 1.00 91.94 340 THR A C 1
ATOM 2657 O O . THR A 1 340 ? -19.700 -3.756 3.723 1.00 91.94 340 THR A O 1
ATOM 2660 N N . ARG A 1 341 ? -19.811 -2.658 1.775 1.00 92.50 341 ARG A N 1
ATOM 2661 C CA . ARG A 1 341 ? -21.248 -2.872 1.587 1.00 92.50 341 ARG A CA 1
ATOM 2662 C C . ARG A 1 341 ? -21.597 -4.356 1.430 1.00 92.50 341 ARG A C 1
ATOM 2664 O O . ARG A 1 341 ? -22.621 -4.746 1.979 1.00 92.50 341 ARG A O 1
ATOM 2671 N N . ASP A 1 342 ? -20.749 -5.133 0.767 1.00 93.38 342 ASP A N 1
ATOM 2672 C CA . ASP A 1 342 ? -21.052 -6.516 0.379 1.00 93.38 342 ASP A CA 1
ATOM 2673 C C . ASP A 1 342 ? -20.561 -7.535 1.432 1.00 93.38 342 ASP A C 1
ATOM 2675 O O . ASP A 1 342 ? -21.009 -8.670 1.463 1.00 93.38 342 ASP A O 1
ATOM 2679 N N . GLY A 1 343 ? -19.698 -7.129 2.373 1.00 94.38 343 GLY A N 1
ATOM 2680 C CA . GLY A 1 343 ? -19.372 -7.959 3.537 1.00 94.38 343 GLY A CA 1
ATOM 2681 C C . GLY A 1 343 ? -20.422 -7.893 4.643 1.00 94.38 343 GLY A C 1
ATOM 2682 O O . GLY A 1 343 ? -20.765 -6.802 5.117 1.00 94.38 343 GLY A O 1
ATOM 2683 N N . ASP A 1 344 ? -20.871 -9.058 5.102 1.00 95.12 344 ASP A N 1
ATOM 2684 C CA . ASP A 1 344 ? -21.914 -9.185 6.126 1.00 95.12 344 ASP A CA 1
ATOM 2685 C C . ASP A 1 344 ? -21.384 -9.372 7.551 1.00 95.12 344 ASP A C 1
ATOM 2687 O O . ASP A 1 344 ? -22.068 -9.003 8.510 1.00 95.12 344 ASP A O 1
ATOM 2691 N N . TYR A 1 345 ? -20.174 -9.913 7.710 1.00 95.06 345 TYR A N 1
ATOM 2692 C CA . TYR A 1 345 ? -19.556 -10.135 9.016 1.00 95.06 345 TYR A CA 1
ATOM 2693 C C . TYR A 1 345 ? -18.021 -10.107 8.969 1.00 95.06 345 TYR A C 1
ATOM 2695 O O . TYR A 1 345 ? -17.412 -10.254 7.906 1.00 95.06 345 TYR A O 1
ATOM 2703 N N . ILE A 1 346 ? -17.398 -9.919 10.134 1.00 95.75 346 ILE A N 1
ATOM 2704 C CA . ILE A 1 346 ? -15.973 -10.184 10.391 1.00 95.75 346 ILE A CA 1
ATOM 2705 C C . ILE A 1 346 ? -15.881 -11.215 11.505 1.00 95.75 346 ILE A C 1
ATOM 2707 O O . ILE A 1 346 ? -16.419 -10.982 12.587 1.00 95.75 346 ILE A O 1
ATOM 2711 N N . ASP A 1 347 ? -15.136 -12.287 11.254 1.00 95.19 347 ASP A N 1
ATOM 2712 C CA . ASP A 1 347 ? -14.775 -13.276 12.262 1.00 95.19 347 ASP A CA 1
ATOM 2713 C C . ASP A 1 347 ? -13.281 -13.198 12.579 1.00 95.19 347 ASP A C 1
ATOM 2715 O O . ASP A 1 347 ? -12.436 -13.120 11.685 1.00 95.19 347 ASP A O 1
ATOM 2719 N N . ILE A 1 348 ? -12.960 -13.243 13.869 1.00 95.38 348 ILE A N 1
ATOM 2720 C CA . ILE A 1 348 ? -11.613 -13.498 14.381 1.00 95.38 348 ILE A CA 1
ATOM 2721 C C . ILE A 1 348 ? -11.686 -14.828 15.118 1.00 95.38 348 ILE A C 1
ATOM 2723 O O . ILE A 1 348 ? -12.429 -14.950 16.092 1.00 95.38 348 ILE A O 1
ATOM 2727 N N . GLY A 1 349 ? -10.939 -15.823 14.651 1.00 95.12 349 GLY A N 1
ATOM 2728 C CA . GLY A 1 349 ? -11.044 -17.191 15.142 1.00 95.12 349 GLY A CA 1
ATOM 2729 C C . GLY A 1 349 ? -9.915 -18.086 14.652 1.00 95.12 349 GLY A C 1
ATOM 2730 O O . GLY A 1 349 ? -8.858 -17.603 14.245 1.00 95.12 349 GLY A O 1
ATOM 2731 N N . PHE A 1 350 ? -10.158 -19.388 14.694 1.00 94.94 350 PHE A N 1
ATOM 2732 C CA . PHE A 1 350 ? -9.233 -20.424 14.239 1.00 94.94 350 PHE A CA 1
ATOM 2733 C C . PHE A 1 350 ? -9.958 -21.438 13.348 1.00 94.94 350 PHE A C 1
ATOM 2735 O O . PHE A 1 350 ? -11.176 -21.390 13.198 1.00 94.94 350 PHE A O 1
ATOM 2742 N N . THR A 1 351 ? -9.205 -22.337 12.728 1.00 95.12 351 THR A N 1
ATOM 2743 C CA . THR A 1 351 ? -9.730 -23.496 12.001 1.00 95.12 351 THR A CA 1
ATOM 2744 C C . THR A 1 351 ? -8.904 -24.718 12.379 1.00 95.12 351 THR A C 1
ATOM 2746 O O . THR A 1 351 ? -7.718 -24.584 12.676 1.00 95.12 351 THR A O 1
ATOM 2749 N N . GLU A 1 352 ? -9.537 -25.888 12.389 1.00 94.44 352 GLU A N 1
ATOM 2750 C CA . GLU A 1 352 ? -8.851 -27.175 12.568 1.00 94.44 352 GLU A CA 1
ATOM 2751 C C . GLU A 1 352 ? -8.361 -27.750 11.223 1.00 94.44 352 GLU A C 1
ATOM 2753 O O . GLU A 1 352 ? -7.687 -28.779 11.193 1.00 94.44 352 GLU A O 1
ATOM 2758 N N . ASN A 1 353 ? -8.695 -27.103 10.097 1.00 94.56 353 ASN A N 1
ATOM 2759 C CA . ASN A 1 353 ? -8.169 -27.449 8.779 1.00 94.56 353 ASN A CA 1
ATOM 2760 C C . ASN A 1 353 ? -6.655 -27.158 8.701 1.00 94.56 353 ASN A C 1
ATOM 2762 O O . ASN A 1 353 ? -6.178 -26.158 9.236 1.00 94.56 353 ASN A O 1
ATOM 2766 N N . GLU A 1 354 ? -5.899 -28.005 7.988 1.00 91.62 354 GLU A N 1
ATOM 2767 C CA . GLU A 1 354 ? -4.442 -27.833 7.819 1.00 91.62 354 GLU A CA 1
ATOM 2768 C C . GLU A 1 354 ? -4.077 -26.568 7.023 1.00 91.62 354 GLU A C 1
ATOM 2770 O O . GLU A 1 354 ? -3.053 -25.934 7.284 1.00 91.62 354 GLU A O 1
ATOM 2775 N N . ASP A 1 355 ? -4.908 -26.202 6.047 1.00 88.50 355 ASP A N 1
ATOM 2776 C CA . ASP A 1 355 ? -4.734 -25.037 5.188 1.00 88.50 355 ASP A CA 1
ATOM 2777 C C . ASP A 1 355 ? -6.087 -24.463 4.727 1.00 88.50 355 ASP A C 1
ATOM 2779 O O . ASP A 1 355 ? -7.154 -24.857 5.202 1.00 88.50 355 ASP A O 1
ATOM 2783 N N . PHE A 1 356 ? -6.041 -23.500 3.798 1.00 88.44 356 PHE A N 1
ATOM 2784 C CA . PHE A 1 356 ? -7.233 -22.859 3.241 1.00 88.44 356 PHE A CA 1
ATOM 2785 C C . PHE A 1 356 ? -7.771 -23.515 1.959 1.00 88.44 356 PHE A C 1
ATOM 2787 O O . PHE A 1 356 ? -8.439 -22.853 1.160 1.00 88.44 356 PHE A O 1
ATOM 2794 N N . SER A 1 357 ? -7.445 -24.785 1.707 1.00 81.31 357 SER A N 1
ATOM 2795 C CA . SER A 1 357 ? -7.908 -25.504 0.520 1.00 81.31 357 SER A CA 1
ATOM 2796 C C . SER A 1 357 ? -9.286 -26.149 0.728 1.00 81.31 357 SER A C 1
ATOM 2798 O O . SER A 1 357 ? -9.638 -26.612 1.811 1.00 81.31 357 SER A O 1
ATOM 2800 N N . GLY A 1 358 ? -10.091 -26.189 -0.340 1.00 83.62 358 GLY A N 1
ATOM 2801 C CA . GLY A 1 358 ? -11.431 -26.782 -0.303 1.00 83.62 358 GLY A CA 1
ATOM 2802 C C . GLY A 1 358 ? -12.435 -25.978 0.532 1.00 83.62 358 GLY A C 1
ATOM 2803 O O . GLY A 1 358 ? -12.414 -24.749 0.540 1.00 83.62 358 GLY A O 1
ATOM 2804 N N . THR A 1 359 ? -13.361 -26.680 1.187 1.00 83.75 359 THR A N 1
ATOM 2805 C CA . THR A 1 359 ? -14.328 -26.074 2.112 1.00 83.75 359 THR A CA 1
ATOM 2806 C C . THR A 1 359 ? -13.714 -26.022 3.506 1.00 83.75 359 THR A C 1
ATOM 2808 O O . THR A 1 359 ? -13.470 -27.064 4.112 1.00 83.75 359 THR A O 1
ATOM 2811 N N . VAL A 1 360 ? -13.470 -24.811 4.004 1.00 85.56 360 VAL A N 1
ATOM 2812 C CA . VAL A 1 360 ? -12.868 -24.575 5.322 1.00 85.56 360 VAL A CA 1
ATOM 2813 C C . VAL A 1 360 ? -13.935 -24.198 6.334 1.00 85.56 360 VAL A C 1
ATOM 2815 O O . VAL A 1 360 ? -14.756 -23.317 6.072 1.00 85.56 360 VAL A O 1
ATOM 2818 N N . GLU A 1 361 ? -13.900 -24.841 7.499 1.00 90.38 361 GLU A N 1
ATOM 2819 C CA . GLU A 1 361 ? -14.753 -24.491 8.632 1.00 90.38 361 GLU A CA 1
ATOM 2820 C C . GLU A 1 361 ? -13.992 -23.569 9.588 1.00 90.38 361 GLU A C 1
ATOM 2822 O O . GLU A 1 361 ? -12.882 -23.875 10.023 1.00 90.38 361 GLU A O 1
ATOM 2827 N N . PHE A 1 362 ? -14.586 -22.420 9.915 1.00 92.38 362 PHE A N 1
ATOM 2828 C CA . PHE A 1 362 ? -13.999 -21.442 10.830 1.00 92.38 362 PHE A CA 1
ATOM 2829 C C . PHE A 1 362 ? -14.725 -21.460 12.177 1.00 92.38 362 PHE A C 1
ATOM 2831 O O . PHE A 1 362 ? -15.953 -21.394 12.228 1.00 92.38 362 PHE A O 1
ATOM 2838 N N . SER A 1 363 ? -13.951 -21.478 13.260 1.00 94.31 363 SER A N 1
ATOM 2839 C CA . SER A 1 363 ? -14.400 -21.374 14.649 1.00 94.31 363 SER A CA 1
ATOM 2840 C C . SER A 1 363 ? -14.193 -19.937 15.144 1.00 94.31 363 SER A C 1
ATOM 2842 O O . SER A 1 363 ? -13.086 -19.593 15.574 1.00 94.31 363 SER A O 1
ATOM 2844 N N . PRO A 1 364 ? -15.205 -19.051 15.049 1.00 95.00 364 PRO A N 1
ATOM 2845 C CA . PRO A 1 364 ? -15.070 -17.667 15.488 1.00 95.00 364 PRO A CA 1
ATOM 2846 C C . PRO A 1 364 ? -14.951 -17.585 17.012 1.00 95.00 364 PRO A C 1
ATOM 2848 O O . PRO A 1 364 ? -15.702 -18.231 17.732 1.00 95.00 364 PRO A O 1
ATOM 2851 N N . ILE A 1 365 ? -14.055 -16.729 17.501 1.00 96.56 365 ILE A N 1
ATOM 2852 C CA . ILE A 1 365 ? -13.969 -16.313 18.910 1.00 96.56 365 ILE A CA 1
ATOM 2853 C C . ILE A 1 365 ? -14.711 -14.986 19.094 1.00 96.56 365 ILE A C 1
ATOM 2855 O O . ILE A 1 365 ? -15.480 -14.819 20.041 1.00 96.56 365 ILE A O 1
ATOM 2859 N N . ILE A 1 366 ? -14.503 -14.048 18.164 1.00 96.25 366 ILE A N 1
ATOM 2860 C CA . ILE A 1 366 ? -15.219 -12.772 18.076 1.00 96.25 366 ILE A CA 1
ATOM 2861 C C . ILE A 1 366 ? -15.859 -12.687 16.697 1.00 96.25 366 ILE A C 1
ATOM 2863 O O . ILE A 1 366 ? -15.174 -12.872 15.690 1.00 96.25 366 ILE A O 1
ATOM 2867 N N . ARG A 1 367 ? -17.144 -12.339 16.658 1.00 96.06 367 ARG A N 1
ATOM 2868 C CA . ARG A 1 367 ? -17.869 -12.016 15.427 1.00 96.06 367 ARG A CA 1
ATOM 2869 C C . ARG A 1 367 ? -18.424 -10.608 15.495 1.00 96.06 367 ARG A C 1
ATOM 2871 O O . ARG A 1 367 ? -19.045 -10.233 16.486 1.00 96.06 367 ARG A O 1
ATOM 2878 N N . ILE A 1 368 ? -18.256 -9.849 14.422 1.00 96.62 368 ILE A N 1
ATOM 2879 C CA . ILE A 1 368 ? -18.926 -8.567 14.209 1.00 96.62 368 ILE A CA 1
ATOM 2880 C C . ILE A 1 368 ? -19.916 -8.761 13.064 1.00 96.62 368 ILE A C 1
ATOM 2882 O O . ILE A 1 368 ? -19.512 -8.811 11.907 1.00 96.62 368 ILE A O 1
ATOM 2886 N N . ALA A 1 369 ? -21.204 -8.883 13.379 1.00 96.25 369 ALA A N 1
ATOM 2887 C CA . ALA A 1 369 ? -22.273 -9.084 12.403 1.00 96.25 369 ALA A CA 1
ATOM 2888 C C . ALA A 1 369 ? -22.915 -7.747 12.000 1.00 96.25 369 ALA A C 1
ATOM 2890 O O . ALA A 1 369 ? -23.382 -6.981 12.852 1.00 96.25 369 ALA A O 1
ATOM 2891 N N . LYS A 1 370 ? -22.980 -7.464 10.695 1.00 95.81 370 LYS A N 1
ATOM 2892 C CA . LYS A 1 370 ? -23.568 -6.234 10.131 1.00 95.81 370 LYS A CA 1
ATOM 2893 C C . LYS A 1 370 ? -25.065 -6.364 9.833 1.00 95.81 370 LYS A C 1
ATOM 2895 O O . LYS A 1 370 ? -25.771 -5.345 9.799 1.00 95.81 370 LYS A O 1
ATOM 2900 N N . ILE A 1 371 ? -25.554 -7.589 9.656 1.00 95.44 371 ILE A N 1
ATOM 2901 C CA . ILE A 1 371 ? -26.966 -7.919 9.414 1.00 95.44 371 ILE A CA 1
ATOM 2902 C C . ILE A 1 371 ? -27.470 -8.941 10.443 1.00 95.44 371 ILE A C 1
ATOM 2904 O O . ILE A 1 371 ? -26.682 -9.572 11.137 1.00 95.44 371 ILE A O 1
ATOM 2908 N N . VAL A 1 372 ? -28.790 -9.093 10.546 1.00 96.44 372 VAL A N 1
ATOM 2909 C CA . VAL A 1 372 ? -29.433 -10.129 11.368 1.00 96.44 372 VAL A CA 1
ATOM 2910 C C . VAL A 1 372 ? -29.698 -11.339 10.475 1.00 96.44 372 VAL A C 1
ATOM 2912 O O . VAL A 1 372 ? -30.411 -11.206 9.484 1.00 96.44 372 VAL A O 1
ATOM 2915 N N . HIS A 1 373 ? -29.133 -12.498 10.811 1.00 96.88 373 HIS A N 1
ATOM 2916 C CA . HIS A 1 373 ? -29.315 -13.737 10.048 1.00 96.88 373 HIS A CA 1
ATOM 2917 C C . HIS A 1 373 ? -29.235 -14.970 10.959 1.00 96.88 373 HIS A C 1
ATOM 2919 O O . HIS A 1 373 ? -28.512 -14.946 11.959 1.00 96.88 373 HIS A O 1
ATOM 2925 N N . GLU A 1 374 ? -29.917 -16.062 10.601 1.00 95.88 374 GLU A N 1
ATOM 2926 C CA . GLU A 1 374 ? -29.965 -17.293 11.407 1.00 95.88 374 GLU A CA 1
ATOM 2927 C C . GLU A 1 374 ? -28.575 -17.913 11.617 1.00 95.88 374 GLU A C 1
ATOM 2929 O O . GLU A 1 374 ? -28.211 -18.242 12.744 1.00 95.88 374 GLU A O 1
ATOM 2934 N N . LEU A 1 375 ? -27.740 -17.930 10.569 1.00 92.12 375 LEU A N 1
ATOM 2935 C CA . LEU A 1 375 ? -26.341 -18.394 10.622 1.00 92.12 375 LEU A CA 1
ATOM 2936 C C . LEU A 1 375 ? -25.420 -17.505 11.480 1.00 92.12 375 LEU A C 1
ATOM 2938 O O . LEU A 1 375 ? -24.288 -17.877 11.784 1.00 92.12 375 LEU A O 1
ATOM 2942 N N . MET A 1 376 ? -25.897 -16.326 11.884 1.00 93.56 376 MET A N 1
ATOM 2943 C CA . MET A 1 376 ? -25.196 -15.407 12.785 1.00 93.56 376 MET A CA 1
ATOM 2944 C C . MET A 1 376 ? -25.881 -15.308 14.154 1.00 93.56 376 MET A C 1
ATOM 2946 O O . MET A 1 376 ? -25.609 -14.398 14.934 1.00 93.56 376 MET A O 1
ATOM 2950 N N . GLY A 1 377 ? -26.780 -16.244 14.469 1.00 90.94 377 GLY A N 1
ATOM 2951 C CA . GLY A 1 377 ? -27.489 -16.269 15.747 1.00 90.94 377 GLY A CA 1
ATOM 2952 C C . GLY A 1 377 ? -28.545 -15.170 15.885 1.00 90.94 377 GLY A C 1
ATOM 2953 O O . GLY A 1 377 ? -28.866 -14.781 17.003 1.00 90.94 377 GLY A O 1
ATOM 2954 N N . ASN A 1 378 ? -29.078 -14.659 14.768 1.00 94.38 378 ASN A N 1
ATOM 2955 C CA . ASN A 1 378 ? -30.100 -13.608 14.728 1.00 94.38 378 ASN A CA 1
ATOM 2956 C C . ASN A 1 378 ? -29.720 -12.342 15.518 1.00 94.38 378 ASN A C 1
ATOM 2958 O O . ASN A 1 378 ? -30.573 -11.691 16.123 1.00 94.38 378 ASN A O 1
ATOM 2962 N N . PHE A 1 379 ? -28.441 -11.968 15.479 1.00 94.69 379 PHE A N 1
ATOM 2963 C CA . PHE A 1 379 ? -27.915 -10.800 16.173 1.00 94.69 379 PHE A CA 1
ATOM 2964 C C . PHE A 1 379 ? -27.115 -9.904 15.225 1.00 94.69 379 PHE A C 1
ATOM 2966 O O . PHE A 1 379 ? -26.419 -10.389 14.339 1.00 94.69 379 PHE A O 1
ATOM 2973 N N . LYS A 1 380 ? -27.213 -8.588 15.430 1.00 96.25 380 LYS A N 1
ATOM 2974 C CA . LYS A 1 380 ? -26.394 -7.574 14.758 1.00 96.25 380 LYS A CA 1
ATOM 2975 C C . LYS A 1 380 ? -25.584 -6.834 15.816 1.00 96.25 380 LYS A C 1
ATOM 2977 O O . LYS A 1 380 ? -26.168 -6.237 16.717 1.00 96.25 380 LYS A O 1
ATOM 2982 N N . GLY A 1 381 ? -24.262 -6.844 15.683 1.00 95.25 381 GLY A N 1
ATOM 2983 C CA . GLY A 1 381 ? -23.336 -6.283 16.664 1.00 95.25 381 GLY A CA 1
ATOM 2984 C C . GLY A 1 381 ? -22.138 -7.197 16.903 1.00 95.25 381 GLY A C 1
ATOM 2985 O O . GLY A 1 381 ? -21.756 -7.961 16.022 1.00 95.25 381 GLY A O 1
ATOM 2986 N N . ILE A 1 382 ? -21.550 -7.108 18.096 1.00 96.12 382 ILE A N 1
ATOM 2987 C CA . ILE A 1 382 ? -20.387 -7.907 18.498 1.00 96.12 382 ILE A CA 1
ATOM 2988 C C . ILE A 1 382 ? -20.850 -9.113 19.321 1.00 96.12 382 ILE A C 1
ATOM 2990 O O . ILE A 1 382 ? -21.581 -8.952 20.298 1.00 96.12 382 ILE A O 1
ATOM 2994 N N . GLN A 1 383 ? -20.410 -10.308 18.936 1.00 96.19 383 GLN A N 1
ATOM 2995 C CA . GLN A 1 383 ? -20.631 -11.569 19.641 1.00 96.19 383 GLN A CA 1
ATOM 2996 C C . GLN A 1 383 ? -19.288 -12.150 20.083 1.00 96.19 383 GLN A C 1
ATOM 2998 O O . GLN A 1 383 ? -18.287 -12.030 19.375 1.00 96.19 383 GLN A O 1
ATOM 3003 N N . ILE A 1 384 ? -19.289 -12.797 21.245 1.00 95.62 384 ILE A N 1
ATOM 3004 C CA . ILE A 1 384 ? -18.145 -13.500 21.826 1.00 95.62 384 ILE A CA 1
ATOM 3005 C C . ILE A 1 384 ? -18.564 -14.960 21.988 1.00 95.62 384 ILE A C 1
ATOM 3007 O O . ILE A 1 384 ? -19.559 -15.236 22.659 1.00 95.62 384 ILE A O 1
ATOM 3011 N N . PHE A 1 385 ? -17.828 -15.870 21.358 1.00 94.62 385 PHE A N 1
ATOM 3012 C CA . PHE A 1 385 ? -18.162 -17.297 21.303 1.00 94.62 385 PHE A CA 1
ATOM 3013 C C . PHE A 1 385 ? -17.249 -18.183 22.159 1.00 94.62 385 PHE A C 1
ATOM 3015 O O . PHE A 1 385 ? -17.562 -19.354 22.350 1.00 94.62 385 PHE A O 1
ATOM 3022 N N . ASP A 1 386 ? -16.166 -17.629 22.708 1.00 95.06 386 ASP A N 1
ATOM 3023 C CA . ASP A 1 386 ? -15.232 -18.348 23.581 1.00 95.06 386 ASP A CA 1
ATOM 3024 C C . ASP A 1 386 ? -14.990 -17.587 24.899 1.00 95.06 386 ASP A C 1
ATOM 3026 O O . ASP A 1 386 ? -15.420 -16.443 25.078 1.00 95.06 386 ASP A O 1
ATOM 3030 N N . HIS A 1 387 ? -14.313 -18.226 25.850 1.00 92.94 387 HIS A N 1
ATOM 3031 C CA . HIS A 1 387 ? -14.030 -17.680 27.170 1.00 92.94 387 HIS A CA 1
ATOM 3032 C C . HIS A 1 387 ? -13.172 -16.406 27.098 1.00 92.94 387 HIS A C 1
ATOM 3034 O O . HIS A 1 387 ? -12.085 -16.391 26.521 1.00 92.94 387 HIS A O 1
ATOM 3040 N N . ILE A 1 388 ? -13.614 -15.350 27.789 1.00 89.25 388 ILE A N 1
ATOM 3041 C CA . ILE A 1 388 ? -12.828 -14.131 28.012 1.00 89.25 388 ILE A CA 1
ATOM 3042 C C . ILE A 1 388 ? -12.332 -14.097 29.453 1.00 89.25 388 ILE A C 1
ATOM 3044 O O . ILE A 1 388 ? -13.111 -14.215 30.397 1.00 89.25 388 ILE A O 1
ATOM 3048 N N . LEU A 1 389 ? -11.031 -13.860 29.618 1.00 89.31 389 LEU A N 1
ATOM 3049 C CA . LEU A 1 389 ? -10.414 -13.622 30.917 1.00 89.31 389 LEU A CA 1
ATOM 3050 C C . LEU A 1 389 ? -10.041 -12.142 31.073 1.00 89.31 389 LEU A C 1
ATOM 3052 O O . LEU A 1 389 ? -9.114 -11.657 30.422 1.00 89.31 389 LEU A O 1
ATOM 3056 N N . LEU A 1 390 ? -10.703 -11.449 32.001 1.00 86.25 390 LEU A N 1
ATOM 3057 C CA . LEU A 1 390 ? -10.269 -10.140 32.493 1.00 86.25 390 LEU A CA 1
ATOM 3058 C C . LEU A 1 390 ? -9.267 -10.345 33.639 1.00 86.25 390 LEU A C 1
ATOM 3060 O O . LEU A 1 390 ? -9.580 -10.977 34.647 1.00 86.25 390 LEU A O 1
ATOM 3064 N N . LYS A 1 391 ? -8.037 -9.844 33.481 1.00 83.19 391 LYS A N 1
ATOM 3065 C CA . LYS A 1 391 ? -7.001 -9.904 34.531 1.00 83.19 391 LYS A CA 1
ATOM 3066 C C . LYS A 1 391 ? -7.154 -8.746 35.525 1.00 83.19 391 LYS A C 1
ATOM 3068 O O . LYS A 1 391 ? -7.770 -7.742 35.202 1.00 83.19 391 LYS A O 1
ATOM 3073 N N . ASN A 1 392 ? -6.560 -8.874 36.714 1.00 82.50 392 ASN A N 1
ATOM 3074 C CA . ASN A 1 392 ? -6.651 -7.866 37.781 1.00 82.50 392 ASN A CA 1
ATOM 3075 C C . ASN A 1 392 ? -6.306 -6.451 37.276 1.00 82.50 392 ASN A C 1
ATOM 3077 O O . ASN A 1 392 ? -5.338 -6.283 36.526 1.00 82.50 392 ASN A O 1
ATOM 3081 N N . ASN A 1 393 ? -7.074 -5.450 37.724 1.00 79.19 393 ASN A N 1
ATOM 3082 C CA . ASN A 1 393 ? -7.004 -4.047 37.277 1.00 79.19 393 ASN A CA 1
ATOM 3083 C C . ASN A 1 393 ? -7.236 -3.867 35.761 1.00 79.19 393 ASN A C 1
ATOM 3085 O O . ASN A 1 393 ? -6.580 -3.042 35.111 1.00 79.19 393 ASN A O 1
ATOM 3089 N N . LYS A 1 394 ? -8.105 -4.699 35.178 1.00 89.94 394 LYS A N 1
ATOM 3090 C CA . LYS A 1 394 ? -8.678 -4.497 33.847 1.00 89.94 394 LYS A CA 1
ATOM 3091 C C . LYS A 1 394 ? -10.185 -4.464 33.977 1.00 89.94 394 LYS A C 1
ATOM 3093 O O . LYS A 1 394 ? -10.783 -5.428 34.457 1.00 89.94 394 LYS A O 1
ATOM 3098 N N . ASP A 1 395 ? -10.748 -3.376 33.484 1.00 92.56 395 ASP A N 1
ATOM 3099 C CA . ASP A 1 395 ? -12.154 -3.076 33.659 1.00 92.56 395 ASP A CA 1
ATOM 3100 C C . ASP A 1 395 ? -12.871 -3.249 32.322 1.00 92.56 395 ASP A C 1
ATOM 3102 O O . ASP A 1 395 ? -12.372 -2.862 31.259 1.00 92.56 395 ASP A O 1
ATOM 3106 N N . LEU A 1 396 ? -14.045 -3.870 32.377 1.00 94.06 396 LEU A N 1
ATOM 3107 C CA . LEU A 1 396 ? -15.037 -3.775 31.323 1.00 94.06 396 LEU A CA 1
ATOM 3108 C C . LEU A 1 396 ? -15.862 -2.517 31.588 1.00 94.06 396 LEU A C 1
ATOM 3110 O O . LEU A 1 396 ? -16.634 -2.471 32.546 1.00 94.06 396 LEU A O 1
ATOM 3114 N N . PHE A 1 397 ? -15.688 -1.519 30.728 1.00 93.88 397 PHE A N 1
ATOM 3115 C CA . PHE A 1 397 ? -16.441 -0.274 30.785 1.00 93.88 397 PHE A CA 1
ATOM 3116 C C . PHE A 1 397 ? -17.742 -0.378 29.990 1.00 93.88 397 PHE A C 1
ATOM 3118 O O . PHE A 1 397 ? -17.760 -0.906 28.875 1.00 93.88 397 PHE A O 1
ATOM 3125 N N . ILE A 1 398 ? -18.817 0.172 30.546 1.00 93.94 398 ILE A N 1
ATOM 3126 C CA . ILE A 1 398 ? -20.110 0.333 29.876 1.00 93.94 398 ILE A CA 1
ATOM 3127 C C . ILE A 1 398 ? -20.484 1.809 29.981 1.00 93.94 398 ILE A C 1
ATOM 3129 O O . ILE A 1 398 ? -20.490 2.364 31.075 1.00 93.94 398 ILE A O 1
ATOM 3133 N N . GLU A 1 399 ? -20.771 2.452 28.850 1.00 93.50 399 GLU A N 1
ATOM 3134 C CA . GLU A 1 399 ? -21.160 3.864 28.825 1.00 93.50 399 GLU A CA 1
ATOM 3135 C C . GLU A 1 399 ? -22.390 4.104 29.716 1.00 93.50 399 GLU A C 1
ATOM 3137 O O . GLU A 1 399 ? -23.368 3.353 29.660 1.00 93.50 399 GLU A O 1
ATOM 3142 N N . SER A 1 400 ? -22.312 5.138 30.552 1.00 91.56 400 SER A N 1
ATOM 3143 C CA . SER A 1 400 ? -23.434 5.635 31.344 1.00 91.56 400 SER A CA 1
ATOM 3144 C C . SER A 1 400 ? -24.037 6.874 30.665 1.00 91.56 400 SER A C 1
ATOM 3146 O O . SER A 1 400 ? -23.607 7.310 29.598 1.00 91.56 400 SER A O 1
ATOM 3148 N N . ASN A 1 401 ? -25.055 7.469 31.279 1.00 91.12 401 ASN A N 1
ATOM 3149 C CA . ASN A 1 401 ? -25.595 8.759 30.852 1.00 91.12 401 ASN A CA 1
ATOM 3150 C C . ASN A 1 401 ? -24.703 9.965 31.220 1.00 91.12 401 ASN A C 1
ATOM 3152 O O . ASN A 1 401 ? -25.003 11.066 30.753 1.00 91.12 401 ASN A O 1
ATOM 3156 N N . ASP A 1 402 ? -23.638 9.786 32.010 1.00 90.31 402 ASP A N 1
ATOM 3157 C CA . ASP A 1 402 ? -22.564 10.768 32.199 1.00 90.31 402 ASP A CA 1
ATOM 3158 C C . ASP A 1 402 ? -21.313 10.337 31.418 1.00 90.31 402 ASP A C 1
ATOM 3160 O O . ASP A 1 402 ? -20.637 9.359 31.737 1.00 90.31 402 ASP A O 1
ATOM 3164 N N . VAL A 1 403 ? -20.964 11.115 30.392 1.00 86.06 403 VAL A N 1
ATOM 3165 C CA . VAL A 1 403 ? -19.829 10.837 29.496 1.00 86.06 403 VAL A CA 1
ATOM 3166 C C . VAL A 1 403 ? -18.470 10.782 30.206 1.00 86.06 403 VAL A C 1
ATOM 3168 O O . VAL A 1 403 ? -17.501 10.300 29.620 1.00 86.06 403 VAL A O 1
ATOM 3171 N N . ASN A 1 404 ? -18.371 11.289 31.438 1.00 91.56 404 ASN A N 1
ATOM 3172 C CA . ASN A 1 404 ? -17.132 11.282 32.214 1.00 91.56 404 ASN A CA 1
ATOM 3173 C C . ASN A 1 404 ? -17.013 10.068 33.147 1.00 91.56 404 ASN A C 1
ATOM 3175 O O . ASN A 1 404 ? -15.905 9.780 33.601 1.00 91.56 404 ASN A O 1
ATOM 3179 N N . PHE A 1 405 ? -18.116 9.365 33.427 1.00 91.81 405 PHE A N 1
ATOM 3180 C CA . PHE A 1 405 ? -18.183 8.327 34.459 1.00 91.81 405 PHE A CA 1
ATOM 3181 C C . PHE A 1 405 ? -18.923 7.075 33.952 1.00 91.81 405 PHE A C 1
ATOM 3183 O O . PHE A 1 405 ? -20.118 6.907 34.197 1.00 91.81 405 PHE A O 1
ATOM 3190 N N . PRO A 1 406 ? -18.243 6.169 33.225 1.00 94.62 406 PRO A N 1
ATOM 3191 C CA . PRO A 1 406 ? -18.835 4.904 32.787 1.00 94.62 406 PRO A CA 1
ATOM 3192 C C . PRO A 1 406 ? -19.106 3.947 33.963 1.00 94.62 406 PRO A C 1
ATOM 3194 O O . PRO A 1 406 ? -18.529 4.066 35.041 1.00 94.62 406 PRO A O 1
ATOM 3197 N N . HIS A 1 407 ? -19.957 2.944 33.746 1.00 95.19 407 HIS A N 1
ATOM 3198 C CA . HIS A 1 407 ? -20.062 1.791 34.641 1.00 95.19 407 HIS A CA 1
ATOM 3199 C C . HIS A 1 407 ? -18.847 0.865 34.468 1.00 95.19 407 HIS A C 1
ATOM 3201 O O . HIS A 1 407 ? -18.309 0.737 33.365 1.00 95.19 407 HIS A O 1
ATOM 3207 N N . GLU A 1 408 ? -18.459 0.167 35.532 1.00 94.69 408 GLU A N 1
ATOM 3208 C CA . GLU A 1 408 ? -17.256 -0.666 35.583 1.00 94.69 408 GLU A CA 1
ATOM 3209 C C . GLU A 1 408 ? -17.562 -2.068 36.118 1.00 94.69 408 GLU A C 1
ATOM 3211 O O . GLU A 1 408 ? -18.219 -2.233 37.152 1.00 94.69 408 GLU A O 1
ATOM 3216 N N . ILE A 1 409 ? -17.028 -3.088 35.443 1.00 94.56 409 ILE A N 1
ATOM 3217 C CA . ILE A 1 409 ? -16.988 -4.469 35.935 1.00 94.56 409 ILE A CA 1
ATOM 3218 C C . ILE A 1 409 ? -15.544 -4.965 35.891 1.00 94.56 409 ILE A C 1
ATOM 3220 O O . ILE A 1 409 ? -14.941 -5.013 34.818 1.00 94.56 409 ILE A O 1
ATOM 3224 N N . TYR A 1 410 ? -14.987 -5.363 37.034 1.00 93.25 410 TYR A N 1
ATOM 3225 C CA . TYR A 1 410 ? -13.586 -5.787 37.116 1.00 93.25 410 TYR A CA 1
ATOM 3226 C C . TYR A 1 410 ? -13.310 -6.762 38.261 1.00 93.25 410 TYR A C 1
ATOM 3228 O O . TYR A 1 410 ? -14.138 -6.964 39.146 1.00 93.25 410 TYR A O 1
ATOM 3236 N N . ASN A 1 411 ? -12.121 -7.370 38.251 1.00 91.31 411 ASN A N 1
ATOM 3237 C CA . ASN A 1 411 ? -11.613 -8.157 39.374 1.00 91.31 411 ASN A CA 1
ATOM 3238 C C . ASN A 1 411 ? -10.612 -7.334 40.195 1.00 91.31 411 ASN A C 1
ATOM 3240 O O . ASN A 1 411 ? -9.599 -6.869 39.654 1.00 91.31 411 ASN A O 1
ATOM 3244 N N . SER A 1 412 ? -10.875 -7.163 41.491 1.00 88.50 412 SER A N 1
ATOM 3245 C CA . SER A 1 412 ? -9.984 -6.425 42.387 1.00 88.50 412 SER A CA 1
ATOM 3246 C C . SER A 1 412 ? -8.659 -7.165 42.610 1.00 88.50 412 SER A C 1
ATOM 3248 O O . SER A 1 412 ? -8.533 -8.373 42.400 1.00 88.50 412 SER A O 1
ATOM 3250 N N . THR A 1 413 ? -7.652 -6.461 43.129 1.00 87.06 413 THR A N 1
ATOM 3251 C CA . THR A 1 413 ? -6.376 -7.078 43.535 1.00 87.06 413 THR A CA 1
ATOM 3252 C C . THR A 1 413 ? -6.528 -8.107 44.658 1.00 87.06 413 THR A C 1
ATOM 3254 O O . THR A 1 413 ? -5.652 -8.954 44.822 1.00 87.06 413 THR A O 1
ATOM 3257 N N . THR A 1 414 ? -7.637 -8.065 45.403 1.00 89.12 414 THR A N 1
ATOM 3258 C CA . THR A 1 414 ? -7.984 -9.023 46.462 1.00 89.12 414 THR A CA 1
ATOM 3259 C C . THR A 1 414 ? -8.885 -10.162 45.975 1.00 89.12 414 THR A C 1
ATOM 3261 O O . THR A 1 414 ? -9.262 -11.002 46.786 1.00 89.12 414 THR A O 1
ATOM 3264 N N . GLY A 1 415 ? -9.228 -10.209 44.681 1.00 85.19 415 GLY A N 1
ATOM 3265 C CA . GLY A 1 415 ? -10.034 -11.276 44.077 1.00 85.19 415 GLY A CA 1
ATOM 3266 C C . GLY A 1 415 ? -11.551 -11.080 44.158 1.00 85.19 415 GLY A C 1
ATOM 3267 O O . GLY A 1 415 ? -12.291 -12.053 44.020 1.00 85.19 415 GLY A O 1
ATOM 3268 N N . ASN A 1 416 ? -12.025 -9.857 44.405 1.00 90.19 416 ASN A N 1
ATOM 3269 C CA . ASN A 1 416 ? -13.457 -9.564 44.424 1.00 90.19 416 ASN A CA 1
ATOM 3270 C C . ASN A 1 416 ? -13.950 -9.221 43.015 1.00 90.19 416 ASN A C 1
ATOM 3272 O O . ASN A 1 416 ? -13.324 -8.412 42.330 1.00 90.19 416 ASN A O 1
ATOM 3276 N N . LEU A 1 417 ? -15.120 -9.741 42.633 1.00 92.38 417 LEU A N 1
ATOM 3277 C CA . LEU A 1 417 ? -15.867 -9.199 41.500 1.00 92.38 417 LEU A CA 1
ATOM 3278 C C . LEU A 1 417 ? -16.464 -7.850 41.903 1.00 92.38 417 LEU A C 1
ATOM 3280 O O . LEU A 1 417 ? -17.337 -7.769 42.767 1.00 92.38 417 LEU A O 1
ATOM 3284 N N . CYS A 1 418 ? -15.982 -6.804 41.259 1.00 92.44 418 CYS A N 1
ATOM 3285 C CA . CYS A 1 418 ? -16.423 -5.438 41.434 1.00 92.44 418 CYS A CA 1
ATOM 3286 C C . CYS A 1 418 ? -17.422 -5.077 40.335 1.00 92.44 418 CYS A C 1
ATOM 3288 O O . CYS A 1 418 ? -17.141 -5.290 39.158 1.00 92.44 418 CYS A O 1
ATOM 3290 N N . VAL A 1 419 ? -18.568 -4.516 40.725 1.00 94.69 419 VAL A N 1
ATOM 3291 C CA . VAL A 1 419 ? -19.580 -3.966 39.815 1.00 94.69 419 VAL A CA 1
ATOM 3292 C C . VAL A 1 419 ? -19.962 -2.589 40.342 1.00 94.69 419 VAL A C 1
ATOM 3294 O O . VAL A 1 419 ? -20.579 -2.486 41.403 1.00 94.69 419 VAL A O 1
ATOM 3297 N N . PHE A 1 420 ? -19.578 -1.541 39.621 1.00 92.62 420 PHE A N 1
ATOM 3298 C CA . PHE A 1 420 ? -19.813 -0.150 39.998 1.00 92.62 420 PHE A CA 1
ATOM 3299 C C . PHE A 1 420 ? -20.584 0.560 38.893 1.00 92.62 420 PHE A C 1
ATOM 3301 O O . PHE A 1 420 ? -20.240 0.442 37.719 1.00 92.62 420 PHE A O 1
ATOM 3308 N N . GLY A 1 421 ? -21.630 1.300 39.257 1.00 93.06 421 GLY A N 1
ATOM 3309 C CA . GLY A 1 421 ? -22.402 2.075 38.297 1.00 93.06 421 GLY A CA 1
ATOM 3310 C C . GLY A 1 421 ? -22.630 3.512 38.749 1.00 93.06 421 GLY A C 1
ATOM 3311 O O . GLY A 1 421 ? -23.017 3.730 39.890 1.00 93.06 421 GLY A O 1
ATOM 3312 N N . ASP A 1 422 ? -22.442 4.457 37.824 1.00 88.69 422 ASP A N 1
ATOM 3313 C CA . ASP A 1 422 ? -22.611 5.912 37.980 1.00 88.69 422 ASP A CA 1
ATOM 3314 C C . ASP A 1 422 ? -23.958 6.360 38.590 1.00 88.69 422 ASP A C 1
ATOM 3316 O O . ASP A 1 422 ? -24.013 7.329 39.324 1.00 88.69 422 ASP A O 1
ATOM 3320 N N . ASN A 1 423 ? -25.041 5.595 38.400 1.00 89.44 423 ASN A N 1
ATOM 3321 C CA . ASN A 1 423 ? -26.355 5.868 39.015 1.00 89.44 423 ASN A CA 1
ATOM 3322 C C . ASN A 1 423 ? -26.863 4.716 39.900 1.00 89.44 423 ASN A C 1
ATOM 3324 O O . ASN A 1 423 ? -28.039 4.660 40.276 1.00 89.44 423 ASN A O 1
ATOM 3328 N N . GLY A 1 424 ? -25.973 3.782 40.235 1.00 92.19 424 GLY A N 1
ATOM 3329 C CA . GLY A 1 424 ? -26.293 2.552 40.944 1.00 92.19 424 GLY A CA 1
ATOM 3330 C C . GLY A 1 424 ? -26.257 1.299 40.066 1.00 92.19 424 GLY A C 1
ATOM 3331 O O . GLY A 1 424 ? -25.762 1.306 38.939 1.00 92.19 424 GLY A O 1
ATOM 3332 N N . VAL A 1 425 ? -26.754 0.189 40.614 1.00 94.88 425 VAL A N 1
ATOM 3333 C CA . VAL A 1 425 ? -26.677 -1.155 40.019 1.00 94.88 425 VAL A CA 1
ATOM 3334 C C . VAL A 1 425 ? -27.998 -1.881 40.238 1.00 94.88 425 VAL A C 1
ATOM 3336 O O . VAL A 1 425 ? -28.514 -1.921 41.352 1.00 94.88 425 VAL A O 1
ATOM 3339 N N . VAL A 1 426 ? -28.537 -2.502 39.189 1.00 94.69 426 VAL A N 1
ATOM 3340 C CA . VAL A 1 426 ? -29.763 -3.306 39.268 1.00 94.69 426 VAL A CA 1
ATOM 3341 C C . VAL A 1 426 ? -29.437 -4.762 38.965 1.00 94.69 426 VAL A C 1
ATOM 3343 O O . VAL A 1 426 ? -28.903 -5.074 37.903 1.00 94.69 426 VAL A O 1
ATOM 3346 N N . LEU A 1 427 ? -29.813 -5.658 39.873 1.00 94.38 427 LEU A N 1
ATOM 3347 C CA . LEU A 1 427 ? -29.771 -7.105 39.681 1.00 94.38 427 LEU A CA 1
ATOM 3348 C C . LEU A 1 427 ? -31.202 -7.629 39.524 1.00 94.38 427 LEU A C 1
ATOM 3350 O O . LEU A 1 427 ? -32.094 -7.304 40.314 1.00 94.38 427 LEU A O 1
ATOM 3354 N N . GLY A 1 428 ? -31.434 -8.435 38.491 1.00 94.44 428 GLY A N 1
ATOM 3355 C CA . GLY A 1 428 ? -32.772 -8.878 38.112 1.00 94.44 428 GLY A CA 1
ATOM 3356 C C . GLY A 1 428 ? -32.774 -10.063 37.151 1.00 94.44 428 GLY A C 1
ATOM 3357 O O . GLY A 1 428 ? -31.731 -10.651 36.875 1.00 94.44 428 GLY A O 1
ATOM 3358 N N . TYR A 1 429 ? -33.952 -10.410 36.635 1.00 94.06 429 TYR A N 1
ATOM 3359 C CA . TYR A 1 429 ? -34.134 -11.475 35.644 1.00 94.06 429 TYR A CA 1
ATOM 3360 C C . TYR A 1 429 ? -35.078 -11.045 34.517 1.00 94.06 429 TYR A C 1
ATOM 3362 O O . TYR A 1 429 ? -35.849 -10.093 34.646 1.00 94.06 429 TYR A O 1
ATOM 3370 N N . LYS A 1 430 ? -35.021 -11.764 33.393 1.00 94.50 430 LYS A N 1
ATOM 3371 C CA . LYS A 1 430 ? -35.943 -11.585 32.267 1.00 94.50 430 LYS A CA 1
ATOM 3372 C C . LYS A 1 430 ? -37.233 -12.369 32.490 1.00 94.50 430 LYS A C 1
ATOM 3374 O O . LYS A 1 430 ? -37.183 -13.558 32.790 1.00 94.50 430 LYS A O 1
ATOM 3379 N N . ASN A 1 431 ? -38.374 -11.728 32.264 1.00 93.38 431 ASN A N 1
ATOM 3380 C CA . ASN A 1 431 ? -39.665 -12.393 32.099 1.00 93.38 431 ASN A CA 1
ATOM 3381 C C . ASN A 1 431 ? -40.215 -12.042 30.711 1.00 93.38 431 ASN A C 1
ATOM 3383 O O . ASN A 1 431 ? -40.801 -10.978 30.505 1.00 93.38 431 ASN A O 1
ATOM 3387 N N . GLY A 1 432 ? -39.929 -12.887 29.719 1.00 93.50 432 GLY A N 1
ATOM 3388 C CA . GLY A 1 432 ? -40.113 -12.518 28.316 1.00 93.50 432 GLY A CA 1
ATOM 3389 C C . GLY A 1 432 ? -39.260 -11.297 27.949 1.00 93.50 432 GLY A C 1
ATOM 3390 O O . GLY A 1 432 ? -38.044 -11.301 28.140 1.00 93.50 432 GLY A O 1
ATOM 3391 N N . ALA A 1 433 ? -39.892 -10.239 27.432 1.00 92.00 433 ALA A N 1
ATOM 3392 C CA . ALA A 1 433 ? -39.204 -8.994 27.078 1.00 92.00 433 ALA A CA 1
ATOM 3393 C C . ALA A 1 433 ? -38.879 -8.103 28.296 1.00 92.00 433 ALA A C 1
ATOM 3395 O O . ALA A 1 433 ? -37.963 -7.276 28.222 1.00 92.00 433 ALA A O 1
ATOM 3396 N N . GLU A 1 434 ? -39.590 -8.279 29.414 1.00 94.44 434 GLU A N 1
ATOM 3397 C CA . GLU A 1 434 ? -39.498 -7.426 30.600 1.00 94.44 434 GLU A CA 1
ATOM 3398 C C . GLU A 1 434 ? -38.233 -7.713 31.423 1.00 94.44 434 GLU A C 1
ATOM 3400 O O . GLU A 1 434 ? -37.867 -8.868 31.648 1.00 94.44 434 GLU A O 1
ATOM 3405 N N . ASN A 1 435 ? -37.576 -6.649 31.897 1.00 95.62 435 ASN A N 1
ATOM 3406 C CA . ASN A 1 435 ? -36.505 -6.719 32.892 1.00 95.62 435 ASN A CA 1
ATOM 3407 C C . ASN A 1 435 ? -37.109 -6.555 34.293 1.00 95.62 435 ASN A C 1
ATOM 3409 O O . ASN A 1 435 ? -37.400 -5.433 34.709 1.00 95.62 435 ASN A O 1
ATOM 3413 N N . VAL A 1 436 ? -37.277 -7.653 35.027 1.00 94.25 436 VAL A N 1
ATOM 3414 C CA . VAL A 1 436 ? -37.805 -7.628 36.394 1.00 94.25 436 VAL A CA 1
ATOM 3415 C C . VAL A 1 436 ? -36.668 -7.346 37.372 1.00 94.25 436 VAL A C 1
ATOM 3417 O O . VAL A 1 436 ? -35.704 -8.109 37.452 1.00 94.25 436 VAL A O 1
ATOM 3420 N N . ARG A 1 437 ? -36.792 -6.261 38.138 1.00 94.44 437 ARG A N 1
ATOM 3421 C CA . ARG A 1 437 ? -35.826 -5.871 39.172 1.00 94.44 437 ARG A CA 1
ATOM 3422 C C . ARG A 1 437 ? -36.037 -6.691 40.445 1.00 94.44 437 ARG A C 1
ATOM 3424 O O . ARG A 1 437 ? -37.173 -6.981 40.828 1.00 94.44 437 ARG A O 1
ATOM 3431 N N . VAL A 1 438 ? -34.936 -7.092 41.075 1.00 92.88 438 VAL A N 1
ATOM 3432 C CA . VAL A 1 438 ? -34.937 -7.870 42.324 1.00 92.88 438 VAL A CA 1
ATOM 3433 C C . VAL A 1 438 ? -34.192 -7.109 43.410 1.00 92.88 438 VAL A C 1
ATOM 3435 O O . VAL A 1 438 ? -34.735 -6.928 44.499 1.00 92.88 438 VAL A O 1
ATOM 3438 N N . ILE A 1 439 ? -32.981 -6.638 43.103 1.00 93.38 439 ILE A N 1
ATOM 3439 C CA . ILE A 1 439 ? -32.185 -5.781 43.983 1.00 93.38 439 ILE A CA 1
ATOM 3440 C C . ILE A 1 439 ? -31.769 -4.540 43.203 1.00 93.38 439 ILE A C 1
ATOM 3442 O O . ILE A 1 439 ? -31.219 -4.660 42.109 1.00 93.38 439 ILE A O 1
ATOM 3446 N N . THR A 1 440 ? -31.989 -3.367 43.785 1.00 93.69 440 THR A N 1
ATOM 3447 C CA . THR A 1 440 ? -31.540 -2.091 43.224 1.00 93.69 440 THR A CA 1
ATOM 3448 C C . THR A 1 440 ? -30.655 -1.385 44.239 1.00 93.69 440 THR A C 1
ATOM 3450 O O . THR A 1 440 ? -31.102 -1.069 45.339 1.00 93.69 440 THR A O 1
ATOM 3453 N N . LEU A 1 441 ? -29.401 -1.136 43.873 1.00 94.00 441 LEU A N 1
ATOM 3454 C CA . LEU A 1 441 ? -28.534 -0.180 44.546 1.00 94.00 441 LEU A CA 1
ATOM 3455 C C . LEU A 1 441 ? -28.674 1.165 43.839 1.00 94.00 441 LEU A C 1
ATOM 3457 O O . LEU A 1 441 ? -28.590 1.207 42.614 1.00 94.00 441 LEU A O 1
ATOM 3461 N N . VAL A 1 442 ? -28.871 2.241 44.593 1.00 91.69 442 VAL A N 1
ATOM 3462 C CA . VAL A 1 442 ? -28.909 3.615 44.078 1.00 91.69 442 VAL A CA 1
ATOM 3463 C C . VAL A 1 442 ? -27.748 4.415 44.645 1.00 91.69 442 VAL A C 1
ATOM 3465 O O . VAL A 1 442 ? -27.381 4.254 45.809 1.00 91.69 442 VAL A O 1
ATOM 3468 N N . GLU A 1 443 ? -27.187 5.293 43.820 1.00 88.81 443 GLU A N 1
ATOM 3469 C CA . GLU A 1 443 ? -26.118 6.201 44.236 1.00 88.81 443 GLU A CA 1
ATOM 3470 C C . GLU A 1 443 ? -26.608 7.139 45.355 1.00 88.81 443 GLU A C 1
ATOM 3472 O O . GLU A 1 443 ? -26.034 7.189 46.444 1.00 88.81 443 GLU A O 1
ATOM 3477 N N . ASN A 1 444 ? -27.734 7.818 45.122 1.00 89.12 444 ASN A N 1
ATOM 3478 C CA . ASN A 1 444 ? -28.306 8.775 46.061 1.00 89.12 444 ASN A CA 1
ATOM 3479 C C . ASN A 1 444 ? -29.369 8.111 46.954 1.00 89.12 444 ASN A C 1
ATOM 3481 O O . ASN A 1 444 ? -30.348 7.572 46.427 1.00 89.12 444 ASN A O 1
ATOM 3485 N N . PRO A 1 445 ? -29.228 8.161 48.295 1.00 83.88 445 PRO A N 1
ATOM 3486 C CA . PRO A 1 445 ? -30.245 7.646 49.203 1.00 83.88 445 PRO A CA 1
ATOM 3487 C C . PRO A 1 445 ? -31.603 8.316 48.968 1.00 83.88 445 PRO A C 1
ATOM 3489 O O . PRO A 1 445 ? -31.685 9.515 48.697 1.00 83.88 445 PRO A O 1
ATOM 3492 N N . ASN A 1 446 ? -32.689 7.560 49.128 1.00 80.00 446 ASN A N 1
ATOM 3493 C CA . ASN A 1 446 ? -34.031 8.146 49.109 1.00 80.00 446 ASN A CA 1
ATOM 3494 C C . ASN A 1 446 ? -34.308 8.993 50.373 1.00 80.00 446 ASN A C 1
ATOM 3496 O O . ASN A 1 446 ? -33.482 9.100 51.278 1.00 80.00 446 ASN A O 1
ATOM 3500 N N . SER A 1 447 ? -35.520 9.547 50.485 1.00 77.06 447 SER A N 1
ATOM 3501 C CA . SER A 1 447 ? -35.946 10.336 51.655 1.00 77.06 447 SER A CA 1
ATOM 3502 C C . SER A 1 447 ? -35.904 9.578 52.991 1.00 77.06 447 SER A C 1
ATOM 3504 O O . SER A 1 447 ? -35.945 10.207 54.042 1.00 77.06 447 SER A O 1
ATOM 3506 N N . ALA A 1 448 ? -35.837 8.245 52.961 1.00 67.19 448 ALA A N 1
ATOM 3507 C CA . ALA A 1 448 ? -35.689 7.382 54.131 1.00 67.19 448 ALA A CA 1
ATOM 3508 C C . ALA A 1 448 ? -34.228 6.939 54.365 1.00 67.19 448 ALA A C 1
ATOM 3510 O O . ALA A 1 448 ? -33.984 6.052 55.177 1.00 67.19 448 ALA A O 1
ATOM 3511 N N . GLY A 1 449 ? -33.254 7.505 53.640 1.00 75.62 449 GLY A N 1
ATOM 3512 C CA . GLY A 1 449 ? -31.831 7.169 53.758 1.00 75.62 449 GLY A CA 1
ATOM 3513 C C . GLY A 1 449 ? -31.447 5.800 53.183 1.00 75.62 449 GLY A C 1
ATOM 3514 O O . GLY A 1 449 ? -30.342 5.326 53.426 1.00 75.62 449 GLY A O 1
ATOM 3515 N N . SER A 1 450 ? -32.337 5.145 52.433 1.00 77.69 450 SER A N 1
ATOM 3516 C CA . SER A 1 450 ? -32.095 3.809 51.877 1.00 77.69 450 SER A CA 1
ATOM 3517 C C . SER A 1 450 ? -31.396 3.887 50.518 1.00 77.69 450 SER A C 1
ATOM 3519 O O . SER A 1 450 ? -31.876 4.583 49.622 1.00 77.69 450 SER A O 1
ATOM 3521 N N . GLN A 1 451 ? -30.296 3.141 50.364 1.00 85.62 451 GLN A N 1
ATOM 3522 C CA . GLN A 1 451 ? -29.550 2.996 49.101 1.00 85.62 451 GLN A CA 1
ATOM 3523 C C . GLN A 1 451 ? -29.684 1.609 48.460 1.00 85.62 451 GLN A C 1
ATOM 3525 O O . GLN A 1 451 ? -29.371 1.456 47.286 1.00 85.62 451 GLN A O 1
ATOM 3530 N N . ILE A 1 452 ? -30.148 0.601 49.203 1.00 88.19 452 ILE A N 1
ATOM 3531 C CA . ILE A 1 452 ? -30.386 -0.751 48.686 1.00 88.19 452 ILE A CA 1
ATOM 3532 C C . ILE A 1 452 ? -31.869 -1.072 48.836 1.00 88.19 452 ILE A C 1
ATOM 3534 O O . ILE A 1 452 ? -32.419 -0.997 49.934 1.00 88.19 452 ILE A O 1
ATOM 3538 N N . PHE A 1 453 ? -32.498 -1.467 47.736 1.00 85.56 453 PHE A N 1
ATOM 3539 C CA . PHE A 1 453 ? -33.890 -1.891 47.674 1.00 85.56 453 PHE A CA 1
ATOM 3540 C C . PHE A 1 453 ? -33.960 -3.368 47.316 1.00 85.56 453 PHE A C 1
ATOM 3542 O O . PHE A 1 453 ? -33.395 -3.797 46.313 1.00 85.56 453 PHE A O 1
ATOM 3549 N N . ILE A 1 454 ? -34.677 -4.136 48.130 1.00 87.88 454 ILE A N 1
ATOM 3550 C CA . ILE A 1 454 ? -35.026 -5.530 47.862 1.00 87.88 454 ILE A CA 1
ATOM 3551 C C . ILE A 1 454 ? -36.494 -5.535 47.432 1.00 87.88 454 ILE A C 1
ATOM 3553 O O . ILE A 1 454 ? -37.394 -5.369 48.252 1.00 87.88 454 ILE A O 1
ATOM 3557 N N . GLU A 1 455 ? -36.732 -5.664 46.131 1.00 86.12 455 GLU A N 1
ATOM 3558 C CA . GLU A 1 455 ? -38.051 -5.453 45.512 1.00 86.12 455 GLU A CA 1
ATOM 3559 C C . GLU A 1 455 ? -38.863 -6.752 45.371 1.00 86.12 455 GLU A C 1
ATOM 3561 O O . GLU A 1 455 ? -40.059 -6.725 45.070 1.00 86.12 455 GLU A O 1
ATOM 3566 N N . LYS A 1 456 ? -38.227 -7.907 45.593 1.00 86.81 456 LYS A N 1
ATOM 3567 C CA . LYS A 1 456 ? -38.861 -9.234 45.606 1.00 86.81 456 LYS A CA 1
ATOM 3568 C C . LYS A 1 456 ? -38.571 -9.951 46.920 1.00 86.81 456 LYS A C 1
ATOM 3570 O O . LYS A 1 456 ? -37.603 -9.638 47.604 1.00 86.81 456 LYS A O 1
ATOM 3575 N N . GLN A 1 457 ? -39.417 -10.923 47.267 1.00 82.88 457 GLN A N 1
ATOM 3576 C CA . GLN A 1 457 ? -39.246 -11.716 48.484 1.00 82.88 457 GLN A CA 1
ATOM 3577 C C . GLN A 1 457 ? -37.884 -12.423 48.496 1.00 82.88 457 GLN A C 1
ATOM 3579 O O . GLN A 1 457 ? -37.506 -13.065 47.517 1.00 82.88 457 GLN A O 1
ATOM 3584 N N . ILE A 1 458 ? -37.185 -12.333 49.628 1.00 79.62 458 ILE A N 1
ATOM 3585 C CA . ILE A 1 458 ? -35.959 -13.086 49.902 1.00 79.62 458 ILE A CA 1
ATOM 3586 C C . ILE A 1 458 ? -36.246 -14.060 51.042 1.00 79.62 458 ILE A C 1
ATOM 3588 O O . ILE A 1 458 ? -36.743 -13.660 52.094 1.00 79.62 458 ILE A O 1
ATOM 3592 N N . SER A 1 459 ? -35.919 -15.336 50.837 1.00 80.31 459 SER A N 1
ATOM 3593 C CA . SER A 1 459 ? -35.900 -16.313 51.924 1.00 80.31 459 SER A CA 1
ATOM 3594 C C . SER A 1 459 ? -34.618 -16.146 52.730 1.00 80.31 459 SER A C 1
ATOM 3596 O O . SER A 1 459 ? -33.523 -16.210 52.176 1.00 80.31 459 SER A O 1
ATOM 3598 N N . MET A 1 460 ? -34.765 -15.959 54.038 1.00 78.31 460 MET A N 1
ATOM 3599 C CA . MET A 1 460 ? -33.656 -15.926 54.996 1.00 78.31 460 MET A CA 1
ATOM 3600 C C . MET A 1 460 ? -33.657 -17.174 55.883 1.00 78.31 460 MET A C 1
ATOM 3602 O O . MET A 1 460 ? -33.156 -17.139 57.004 1.00 78.31 460 MET A O 1
ATOM 3606 N N . ASP A 1 461 ? -34.250 -18.277 55.417 1.00 78.31 461 ASP A N 1
ATOM 3607 C CA . ASP A 1 461 ? -34.293 -19.512 56.196 1.00 78.31 461 ASP A CA 1
ATOM 3608 C C . ASP A 1 461 ? -32.875 -19.935 56.618 1.00 78.31 461 ASP A C 1
ATOM 3610 O O . ASP A 1 461 ? -31.944 -19.951 55.809 1.00 78.31 461 ASP A O 1
ATOM 3614 N N . ASN A 1 462 ? -32.708 -20.202 57.914 1.00 76.38 462 ASN A N 1
ATOM 3615 C CA . ASN A 1 462 ? -31.437 -20.501 58.589 1.00 76.38 462 ASN A CA 1
ATOM 3616 C C . ASN A 1 462 ? -30.306 -19.457 58.455 1.00 76.38 462 ASN A C 1
ATOM 3618 O O . ASN A 1 462 ? -29.181 -19.727 58.876 1.00 76.38 462 ASN A O 1
ATOM 3622 N N . ASN A 1 463 ? -30.580 -18.253 57.945 1.00 74.50 463 ASN A N 1
ATOM 3623 C CA . ASN A 1 463 ? -29.590 -17.188 57.787 1.00 74.50 463 ASN A CA 1
ATOM 3624 C C . ASN A 1 463 ? -29.968 -15.958 58.624 1.00 74.50 463 ASN A C 1
ATOM 3626 O O . ASN A 1 463 ? -31.111 -15.507 58.629 1.00 74.50 463 ASN A O 1
ATOM 3630 N N . LYS A 1 464 ? -29.000 -15.394 59.355 1.00 71.00 464 LYS A N 1
ATOM 3631 C CA . LYS A 1 464 ? -29.199 -14.170 60.147 1.00 71.00 464 LYS A CA 1
ATOM 3632 C C . LYS A 1 464 ? -28.775 -12.954 59.333 1.00 71.00 464 LYS A C 1
ATOM 3634 O O . LYS A 1 464 ? -27.679 -12.939 58.785 1.00 71.00 464 LYS A O 1
ATOM 3639 N N . ILE A 1 465 ? -29.591 -11.904 59.344 1.00 71.00 465 ILE A N 1
ATOM 3640 C CA . ILE A 1 465 ? -29.151 -10.565 58.944 1.00 71.00 465 ILE A CA 1
ATOM 3641 C C . ILE A 1 465 ? -28.513 -9.919 60.178 1.00 71.00 465 ILE A C 1
ATOM 3643 O O . ILE A 1 465 ? -29.185 -9.698 61.184 1.00 71.00 465 ILE A O 1
ATOM 3647 N N . THR A 1 466 ? -27.211 -9.657 60.131 1.00 65.50 466 THR A N 1
ATOM 3648 C CA . THR A 1 466 ? -26.449 -9.062 61.241 1.00 65.50 466 THR A CA 1
ATOM 3649 C C . THR A 1 466 ? -25.911 -7.689 60.856 1.00 65.50 466 THR A C 1
ATOM 3651 O O . THR A 1 466 ? -25.688 -7.430 59.678 1.00 65.50 466 THR A O 1
ATOM 3654 N N . SER A 1 467 ? -25.647 -6.831 61.846 1.00 61.44 467 SER A N 1
ATOM 3655 C CA . SER A 1 467 ? -25.000 -5.520 61.646 1.00 61.44 467 SER A CA 1
ATOM 3656 C C . SER A 1 467 ? -25.778 -4.540 60.759 1.00 61.44 467 SER A C 1
ATOM 3658 O O . SER A 1 467 ? -25.190 -3.661 60.136 1.00 61.44 467 SER A O 1
ATOM 3660 N N . VAL A 1 468 ? -27.103 -4.670 60.724 1.00 61.41 468 VAL A N 1
ATOM 3661 C CA . VAL A 1 468 ? -27.993 -3.681 60.114 1.00 61.41 468 VAL A CA 1
ATOM 3662 C C . VAL A 1 468 ? -28.469 -2.739 61.212 1.00 61.41 468 VAL A C 1
ATOM 3664 O O . VAL A 1 468 ? -29.027 -3.203 62.206 1.00 61.41 468 VAL A O 1
ATOM 3667 N N . SER A 1 469 ? -28.217 -1.437 61.058 1.00 56.56 469 SER A N 1
ATOM 3668 C CA . SER A 1 469 ? -28.663 -0.431 62.029 1.00 56.56 469 SER A CA 1
ATOM 3669 C C . SER A 1 469 ? -30.187 -0.321 62.058 1.00 56.56 469 SER A C 1
ATOM 3671 O O . SER A 1 469 ? -30.752 -0.251 63.141 1.00 56.56 469 SER A O 1
ATOM 3673 N N . ASP A 1 470 ? -30.834 -0.395 60.886 1.00 53.62 470 ASP A N 1
ATOM 3674 C CA . ASP A 1 470 ? -32.287 -0.325 60.707 1.00 53.62 470 ASP A CA 1
ATOM 3675 C C . ASP A 1 470 ? -32.738 -1.101 59.450 1.00 53.62 470 ASP A C 1
ATOM 3677 O O . ASP A 1 470 ? -32.094 -1.030 58.403 1.00 53.62 470 ASP A O 1
ATOM 3681 N N . ILE A 1 471 ? -33.861 -1.829 59.531 1.00 58.62 471 ILE A N 1
ATOM 3682 C CA . ILE A 1 471 ? -34.544 -2.442 58.375 1.00 58.62 471 ILE A CA 1
ATOM 3683 C C . ILE A 1 471 ? -35.840 -1.661 58.139 1.00 58.62 471 ILE A C 1
ATOM 3685 O O . ILE A 1 471 ? -36.770 -1.735 58.945 1.00 58.62 471 ILE A O 1
ATOM 3689 N N . PHE A 1 472 ? -35.905 -0.911 57.039 1.00 55.62 472 PHE A N 1
ATOM 3690 C CA . PHE A 1 472 ? -37.068 -0.101 56.681 1.00 55.62 472 PHE A CA 1
ATOM 3691 C C . PHE A 1 472 ? -37.988 -0.879 55.738 1.00 55.62 472 PHE A C 1
ATOM 3693 O O . PHE A 1 472 ? -37.591 -1.238 54.634 1.00 55.62 472 PHE A O 1
ATOM 3700 N N . THR A 1 473 ? -39.229 -1.134 56.154 1.00 54.28 473 THR A N 1
ATOM 3701 C CA . THR A 1 473 ? -40.231 -1.828 55.322 1.00 54.28 473 THR A CA 1
ATOM 3702 C C . THR A 1 473 ? -41.202 -0.876 54.617 1.00 54.28 473 THR A C 1
ATOM 3704 O O . THR A 1 473 ? -42.013 -1.322 53.814 1.00 54.28 473 THR A O 1
ATOM 3707 N N . SER A 1 474 ? -41.125 0.433 54.885 1.00 49.78 474 SER A N 1
ATOM 3708 C CA . SER A 1 474 ? -41.688 1.549 54.102 1.00 49.78 474 SER A CA 1
ATOM 3709 C C . SER A 1 474 ? -41.436 2.876 54.840 1.00 49.78 474 SER A C 1
ATOM 3711 O O . SER A 1 474 ? -41.011 2.884 55.998 1.00 49.78 474 SER A O 1
ATOM 3713 N N . GLY A 1 475 ? -41.657 4.002 54.152 1.00 50.94 475 GLY A N 1
ATOM 3714 C CA . GLY A 1 475 ? -41.157 5.346 54.476 1.00 50.94 475 GLY A CA 1
ATOM 3715 C C . GLY A 1 475 ? -41.628 6.044 55.760 1.00 50.94 475 GLY A C 1
ATOM 3716 O O . GLY A 1 475 ? -41.587 7.271 55.784 1.00 50.94 475 GLY A O 1
ATOM 3717 N N . SER A 1 476 ? -42.044 5.347 56.822 1.00 46.22 476 SER A N 1
ATOM 3718 C CA . SER A 1 476 ? -42.385 6.040 58.079 1.00 46.22 476 SER A CA 1
ATOM 3719 C C . SER A 1 476 ? -42.279 5.265 59.396 1.00 46.22 476 SER A C 1
ATOM 3721 O O . SER A 1 476 ? -42.528 5.871 60.433 1.00 46.22 476 SER A O 1
ATOM 3723 N N . THR A 1 477 ? -41.853 3.999 59.446 1.00 45.97 477 THR A N 1
ATOM 3724 C CA . THR A 1 477 ? -41.672 3.311 60.745 1.00 45.97 477 THR A CA 1
ATOM 3725 C C . THR A 1 477 ? -40.687 2.152 60.651 1.00 45.97 477 THR A C 1
ATOM 3727 O O . THR A 1 477 ? -40.940 1.174 59.953 1.00 45.97 477 THR A O 1
ATOM 3730 N N . GLY A 1 478 ? -39.579 2.246 61.389 1.00 49.88 478 GLY A N 1
ATOM 3731 C CA . GLY A 1 478 ? -38.685 1.122 61.654 1.00 49.88 478 GLY A CA 1
ATOM 3732 C C . GLY A 1 478 ? -39.194 0.327 62.853 1.00 49.88 478 GLY A C 1
ATOM 3733 O O . GLY A 1 478 ? -39.262 0.873 63.953 1.00 49.88 478 GLY A O 1
ATOM 3734 N N . ARG A 1 479 ? -39.599 -0.929 62.629 1.00 49.12 479 ARG A N 1
ATOM 3735 C CA . ARG A 1 479 ? -39.666 -2.059 63.584 1.00 49.12 479 ARG A CA 1
ATOM 3736 C C . ARG A 1 479 ? -40.368 -3.233 62.903 1.00 49.12 479 ARG A C 1
ATOM 3738 O O . ARG A 1 479 ? -41.242 -3.030 62.066 1.00 49.12 479 ARG A O 1
ATOM 3745 N N . TYR A 1 480 ? -40.004 -4.454 63.296 1.00 50.44 480 TYR A N 1
ATOM 3746 C CA . TYR A 1 480 ? -40.732 -5.670 62.931 1.00 50.44 480 TYR A CA 1
ATOM 3747 C C . TYR A 1 480 ? -42.207 -5.524 63.333 1.00 50.44 480 TYR A C 1
ATOM 3749 O O . TYR A 1 480 ? -42.558 -5.663 64.503 1.00 50.44 480 TYR A O 1
ATOM 3757 N N . TYR A 1 481 ? -43.059 -5.213 62.360 1.00 46.06 481 TYR A N 1
ATOM 3758 C CA . TYR A 1 481 ? -44.505 -5.266 62.496 1.00 46.06 481 TYR A CA 1
ATOM 3759 C C . TYR A 1 481 ? -44.962 -6.639 62.003 1.00 46.06 481 TYR A C 1
ATOM 3761 O O . TYR A 1 481 ? -44.951 -6.913 60.805 1.00 46.06 481 TYR A O 1
ATOM 3769 N N . HIS A 1 482 ? -45.313 -7.518 62.940 1.00 48.97 482 HIS A N 1
ATOM 3770 C CA . HIS A 1 482 ? -46.137 -8.688 62.662 1.00 48.97 482 HIS A CA 1
ATOM 3771 C C . HIS A 1 482 ? -47.553 -8.352 63.138 1.00 48.97 482 HIS A C 1
ATOM 3773 O O . HIS A 1 482 ? -47.755 -8.104 64.326 1.00 48.97 482 HIS A O 1
ATOM 3779 N N . GLU A 1 483 ? -48.523 -8.343 62.222 1.00 42.16 483 GLU A N 1
ATOM 3780 C CA . GLU A 1 483 ? -49.907 -7.876 62.437 1.00 42.16 483 GLU A CA 1
ATOM 3781 C C . GLU A 1 483 ? -50.656 -8.646 63.554 1.00 42.16 483 GLU A C 1
ATOM 3783 O O . GLU A 1 483 ? -51.674 -8.187 64.061 1.00 42.16 483 GLU A O 1
ATOM 3788 N N . GLY A 1 484 ? -50.119 -9.793 63.996 1.00 49.25 484 GLY A N 1
ATOM 3789 C CA . GLY A 1 484 ? -50.686 -10.636 65.055 1.00 49.25 484 GLY A CA 1
ATOM 3790 C C . GLY A 1 484 ? -49.953 -10.671 66.406 1.00 49.25 484 GLY A C 1
ATOM 3791 O O . GLY A 1 484 ? -50.326 -11.500 67.233 1.00 49.25 484 GLY A O 1
ATOM 3792 N N . TRP A 1 485 ? -48.900 -9.875 66.653 1.00 45.69 485 TRP A N 1
ATOM 3793 C CA . TRP A 1 485 ? -48.124 -9.940 67.912 1.00 45.69 485 TRP A CA 1
ATOM 3794 C C . TRP A 1 485 ? -48.251 -8.675 68.773 1.00 45.69 485 TRP A C 1
ATOM 3796 O O . TRP A 1 485 ? -47.968 -7.562 68.335 1.00 45.69 485 TRP A O 1
ATOM 3806 N N . CYS A 1 486 ? -48.609 -8.858 70.046 1.00 49.50 486 CYS A N 1
ATOM 3807 C CA . CYS A 1 486 ? -48.591 -7.821 71.073 1.00 49.50 486 CYS A CA 1
ATOM 3808 C C . CYS A 1 486 ? -47.177 -7.659 71.669 1.00 49.50 486 CYS A C 1
ATOM 3810 O O . CYS A 1 486 ? -46.873 -8.205 72.724 1.00 49.50 486 CYS A O 1
ATOM 3812 N N . GLY A 1 487 ? -46.314 -6.889 71.003 1.00 55.28 487 GLY A N 1
ATOM 3813 C CA . GLY A 1 487 ? -45.002 -6.493 71.535 1.00 55.28 487 GLY A CA 1
ATOM 3814 C C . GLY A 1 487 ? -43.911 -7.572 71.456 1.00 55.28 487 GLY A C 1
ATOM 3815 O O . GLY A 1 487 ? -44.171 -8.771 71.456 1.00 55.28 487 GLY A O 1
ATOM 3816 N N . SER A 1 488 ? -42.656 -7.132 71.356 1.00 54.25 488 SER A N 1
ATOM 3817 C CA . SER A 1 488 ? -41.482 -8.010 71.425 1.00 54.25 488 SER A CA 1
ATOM 3818 C C . SER A 1 488 ? -41.165 -8.309 72.892 1.00 54.25 488 SER A C 1
ATOM 3820 O O . SER A 1 488 ? -40.972 -7.377 73.669 1.00 54.25 488 SER A O 1
ATOM 3822 N N . VAL A 1 489 ? -41.074 -9.584 73.277 1.00 59.84 489 VAL A N 1
ATOM 3823 C CA . VAL A 1 489 ? -40.590 -9.988 74.609 1.00 59.84 489 VAL A CA 1
ATOM 3824 C C . VAL A 1 489 ? -39.062 -9.863 74.626 1.00 59.84 489 VAL A C 1
ATOM 3826 O O . VAL A 1 489 ? -38.381 -10.495 73.820 1.00 59.84 489 VAL A O 1
ATOM 3829 N N . GLU A 1 490 ? -38.514 -9.014 75.499 1.00 63.31 490 GLU A N 1
ATOM 3830 C CA . GLU A 1 490 ? -37.061 -8.878 75.688 1.00 63.31 490 GLU A CA 1
ATOM 3831 C C . GLU A 1 490 ? -36.453 -10.175 76.262 1.00 63.31 490 GLU A C 1
ATOM 3833 O O . GLU A 1 490 ? -37.103 -10.892 77.021 1.00 63.31 490 GLU A O 1
ATOM 3838 N N . SER A 1 491 ? -35.188 -10.480 75.938 1.00 63.91 491 SER A N 1
ATOM 3839 C CA . SER A 1 491 ? -34.509 -11.705 76.410 1.00 63.91 491 SER A CA 1
ATOM 3840 C C . SER A 1 491 ? -34.267 -11.739 77.923 1.00 63.91 491 SER A C 1
ATOM 3842 O O . SER A 1 491 ? -34.023 -12.803 78.487 1.00 63.91 491 SER A O 1
ATOM 3844 N N . THR A 1 492 ? -34.311 -10.576 78.573 1.00 72.62 492 THR A N 1
ATOM 3845 C CA . THR A 1 492 ? -34.129 -10.414 80.015 1.00 72.62 492 THR A CA 1
ATOM 3846 C C . THR A 1 492 ? -35.193 -9.455 80.522 1.00 72.62 492 THR A C 1
ATOM 3848 O O . THR A 1 492 ? -35.329 -8.355 79.997 1.00 72.62 492 THR A O 1
ATOM 3851 N N . ALA A 1 493 ? -35.928 -9.845 81.562 1.00 80.19 493 ALA A N 1
ATOM 3852 C CA . ALA A 1 493 ? -36.971 -9.002 82.128 1.00 80.19 493 ALA A CA 1
ATOM 3853 C C . ALA A 1 493 ? -36.382 -7.713 82.733 1.00 80.19 493 ALA A C 1
ATOM 3855 O O . ALA A 1 493 ? -35.494 -7.755 83.592 1.00 80.19 493 ALA A O 1
ATOM 3856 N N . LYS A 1 494 ? -36.895 -6.551 82.316 1.00 84.94 494 LYS A N 1
ATOM 3857 C CA . LYS A 1 494 ? -36.470 -5.250 82.850 1.00 84.94 494 LYS A CA 1
ATOM 3858 C C . LYS A 1 494 ? -36.883 -5.119 84.316 1.00 84.94 494 LYS A C 1
ATOM 3860 O O . LYS A 1 494 ? -38.057 -5.269 84.647 1.00 84.94 494 LYS A O 1
ATOM 3865 N N . ARG A 1 495 ? -35.936 -4.786 85.200 1.00 88.19 495 ARG A N 1
ATOM 3866 C CA . ARG A 1 495 ? -36.237 -4.550 86.620 1.00 88.19 495 ARG A CA 1
ATOM 3867 C C . ARG A 1 495 ? -37.040 -3.257 86.799 1.00 88.19 495 ARG A C 1
ATOM 3869 O O . ARG A 1 495 ? -36.611 -2.196 86.349 1.00 88.19 495 ARG A O 1
ATOM 3876 N N . ILE A 1 496 ? -38.167 -3.341 87.495 1.00 91.50 496 ILE A N 1
ATOM 3877 C CA . ILE A 1 496 ? -39.044 -2.224 87.855 1.00 91.50 496 ILE A CA 1
ATOM 3878 C C . ILE A 1 496 ? -39.148 -2.105 89.376 1.00 91.50 496 ILE A C 1
ATOM 3880 O O . ILE A 1 496 ? -39.072 -3.097 90.096 1.00 91.50 496 ILE A O 1
ATOM 3884 N N . SER A 1 497 ? -39.307 -0.877 89.867 1.00 93.00 497 SER A N 1
ATOM 3885 C CA . SER A 1 497 ? -39.434 -0.570 91.299 1.00 93.00 497 SER A CA 1
ATOM 3886 C C . SER A 1 497 ? -40.869 -0.258 91.729 1.00 93.00 497 SER A C 1
ATOM 3888 O O . SER A 1 497 ? -41.130 -0.093 92.918 1.00 93.00 497 SER A O 1
ATOM 3890 N N . ASN A 1 498 ? -41.808 -0.154 90.785 1.00 94.25 498 ASN A N 1
ATOM 3891 C CA . ASN A 1 498 ? -43.203 0.158 91.066 1.00 94.25 498 ASN A CA 1
ATOM 3892 C C . ASN A 1 498 ? -44.118 -0.535 90.053 1.00 94.25 498 ASN A C 1
ATOM 3894 O O . ASN A 1 498 ? -44.171 -0.145 88.894 1.00 94.25 498 ASN A O 1
ATOM 3898 N N . LEU A 1 499 ? -44.862 -1.545 90.493 1.00 93.06 499 LEU A N 1
ATOM 3899 C CA . LEU A 1 499 ? -45.817 -2.255 89.650 1.00 93.06 499 LEU A CA 1
ATOM 3900 C C . LEU A 1 499 ? -47.121 -1.469 89.486 1.00 93.06 499 LEU A C 1
ATOM 3902 O O . LEU A 1 499 ? -47.911 -1.814 88.613 1.00 93.06 499 LEU A O 1
ATOM 3906 N N . ASN A 1 500 ? -47.358 -0.423 90.286 1.00 92.00 500 ASN A N 1
ATOM 3907 C CA . ASN A 1 500 ? -48.556 0.419 90.212 1.00 92.00 500 ASN A CA 1
ATOM 3908 C C . ASN A 1 500 ? -48.484 1.482 89.098 1.00 92.00 500 ASN A C 1
ATOM 3910 O O . ASN A 1 500 ? -49.081 2.550 89.218 1.00 92.00 500 ASN A O 1
ATOM 3914 N N . VAL A 1 501 ? -47.734 1.208 88.033 1.00 87.81 501 VAL A N 1
ATOM 3915 C CA . VAL A 1 501 ? -47.521 2.107 86.895 1.00 87.81 501 VAL A CA 1
ATOM 3916 C C . VAL A 1 501 ? -47.920 1.377 85.616 1.00 87.81 501 VAL A C 1
ATOM 3918 O O . VAL A 1 501 ? -47.793 0.155 85.522 1.00 87.81 501 VAL A O 1
ATOM 3921 N N . PHE A 1 502 ? -48.418 2.134 84.643 1.00 86.44 502 PHE A N 1
ATOM 3922 C CA . PHE A 1 502 ? -48.696 1.633 83.304 1.00 86.44 502 PHE A CA 1
ATOM 3923 C C . PHE A 1 502 ? -47.381 1.329 82.572 1.00 86.44 502 PHE A C 1
ATOM 3925 O O . PHE A 1 502 ? -46.495 2.185 82.504 1.00 86.44 502 PHE A O 1
ATOM 3932 N N . TYR A 1 503 ? -47.261 0.126 82.015 1.00 86.56 503 TYR A N 1
ATOM 3933 C CA . TYR A 1 503 ? -46.124 -0.300 81.206 1.00 86.56 503 TYR A CA 1
ATOM 3934 C C . TYR A 1 503 ? -46.611 -0.752 79.824 1.00 86.56 503 TYR A C 1
ATOM 3936 O O . TYR A 1 503 ? -47.793 -1.003 79.606 1.00 86.56 503 TYR A O 1
ATOM 3944 N N . ASP A 1 504 ? -45.701 -0.858 78.861 1.00 83.75 504 ASP A N 1
ATOM 3945 C CA . ASP A 1 504 ? -46.029 -1.557 77.621 1.00 83.75 504 ASP A CA 1
ATOM 3946 C C . ASP A 1 504 ? -46.178 -3.064 77.879 1.00 83.75 504 ASP A C 1
ATOM 3948 O O . ASP A 1 504 ? -45.686 -3.588 78.880 1.00 83.75 504 ASP A O 1
ATOM 3952 N N . SER A 1 505 ? -46.883 -3.778 76.993 1.00 85.19 505 SER A N 1
ATOM 3953 C CA . SER A 1 505 ? -46.984 -5.234 77.125 1.00 85.19 505 SER A CA 1
ATOM 3954 C C . SER A 1 505 ? -45.594 -5.871 77.080 1.00 85.19 505 SER A C 1
ATOM 3956 O O . SER A 1 505 ? -44.834 -5.625 76.143 1.00 85.19 505 SER A O 1
ATOM 3958 N N . GLY A 1 506 ? -45.264 -6.687 78.080 1.00 84.00 506 GLY A N 1
ATOM 3959 C CA . GLY A 1 506 ? -43.928 -7.260 78.235 1.00 84.00 506 GLY A CA 1
ATOM 3960 C C . GLY A 1 506 ? -43.712 -7.977 79.568 1.00 84.00 506 GLY A C 1
ATOM 3961 O O . GLY A 1 506 ? -44.618 -8.073 80.397 1.00 84.00 506 GLY A O 1
ATOM 3962 N N . TRP A 1 507 ? -42.503 -8.515 79.756 1.00 86.31 507 TRP A N 1
ATOM 3963 C CA . TRP A 1 507 ? -42.080 -9.201 80.982 1.00 86.31 507 TRP A CA 1
ATOM 3964 C C . TRP A 1 507 ? -41.114 -8.301 81.758 1.00 86.31 507 TRP A C 1
ATOM 3966 O O . TRP A 1 507 ? -40.105 -7.838 81.226 1.00 86.31 507 TRP A O 1
ATOM 3976 N N . TYR A 1 508 ? -41.409 -8.075 83.032 1.00 90.62 508 TYR A N 1
ATOM 3977 C CA . TYR A 1 508 ? -40.631 -7.236 83.939 1.00 90.62 508 TYR A CA 1
ATOM 3978 C C . TYR A 1 508 ? -40.211 -8.040 85.168 1.00 90.62 508 TYR A C 1
ATOM 3980 O O . TYR A 1 508 ? -40.828 -9.046 85.496 1.00 90.62 508 TYR A O 1
ATOM 3988 N N . ALA A 1 509 ? -39.160 -7.615 85.857 1.00 92.50 509 ALA A N 1
ATOM 3989 C CA . ALA A 1 509 ? -38.722 -8.205 87.120 1.00 92.50 509 ALA A CA 1
ATOM 3990 C C . ALA A 1 509 ? -38.925 -7.206 88.258 1.00 92.50 509 ALA A C 1
ATOM 3992 O O . ALA A 1 509 ? -38.746 -6.005 88.068 1.00 92.50 509 ALA A O 1
ATOM 3993 N N . TYR A 1 510 ? -39.249 -7.675 89.453 1.00 93.38 510 TYR A N 1
ATOM 3994 C CA . TYR A 1 510 ? -39.332 -6.834 90.644 1.00 93.38 510 TYR A CA 1
ATOM 3995 C C . TYR A 1 510 ? -38.558 -7.460 91.801 1.00 93.38 510 TYR A C 1
ATOM 3997 O O . TYR A 1 510 ? -38.199 -8.637 91.792 1.00 93.38 510 TYR A O 1
ATOM 4005 N N . SER A 1 511 ? -38.235 -6.629 92.783 1.00 92.94 511 SER A N 1
ATOM 4006 C CA . SER A 1 511 ? -37.394 -6.998 93.924 1.00 92.94 511 SER A CA 1
ATOM 4007 C C . SER A 1 511 ? -37.918 -6.410 95.226 1.00 92.94 511 SER A C 1
ATOM 4009 O O . SER A 1 511 ? -38.745 -5.500 95.177 1.00 92.94 511 SER A O 1
ATOM 4011 N N . SER A 1 512 ? -37.373 -6.859 96.361 1.00 92.62 512 SER A N 1
ATOM 4012 C CA . SER A 1 512 ? -37.898 -6.477 97.672 1.00 92.62 512 SER A CA 1
ATOM 4013 C C . SER A 1 512 ? -37.989 -4.954 97.807 1.00 92.62 512 SER A C 1
ATOM 4015 O O . SER A 1 512 ? -37.088 -4.224 97.377 1.00 92.62 512 SER A O 1
ATOM 4017 N N . GLY A 1 513 ? -39.130 -4.482 98.311 1.00 88.19 513 GLY A N 1
ATOM 4018 C CA . GLY A 1 513 ? -39.476 -3.060 98.390 1.00 88.19 513 GLY A CA 1
ATOM 4019 C C . GLY A 1 513 ? -40.092 -2.447 97.124 1.00 88.19 513 GLY A C 1
ATOM 4020 O O . GLY A 1 513 ? -40.338 -1.242 97.106 1.00 88.19 513 GLY A O 1
ATOM 4021 N N . SER A 1 514 ? -40.362 -3.227 96.069 1.00 93.06 514 SER A N 1
ATOM 4022 C CA . SER A 1 514 ? -41.057 -2.709 94.880 1.00 93.06 514 SER A CA 1
ATOM 4023 C C . SER A 1 514 ? -42.514 -2.376 95.200 1.00 93.06 514 SER A C 1
ATOM 4025 O O . SER A 1 514 ? -43.267 -3.211 95.698 1.00 93.06 514 SER A O 1
ATOM 4027 N N . ASN A 1 515 ? -42.934 -1.149 94.900 1.00 92.62 515 ASN A N 1
ATOM 4028 C CA . ASN A 1 515 ? -44.266 -0.669 95.249 1.00 92.62 515 ASN A CA 1
ATOM 4029 C C . ASN A 1 515 ? -45.349 -1.427 94.467 1.00 92.62 515 ASN A C 1
ATOM 4031 O O . ASN A 1 515 ? -45.261 -1.571 93.248 1.00 92.62 515 ASN A O 1
ATOM 4035 N N . GLY A 1 516 ? -46.373 -1.915 95.167 1.00 90.75 516 GLY A N 1
ATOM 4036 C CA . GLY A 1 516 ? -47.453 -2.693 94.566 1.00 90.75 516 GLY A CA 1
ATOM 4037 C C . GLY A 1 516 ? -47.068 -4.109 94.139 1.00 90.75 516 GLY A C 1
ATOM 4038 O O . GLY A 1 516 ? -47.868 -4.745 93.458 1.00 90.75 516 GLY A O 1
ATOM 4039 N N . ALA A 1 517 ? -45.883 -4.604 94.506 1.00 92.69 517 ALA A N 1
ATOM 4040 C CA . ALA A 1 517 ? -45.525 -6.004 94.304 1.00 92.69 517 ALA A CA 1
ATOM 4041 C C . ALA 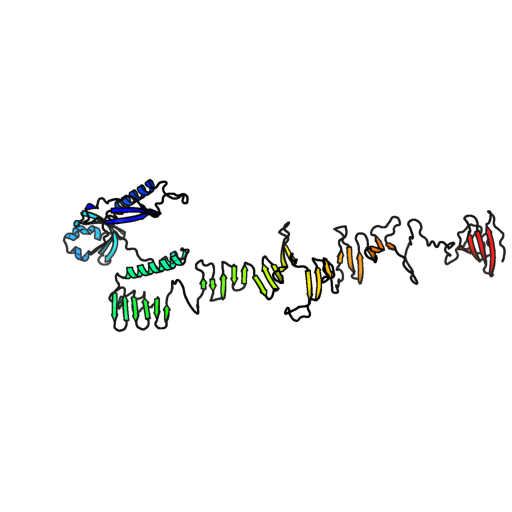A 1 517 ? -46.312 -6.922 95.260 1.00 92.69 517 ALA A C 1
ATOM 4043 O O . ALA A 1 517 ? -46.531 -6.542 96.411 1.00 92.69 517 ALA A O 1
ATOM 4044 N N . PRO A 1 518 ? -46.738 -8.117 94.813 1.00 92.94 518 PRO A N 1
ATOM 4045 C CA . PRO A 1 518 ? -47.418 -9.084 95.674 1.00 92.94 518 PRO A CA 1
ATOM 4046 C C . PRO A 1 518 ? -46.449 -9.873 96.568 1.00 92.94 518 PRO A C 1
ATOM 4048 O O . PRO A 1 518 ? -46.879 -10.521 97.514 1.00 92.94 518 PRO A O 1
ATOM 4051 N N . SER A 1 519 ? -45.148 -9.820 96.273 1.00 93.00 519 SER A N 1
ATOM 4052 C CA . SER A 1 519 ? -44.090 -10.542 96.979 1.00 93.00 519 SER A CA 1
ATOM 4053 C C . SER A 1 519 ? -42.762 -9.780 96.910 1.00 93.00 519 SER A C 1
ATOM 4055 O O . SER A 1 519 ? -42.652 -8.761 96.222 1.00 93.00 519 SER A O 1
ATOM 4057 N N . ASP A 1 520 ? -41.736 -10.279 97.606 1.00 92.69 520 ASP A N 1
ATOM 4058 C CA . ASP A 1 520 ? -40.410 -9.660 97.600 1.00 92.69 520 ASP A CA 1
ATOM 4059 C C . ASP A 1 520 ? -39.692 -9.798 96.255 1.00 92.69 520 ASP A C 1
ATOM 4061 O O . ASP A 1 520 ? -39.117 -8.832 95.776 1.00 92.69 520 ASP A O 1
ATOM 4065 N N . TRP A 1 521 ? -39.718 -10.954 95.595 1.00 93.31 521 TRP A N 1
ATOM 4066 C CA . TRP A 1 521 ? -39.024 -11.135 94.315 1.00 93.31 521 TRP A CA 1
ATOM 4067 C C . TRP A 1 521 ? -39.876 -11.925 93.343 1.00 93.31 521 TRP A C 1
ATOM 4069 O O . TRP A 1 521 ? -40.522 -12.904 93.720 1.00 93.31 521 TRP A O 1
ATOM 4079 N N . GLY A 1 522 ? -39.836 -11.517 92.081 1.00 93.25 522 GLY A N 1
ATOM 4080 C CA . GLY A 1 522 ? -40.563 -12.205 91.035 1.00 93.25 522 GLY A CA 1
ATOM 4081 C C . GLY A 1 522 ? -40.443 -11.534 89.681 1.00 93.25 522 GLY A C 1
ATOM 4082 O O . GLY A 1 522 ? -39.754 -10.524 89.500 1.00 93.25 522 GLY A O 1
ATOM 4083 N N . VAL A 1 523 ? -41.141 -12.123 88.723 1.00 92.75 523 VAL A N 1
ATOM 4084 C CA . VAL A 1 523 ? -41.350 -11.569 87.388 1.00 92.75 523 VAL A CA 1
ATOM 4085 C C . VAL A 1 523 ? -42.820 -11.234 87.214 1.00 92.75 523 VAL A C 1
ATOM 4087 O O . VAL A 1 523 ? -43.678 -11.920 87.754 1.00 92.75 523 VAL A O 1
ATOM 4090 N N . VAL A 1 524 ? -43.129 -10.173 86.479 1.00 92.62 524 VAL A N 1
ATOM 4091 C CA . VAL A 1 524 ? -44.493 -9.771 86.153 1.00 92.62 524 VAL A CA 1
ATOM 4092 C C . VAL A 1 524 ? -44.656 -9.639 84.650 1.00 92.62 524 VAL A C 1
ATOM 4094 O O . VAL A 1 524 ? -43.930 -8.906 83.980 1.00 92.62 524 VAL A O 1
ATOM 4097 N N . LEU A 1 525 ? -45.639 -10.355 84.128 1.00 91.19 525 LEU A N 1
ATOM 4098 C CA . LEU A 1 525 ? -46.165 -10.189 82.792 1.00 91.19 525 LEU A CA 1
ATOM 4099 C C . LEU A 1 525 ? -47.202 -9.066 82.823 1.00 91.19 525 LEU A C 1
ATOM 4101 O O . LEU A 1 525 ? -48.213 -9.175 83.512 1.00 91.19 525 LEU A O 1
ATOM 4105 N N . HIS A 1 526 ? -46.938 -7.984 82.099 1.00 90.19 526 HIS A N 1
ATOM 4106 C CA . HIS A 1 526 ? -47.869 -6.879 81.899 1.00 90.19 526 HIS A CA 1
ATOM 4107 C C . HIS A 1 526 ? -48.493 -7.026 80.512 1.00 90.19 526 HIS A C 1
ATOM 4109 O O . HIS A 1 526 ? -47.770 -7.156 79.527 1.00 90.19 526 HIS A O 1
ATOM 4115 N N . LEU A 1 527 ? -49.819 -7.034 80.424 1.00 88.12 527 LEU A N 1
ATOM 4116 C CA . LEU A 1 527 ? -50.557 -7.182 79.172 1.00 88.12 527 LEU A CA 1
ATOM 4117 C C . LEU A 1 527 ? -51.601 -6.075 79.090 1.00 88.12 527 LEU A C 1
ATOM 4119 O O . LEU A 1 527 ? -52.660 -6.166 79.716 1.00 88.12 527 LEU A O 1
ATOM 4123 N N . LYS A 1 528 ? -51.308 -5.028 78.319 1.00 87.12 528 LYS A N 1
ATOM 4124 C CA . LYS A 1 528 ? -52.291 -3.987 78.017 1.00 87.12 528 LYS A CA 1
ATOM 4125 C C . LYS A 1 528 ? -53.260 -4.478 76.952 1.00 87.12 528 LYS A C 1
ATOM 4127 O O . LYS A 1 528 ? -52.834 -5.092 75.973 1.00 87.12 528 LYS A O 1
ATOM 4132 N N . TRP A 1 529 ? -54.549 -4.204 77.129 1.00 79.81 529 TRP A N 1
ATOM 4133 C CA . TRP A 1 529 ? -55.548 -4.454 76.083 1.00 79.81 529 TRP A CA 1
ATOM 4134 C C . TRP A 1 529 ? -55.988 -3.172 75.373 1.00 79.81 529 TRP A C 1
ATOM 4136 O O . TRP A 1 529 ? -56.513 -3.246 74.265 1.00 79.81 529 TRP A O 1
ATOM 4146 N N . ASN A 1 530 ? -55.759 -1.999 75.973 1.00 78.00 530 ASN A N 1
ATOM 4147 C CA . ASN A 1 530 ? -55.923 -0.684 75.348 1.00 78.00 530 ASN A CA 1
ATOM 4148 C C . ASN A 1 530 ? -54.930 0.329 75.973 1.00 78.00 530 ASN A C 1
ATOM 4150 O O . ASN A 1 530 ? -53.959 -0.066 76.618 1.00 78.00 530 ASN A O 1
ATOM 4154 N N . GLU A 1 531 ? -55.129 1.630 75.752 1.00 78.12 531 GLU A N 1
ATOM 4155 C CA . GLU A 1 531 ? -54.249 2.694 76.271 1.00 78.12 531 GLU A CA 1
ATOM 4156 C C . GLU A 1 531 ? -54.361 2.931 77.784 1.00 78.12 531 GLU A C 1
ATOM 4158 O O . GLU A 1 531 ? -53.492 3.574 78.365 1.00 78.12 531 GLU A O 1
ATOM 4163 N N . ASN A 1 532 ? -55.413 2.424 78.425 1.00 80.50 532 ASN A N 1
ATOM 4164 C CA . ASN A 1 532 ? -55.757 2.750 79.807 1.00 80.50 532 ASN A CA 1
ATOM 4165 C C . ASN A 1 532 ? -55.818 1.536 80.721 1.00 80.50 532 ASN A C 1
ATOM 4167 O O . ASN A 1 532 ? -55.663 1.694 81.926 1.00 80.50 532 ASN A O 1
ATOM 4171 N N . ASP A 1 533 ? -56.029 0.350 80.170 1.00 87.94 533 ASP A N 1
ATOM 4172 C CA . ASP A 1 533 ? -56.325 -0.846 80.927 1.00 87.94 533 ASP A CA 1
ATOM 4173 C C . ASP A 1 533 ? -55.381 -1.998 80.566 1.00 87.94 533 ASP A C 1
ATOM 4175 O O . ASP A 1 533 ? -54.992 -2.215 79.407 1.00 87.94 533 ASP A O 1
ATOM 4179 N N . PHE A 1 534 ? -55.044 -2.777 81.587 1.00 91.38 534 PHE A N 1
ATOM 4180 C CA . PHE A 1 534 ? -54.082 -3.859 81.475 1.00 91.38 534 PHE A CA 1
ATOM 4181 C C . PHE A 1 534 ? -54.248 -4.879 82.602 1.00 91.38 534 PHE A C 1
ATOM 4183 O O . PHE A 1 534 ? -54.792 -4.591 83.671 1.00 91.38 534 PHE A O 1
ATOM 4190 N N . ILE A 1 535 ? -53.713 -6.077 82.384 1.00 92.62 535 ILE A N 1
ATOM 4191 C CA . ILE A 1 535 ? -53.568 -7.115 83.405 1.00 92.62 535 ILE A CA 1
ATOM 4192 C C . ILE A 1 535 ? -52.091 -7.326 83.739 1.00 92.62 535 ILE A C 1
ATOM 4194 O O . ILE A 1 535 ? -51.219 -7.274 82.873 1.00 92.62 535 ILE A O 1
ATOM 4198 N N . GLN A 1 536 ? -51.816 -7.554 85.018 1.00 94.19 536 GLN A N 1
ATOM 4199 C CA . GLN A 1 536 ? -50.526 -7.986 85.530 1.00 94.19 536 GLN A CA 1
ATOM 4200 C C . GLN A 1 536 ? -50.647 -9.398 86.096 1.00 94.19 536 GLN A C 1
ATOM 4202 O O . GLN A 1 536 ? -51.510 -9.667 86.933 1.00 94.19 536 GLN A O 1
ATOM 4207 N N . ILE A 1 537 ? -49.751 -10.279 85.664 1.00 94.50 537 ILE A N 1
ATOM 4208 C CA . ILE A 1 537 ? -49.608 -11.642 86.176 1.00 94.50 537 ILE A CA 1
ATOM 4209 C C . ILE A 1 537 ? -48.189 -11.765 86.715 1.00 94.50 537 ILE A C 1
ATOM 4211 O O . ILE A 1 537 ? -47.232 -11.696 85.949 1.00 94.50 537 ILE A O 1
ATOM 4215 N N . ALA A 1 538 ? -48.043 -11.883 88.028 1.00 93.69 538 ALA A N 1
ATOM 4216 C CA . ALA A 1 538 ? -46.759 -12.002 88.696 1.00 93.69 538 ALA A CA 1
ATOM 4217 C C . ALA A 1 538 ? -46.494 -13.449 89.120 1.00 93.69 538 ALA A C 1
ATOM 4219 O O . ALA A 1 538 ? -47.387 -14.120 89.624 1.00 93.69 538 ALA A O 1
ATOM 4220 N N . PHE A 1 539 ? -45.257 -13.900 88.949 1.00 93.69 539 PHE A N 1
ATOM 4221 C CA . PHE A 1 539 ? -44.751 -15.172 89.446 1.00 93.69 539 PHE A CA 1
ATOM 4222 C C . PHE A 1 539 ? -43.624 -14.878 90.424 1.00 93.69 539 PHE A C 1
ATOM 4224 O O . PHE A 1 539 ? -42.628 -14.248 90.048 1.00 93.69 539 PHE A O 1
ATOM 4231 N N . ASP A 1 540 ? -43.783 -15.308 91.670 1.00 93.19 540 ASP A N 1
ATOM 4232 C CA . ASP A 1 540 ? -42.728 -15.180 92.665 1.00 93.19 540 ASP A CA 1
ATOM 4233 C C . ASP A 1 540 ? -41.764 -16.371 92.648 1.00 93.19 540 ASP A C 1
ATOM 4235 O O . ASP A 1 540 ? -41.954 -17.372 91.955 1.00 93.19 540 ASP A O 1
ATOM 4239 N N . PHE A 1 541 ? -40.687 -16.257 93.420 1.00 89.62 541 PHE A N 1
ATOM 4240 C CA . PHE A 1 541 ? -39.667 -17.306 93.501 1.00 89.62 541 PHE A CA 1
ATOM 4241 C C . PHE A 1 541 ? -40.092 -18.492 94.384 1.00 89.62 541 PHE A C 1
ATOM 4243 O O . PHE A 1 541 ? -39.388 -19.499 94.432 1.00 89.62 541 PHE A O 1
ATOM 4250 N N . ALA A 1 542 ? -41.235 -18.391 95.067 1.00 87.75 542 ALA A N 1
ATOM 4251 C CA . ALA A 1 542 ? -41.853 -19.482 95.812 1.00 87.75 542 ALA A CA 1
ATOM 4252 C C . ALA A 1 542 ? -42.821 -20.313 94.942 1.00 87.75 542 ALA A C 1
ATOM 4254 O O . ALA A 1 542 ? -43.431 -21.253 95.448 1.00 87.75 542 ALA A O 1
ATOM 4255 N N . ASN A 1 543 ? -42.888 -20.034 93.632 1.00 85.38 543 ASN A N 1
ATOM 4256 C CA . ASN A 1 543 ? -43.796 -20.638 92.649 1.00 85.38 543 ASN A CA 1
ATOM 4257 C C . ASN A 1 543 ? -45.270 -20.257 92.836 1.00 85.38 543 ASN A C 1
ATOM 4259 O O . ASN A 1 543 ? -46.158 -20.978 92.381 1.00 85.38 543 ASN A O 1
ATOM 4263 N N . THR A 1 544 ? -45.531 -19.118 93.469 1.00 92.50 544 THR A N 1
ATOM 4264 C CA . THR A 1 544 ? -46.878 -18.575 93.632 1.00 92.50 544 THR A CA 1
ATOM 4265 C C . THR A 1 544 ? -47.205 -17.654 92.463 1.00 92.50 544 THR A C 1
ATOM 4267 O O . THR A 1 544 ? -46.395 -16.796 92.088 1.00 92.50 544 THR A O 1
ATOM 4270 N N . MET A 1 545 ? -48.399 -17.810 91.889 1.00 95.50 545 MET A N 1
ATOM 4271 C CA . MET A 1 545 ? -48.910 -16.916 90.855 1.00 95.50 545 MET A CA 1
ATOM 4272 C C . MET A 1 545 ? -49.872 -15.902 91.472 1.00 95.50 545 MET A C 1
ATOM 4274 O O . MET A 1 545 ? -50.808 -16.255 92.183 1.00 95.50 545 MET A O 1
ATOM 4278 N N . TYR A 1 546 ? -49.687 -14.634 91.130 1.00 95.75 546 TYR A N 1
ATOM 4279 C CA . TYR A 1 546 ? -50.601 -13.560 91.484 1.00 95.75 546 TYR A CA 1
ATOM 4280 C C . TYR A 1 546 ? -51.129 -12.914 90.220 1.00 95.75 546 TYR A C 1
ATOM 4282 O O . TYR A 1 546 ? -50.396 -12.703 89.256 1.00 95.75 546 TYR A O 1
ATOM 4290 N N . GLN A 1 547 ? -52.393 -12.526 90.236 1.00 95.12 547 GLN A N 1
ATOM 4291 C CA . GLN A 1 547 ? -52.972 -11.727 89.167 1.00 95.12 547 GLN A CA 1
ATOM 4292 C C . GLN A 1 547 ? -53.679 -10.498 89.722 1.00 95.12 547 GLN A C 1
ATOM 4294 O O . GLN A 1 547 ? -54.318 -10.551 90.775 1.00 95.12 547 GLN A O 1
ATOM 4299 N N . ARG A 1 548 ? -53.600 -9.397 88.984 1.00 94.06 548 ARG A N 1
ATOM 4300 C CA . ARG A 1 548 ? -54.438 -8.214 89.182 1.00 94.06 548 ARG A CA 1
ATOM 4301 C C . ARG A 1 548 ? -54.617 -7.484 87.865 1.00 94.06 548 ARG A C 1
ATOM 4303 O O . ARG A 1 548 ? -53.815 -7.652 86.953 1.00 94.06 548 ARG A O 1
ATOM 4310 N N . ALA A 1 549 ? -55.614 -6.626 87.783 1.00 93.44 549 ALA A N 1
ATOM 4311 C CA . ALA A 1 549 ? -55.812 -5.761 86.637 1.00 93.44 549 ALA A CA 1
ATOM 4312 C C . ALA A 1 549 ? -55.956 -4.306 87.077 1.00 93.44 549 ALA A C 1
ATOM 4314 O O . ALA A 1 549 ? -56.343 -4.013 88.212 1.00 93.44 549 ALA A O 1
ATOM 4315 N N . TRP A 1 550 ? -55.651 -3.404 86.157 1.00 92.38 550 TRP A N 1
ATOM 4316 C CA . TRP A 1 550 ? -56.102 -2.026 86.213 1.00 92.38 550 TRP A CA 1
ATOM 4317 C C . TRP A 1 550 ? -57.257 -1.889 85.226 1.00 92.38 550 TRP A C 1
ATOM 4319 O O . TRP A 1 550 ? -57.073 -2.071 84.023 1.00 92.38 550 TRP A O 1
ATOM 4329 N N . VAL A 1 551 ? -58.453 -1.647 85.763 1.00 88.12 551 VAL A N 1
ATOM 4330 C CA . VAL A 1 551 ? -59.713 -1.577 85.010 1.00 88.12 551 VAL A CA 1
ATOM 4331 C C . VAL A 1 551 ? -60.487 -0.367 85.504 1.00 88.12 551 VAL A C 1
ATOM 4333 O O . VAL A 1 551 ? -60.618 -0.183 86.716 1.00 88.12 551 VAL A O 1
ATOM 4336 N N . ASN A 1 552 ? -61.044 0.436 84.596 1.00 84.81 552 ASN A N 1
ATOM 4337 C CA . ASN A 1 552 ? -61.910 1.575 84.943 1.00 84.81 552 ASN A CA 1
ATOM 4338 C C . ASN A 1 552 ? -61.249 2.578 85.917 1.00 84.81 552 ASN A C 1
ATOM 4340 O O . ASN A 1 552 ? -61.911 3.146 86.785 1.00 84.81 552 ASN A O 1
ATOM 4344 N N . GLY A 1 553 ? -59.934 2.789 85.792 1.00 84.50 553 GLY A N 1
ATOM 4345 C CA . GLY A 1 553 ? -59.195 3.767 86.598 1.00 84.50 553 GLY A CA 1
ATOM 4346 C C . GLY A 1 553 ? -58.899 3.335 88.038 1.00 84.50 553 GLY A C 1
ATOM 4347 O O . GLY A 1 553 ? -58.668 4.189 88.894 1.00 84.50 553 GLY A O 1
ATOM 4348 N N . SER A 1 554 ? -58.938 2.036 88.349 1.00 89.44 554 SER A N 1
ATOM 4349 C CA . SER A 1 554 ? -58.598 1.513 89.679 1.00 89.44 554 SER A CA 1
ATOM 4350 C C . SER A 1 554 ? -57.906 0.150 89.616 1.00 89.44 554 SER A C 1
ATOM 4352 O O . SER A 1 554 ? -58.160 -0.660 88.725 1.00 89.44 554 SER A O 1
ATOM 4354 N N . TRP A 1 555 ? -57.039 -0.114 90.599 1.00 91.31 555 TRP A N 1
ATOM 4355 C CA . TRP A 1 555 ? -56.401 -1.419 90.784 1.00 91.31 555 TRP A CA 1
ATOM 4356 C C . TRP A 1 555 ? -57.371 -2.410 91.414 1.00 91.31 555 TRP A C 1
ATOM 4358 O O . TRP A 1 555 ? -57.976 -2.123 92.448 1.00 91.31 555 TRP A O 1
ATOM 4368 N N . THR A 1 556 ? -57.446 -3.617 90.862 1.00 93.31 556 THR A N 1
ATOM 4369 C CA . THR A 1 556 ? -57.943 -4.758 91.631 1.00 93.31 556 THR A CA 1
ATOM 4370 C C . THR A 1 556 ? -56.881 -5.200 92.637 1.00 93.31 556 THR A C 1
ATOM 4372 O O . THR A 1 556 ? -55.679 -5.033 92.411 1.00 93.31 556 THR A O 1
ATOM 4375 N N . ASN A 1 557 ? -57.312 -5.829 93.731 1.00 91.94 557 ASN A N 1
ATOM 4376 C CA . ASN A 1 557 ? -56.383 -6.503 94.635 1.00 91.94 557 ASN A CA 1
ATOM 4377 C C . ASN A 1 557 ? -55.633 -7.615 93.895 1.00 91.94 557 ASN A C 1
ATOM 4379 O O . ASN A 1 557 ? -56.147 -8.196 92.934 1.00 91.94 557 ASN A O 1
ATOM 4383 N N . TRP A 1 558 ? -54.429 -7.921 94.373 1.00 94.38 558 TRP A N 1
ATOM 4384 C CA . TRP A 1 558 ? -53.751 -9.147 93.985 1.00 94.38 558 TRP A CA 1
ATOM 4385 C C . TRP A 1 558 ? -54.567 -10.349 94.448 1.00 94.38 558 TRP A C 1
ATOM 4387 O O . TRP A 1 558 ? -54.983 -10.425 95.603 1.00 94.38 558 TRP A O 1
ATOM 4397 N N . VAL A 1 559 ? -54.797 -11.272 93.524 1.00 93.94 559 VAL A N 1
ATOM 4398 C CA . VAL A 1 559 ? -55.419 -12.563 93.792 1.00 93.94 559 VAL A CA 1
ATOM 4399 C C . VAL A 1 559 ? -54.357 -13.625 93.575 1.00 93.94 559 VAL A C 1
ATOM 4401 O O . VAL A 1 559 ? -53.851 -13.761 92.460 1.00 93.94 559 VAL A O 1
ATOM 4404 N N . GLU A 1 560 ? -54.027 -14.339 94.644 1.00 92.50 560 GLU A N 1
ATOM 4405 C CA . GLU A 1 560 ? -53.210 -15.550 94.604 1.00 92.50 560 GLU A CA 1
ATOM 4406 C C . GLU A 1 560 ? -53.978 -16.659 93.871 1.00 92.50 560 GLU A C 1
ATOM 4408 O O . GLU A 1 560 ? -55.199 -16.788 94.034 1.00 92.50 560 GLU A O 1
ATOM 4413 N N . ARG A 1 561 ? -53.297 -17.403 93.001 1.00 82.81 561 ARG A N 1
ATOM 4414 C CA . ARG A 1 561 ? -53.901 -18.382 92.095 1.00 82.81 561 ARG A CA 1
ATOM 4415 C C . ARG A 1 561 ? -53.222 -19.732 92.139 1.00 82.81 561 ARG A C 1
ATOM 4417 O O . ARG A 1 561 ? -51.974 -19.757 92.194 1.00 82.81 561 ARG A O 1
#

Sequence (561 aa):
VTRARGQGFNGILGNYIDSPLIGAYNRIYTSVIKYDDVKVKDEYSEEGYETLAEAQAELDRRINEEFSKNDIDKIKASYTINFVQLEKTEEYKNYIAAERLFIGDNCRVYIPKLNVDIKVRAMTKKYDVLAQKTKEIKLSNYIEAKPLTIKQITERLEKIDSTETILQLAKENATDLIKSGLKNSYVIVRANEIIIGDTKDINTMTKVWRWNNNGLGFSSTGYYGEFGTAVTADGAIVADFITVGILNAALIKAGVLKSFNGKSWLNMEDGTFDFANGALAFDGLNLQMIGKIINVLNGYGVEMNQGGLSFAVEGEIVGGIRSSRFPSNTSINGINIVNTRDGDYIDIGFTENEDFSGTVEFSPIIRIAKIVHELMGNFKGIQIFDHILLKNNKDLFIESNDVNFPHEIYNSTTGNLCVFGDNGVVLGYKNGAENVRVITLVENPNSAGSQIFIEKQISMDNNKITSVSDIFTSGSTGRYYHEGWCGSVESTAKRISNLNVFYDSGWYAYSSGSNGAPSDWGVVLHLKWNENDFIQIAFDFANTMYQRAWVNGSWTNWVER

Secondary structure (DSSP, 8-state):
--EEEEEEGGG-B---EE-TTGGGSSS--EEEEEETT--B-BTTB--SBSSHHHHHHHHHHHHHHHHHHS-TTSPP-EEEEEHHHHTTSGGGGGTHHHHTPPTT-EEEEEETTTTEEEEEEEEEEEEETTTTEEEEEEEES----PPPPHHHHHHHHTT---HHHHHHHHHHHHHHHHHHTTSS-EEEE-SS-EEEESSSSGGG-SSEEEEETTEEEEESS-TTS--SEEEETTS-EE-S----S----S----SEEE-TTSS-EEETTT--EEETTTTEEE-SS-EEE-S-EEEEETTEEEEEETTEEEEEETTEEEEEEEEEEETTEEEEEEEEEEE-SS--EEEEEE-SSSSS-SS---EEEEEEESS--GGGTT--EEEE-S---PPTT-EEEE--SSTT--EEEEE-TTS-EEEE-BTEEEEEEEETTEEEEEEEEESS--TT---EEE-S----TT----S-S---SSTT--S---TT-SSPPPSSPEE-SBSSS---SEEEEE-TT-BT-SSSSEEEEEEESSSS-EEEEEEETTS-EEEEEEETTEEPPPEE-